Protein AF-0000000075214591 (afdb_homodimer)

Structure (mmCIF, N/CA/C/O backbone):
data_AF-0000000075214591-model_v1
#
loop_
_entity.id
_entity.type
_entity.pdbx_description
1 polymer 'Septum site-determining protein MinD'
#
loop_
_atom_site.group_PDB
_atom_site.id
_atom_site.type_symbol
_atom_site.label_atom_id
_atom_site.label_alt_id
_atom_site.label_comp_id
_atom_site.label_asym_id
_atom_site.label_entity_id
_atom_site.label_seq_id
_atom_site.pdbx_PDB_ins_code
_atom_site.Cartn_x
_atom_site.Cartn_y
_atom_site.Cartn_z
_atom_site.occupancy
_atom_site.B_iso_or_equiv
_atom_site.auth_seq_id
_atom_site.auth_comp_id
_atom_site.auth_asym_id
_atom_site.auth_atom_id
_atom_site.pdbx_PDB_model_num
ATOM 1 N N . MET A 1 1 ? 7.715 36.812 9.766 1 42.97 1 MET A N 1
ATOM 2 C CA . MET A 1 1 ? 6.684 35.781 9.773 1 42.97 1 MET A CA 1
ATOM 3 C C . MET A 1 1 ? 7.305 34.406 9.594 1 42.97 1 MET A C 1
ATOM 5 O O . MET A 1 1 ? 8.211 34.219 8.781 1 42.97 1 MET A O 1
ATOM 9 N N . THR A 1 2 ? 7.273 33.5 10.586 1 67.38 2 THR A N 1
ATOM 10 C CA . THR A 1 2 ? 8.023 32.25 10.562 1 67.38 2 THR A CA 1
ATOM 11 C C . THR A 1 2 ? 7.621 31.391 9.367 1 67.38 2 THR A C 1
ATOM 13 O O . THR A 1 2 ? 6.445 31.344 9 1 67.38 2 THR A O 1
ATOM 16 N N . VAL A 1 3 ? 8.547 31.016 8.469 1 89.5 3 VAL A N 1
ATOM 17 C CA . VAL A 1 3 ? 8.359 30.234 7.254 1 89.5 3 VAL A CA 1
ATOM 18 C C . VAL A 1 3 ? 7.742 28.875 7.605 1 89.5 3 VAL A C 1
ATOM 20 O O . VAL A 1 3 ? 8.148 28.234 8.578 1 89.5 3 VAL A O 1
ATOM 23 N N . GLY A 1 4 ? 6.602 28.562 6.918 1 97 4 GLY A N 1
ATOM 24 C CA . GLY A 1 4 ? 5.891 27.312 7.184 1 97 4 GLY A CA 1
ATOM 25 C C . GLY A 1 4 ? 6.77 26.094 7.082 1 97 4 GLY A C 1
ATOM 26 O O . GLY A 1 4 ? 7.75 26.078 6.328 1 97 4 GLY A O 1
ATOM 27 N N . GLU A 1 5 ? 6.543 25.156 7.938 1 97.94 5 GLU A N 1
ATOM 28 C CA . GLU A 1 5 ? 7.277 23.891 7.941 1 97.94 5 GLU A CA 1
ATOM 29 C C . GLU A 1 5 ? 6.645 22.891 6.988 1 97.94 5 GLU A C 1
ATOM 31 O O . GLU A 1 5 ? 5.426 22.688 7.004 1 97.94 5 GLU A O 1
ATOM 36 N N . ALA A 1 6 ? 7.457 22.312 6.105 1 98.75 6 ALA A N 1
ATOM 37 C CA . ALA A 1 6 ? 6.98 21.297 5.176 1 98.75 6 ALA A CA 1
ATOM 38 C C . ALA A 1 6 ? 7.402 19.906 5.629 1 98.75 6 ALA A C 1
ATOM 40 O O . ALA A 1 6 ? 8.594 19.641 5.809 1 98.75 6 ALA A O 1
ATOM 41 N N . ILE A 1 7 ? 6.434 19.031 5.848 1 98.88 7 ILE A N 1
ATOM 42 C CA . ILE A 1 7 ? 6.668 17.672 6.316 1 98.88 7 ILE A CA 1
ATOM 43 C C . ILE A 1 7 ? 6.125 16.672 5.301 1 98.88 7 ILE A C 1
ATOM 45 O O . ILE A 1 7 ? 4.957 16.75 4.906 1 98.88 7 ILE A O 1
ATOM 49 N N . VAL A 1 8 ? 6.965 15.781 4.832 1 98.88 8 VAL A N 1
ATOM 50 C CA . VAL A 1 8 ? 6.5 14.734 3.93 1 98.88 8 VAL A CA 1
ATOM 51 C C . VAL A 1 8 ? 6.145 13.484 4.73 1 98.88 8 VAL A C 1
ATOM 53 O O . VAL A 1 8 ? 6.875 13.094 5.648 1 98.88 8 VAL A O 1
ATOM 56 N N . ILE A 1 9 ? 4.93 12.945 4.531 1 98.88 9 ILE A N 1
ATOM 57 C CA . ILE A 1 9 ? 4.516 11.664 5.086 1 98.88 9 ILE A CA 1
ATOM 58 C C . ILE A 1 9 ? 4.844 10.547 4.098 1 98.88 9 ILE A C 1
ATOM 60 O O . ILE A 1 9 ? 4.23 10.453 3.035 1 98.88 9 ILE A O 1
ATOM 64 N N . THR A 1 10 ? 5.758 9.727 4.449 1 98.19 10 THR A N 1
ATOM 65 C CA . THR A 1 10 ? 6.273 8.758 3.49 1 98.19 10 THR A CA 1
ATOM 66 C C . THR A 1 10 ? 6.375 7.371 4.121 1 98.19 10 THR A C 1
ATOM 68 O O . THR A 1 10 ? 6.094 7.203 5.309 1 98.19 10 THR A O 1
ATOM 71 N N . SER A 1 11 ? 6.445 6.418 3.184 1 94 11 SER A N 1
ATOM 72 C CA . SER A 1 11 ? 6.613 5.016 3.543 1 94 11 SER A CA 1
ATOM 73 C C . SER A 1 11 ? 7.273 4.23 2.414 1 94 11 SER A C 1
ATOM 75 O O . SER A 1 11 ? 7.246 4.656 1.257 1 94 11 SER A O 1
ATOM 77 N N . GLY A 1 12 ? 8.055 3.221 2.662 1 81.88 12 GLY A N 1
ATOM 78 C CA . GLY A 1 12 ? 8.461 2.322 1.595 1 81.88 12 GLY A CA 1
ATOM 79 C C . GLY A 1 12 ? 7.312 1.532 1.003 1 81.88 12 GLY A C 1
ATOM 80 O O . GLY A 1 12 ? 7.027 1.64 -0.191 1 81.88 12 GLY A O 1
ATOM 81 N N . LYS A 1 13 ? 6.527 1.004 1.799 1 84.19 13 LYS A N 1
ATOM 82 C CA . LYS A 1 13 ? 5.41 0.133 1.45 1 84.19 13 LYS A CA 1
ATOM 83 C C . LYS A 1 13 ? 4.121 0.933 1.292 1 84.19 13 LYS A C 1
ATOM 85 O O . LYS A 1 13 ? 3.918 1.938 1.978 1 84.19 13 LYS A O 1
ATOM 90 N N . GLY A 1 14 ? 3.281 0.521 0.268 1 85.31 14 GLY A N 1
ATOM 91 C CA . GLY A 1 14 ? 1.93 1.051 0.177 1 85.31 14 GLY A CA 1
ATOM 92 C C . GLY A 1 14 ? 0.99 0.47 1.217 1 85.31 14 GLY A C 1
ATOM 93 O O . GLY A 1 14 ? 1.255 -0.597 1.773 1 85.31 14 GLY A O 1
ATOM 94 N N . GLY A 1 15 ? -0.015 1.203 1.6 1 91.25 15 GLY A N 1
ATOM 95 C CA . GLY A 1 15 ? -1.1 0.698 2.426 1 91.25 15 GLY A CA 1
ATOM 96 C C . GLY A 1 15 ? -0.787 0.741 3.91 1 91.25 15 GLY A C 1
ATOM 97 O O . GLY A 1 15 ? -1.539 0.2 4.723 1 91.25 15 GLY A O 1
ATOM 98 N N . VAL A 1 16 ? 0.266 1.45 4.277 1 94.56 16 VAL A N 1
ATOM 99 C CA . VAL A 1 16 ? 0.656 1.473 5.684 1 94.56 16 VAL A CA 1
ATOM 100 C C . VAL A 1 16 ? -0.08 2.6 6.406 1 94.56 16 VAL A C 1
ATOM 102 O O . VAL A 1 16 ? 0.022 2.732 7.629 1 94.56 16 VAL A O 1
ATOM 105 N N . GLY A 1 17 ? -0.751 3.52 5.66 1 96.44 17 GLY A N 1
ATOM 106 C CA . GLY A 1 17 ? -1.56 4.555 6.285 1 96.44 17 GLY A CA 1
ATOM 107 C C . GLY A 1 17 ? -1.03 5.953 6.043 1 96.44 17 GLY A C 1
ATOM 108 O O . GLY A 1 17 ? -1.288 6.867 6.828 1 96.44 17 GLY A O 1
ATOM 109 N N . LYS A 1 18 ? -0.243 6.172 4.996 1 97.94 18 LYS A N 1
ATOM 110 C CA . LYS A 1 18 ? 0.31 7.492 4.703 1 97.94 18 LYS A CA 1
ATOM 111 C C . LYS A 1 18 ? -0.798 8.523 4.516 1 97.94 18 LYS A C 1
ATOM 113 O O . LYS A 1 18 ? -0.807 9.562 5.18 1 97.94 18 LYS A O 1
ATOM 118 N N . THR A 1 19 ? -1.712 8.203 3.598 1 97.94 19 THR A N 1
ATOM 119 C CA . THR A 1 19 ? -2.777 9.141 3.26 1 97.94 19 THR A CA 1
ATOM 120 C C . THR A 1 19 ? -3.67 9.398 4.469 1 97.94 19 THR A C 1
ATOM 122 O O . THR A 1 19 ? -4.016 10.547 4.758 1 97.94 19 THR A O 1
ATOM 125 N N . THR A 1 20 ? -4.023 8.367 5.207 1 97.75 20 THR A N 1
ATOM 126 C CA . THR A 1 20 ? -4.824 8.5 6.418 1 97.75 20 THR A CA 1
ATOM 127 C C . THR A 1 20 ? -4.105 9.367 7.449 1 97.75 20 THR A C 1
ATOM 129 O O . THR A 1 20 ? -4.723 10.219 8.094 1 97.75 20 THR A O 1
ATOM 132 N N . THR A 1 21 ? -2.818 9.125 7.566 1 98.62 21 THR A N 1
ATOM 133 C CA . THR A 1 21 ? -2.012 9.906 8.5 1 98.62 21 THR A CA 1
ATOM 134 C C . THR A 1 21 ? -1.951 11.367 8.07 1 98.62 21 THR A C 1
ATOM 136 O O . THR A 1 21 ? -2.117 12.273 8.898 1 98.62 21 THR A O 1
ATOM 139 N N . THR A 1 22 ? -1.739 11.648 6.816 1 98.81 22 THR A N 1
ATOM 140 C CA . THR A 1 22 ? -1.685 13.016 6.301 1 98.81 22 THR A CA 1
ATOM 141 C C . THR A 1 22 ? -2.977 13.766 6.617 1 98.81 22 THR A C 1
ATOM 143 O O . THR A 1 22 ? -2.941 14.875 7.152 1 98.81 22 THR A O 1
ATOM 146 N N . ALA A 1 23 ? -4.086 13.141 6.344 1 98.81 23 ALA A N 1
ATOM 147 C CA . ALA A 1 23 ? -5.395 13.75 6.551 1 98.81 23 ALA A CA 1
ATOM 148 C C . ALA A 1 23 ? -5.637 14.039 8.031 1 98.81 23 ALA A C 1
ATOM 150 O O . ALA A 1 23 ? -6.059 15.141 8.391 1 98.81 23 ALA A O 1
ATOM 151 N N . ASN A 1 24 ? -5.34 13.062 8.844 1 98.81 24 ASN A N 1
ATOM 152 C CA . ASN A 1 24 ? -5.684 13.18 10.258 1 98.81 24 ASN A CA 1
ATOM 153 C C . ASN A 1 24 ? -4.715 14.102 11 1 98.81 24 ASN A C 1
ATOM 155 O O . ASN A 1 24 ? -5.125 14.883 11.852 1 98.81 24 ASN A O 1
ATOM 159 N N . LEU A 1 25 ? -3.436 13.984 10.664 1 98.81 25 LEU A N 1
ATOM 160 C CA . LEU A 1 25 ? -2.455 14.875 11.281 1 98.81 25 LEU A CA 1
ATOM 161 C C . LEU A 1 25 ? -2.709 16.328 10.875 1 98.81 25 LEU A C 1
ATOM 163 O O . LEU A 1 25 ? -2.672 17.219 11.719 1 98.81 25 LEU A O 1
ATOM 167 N N . GLY A 1 26 ? -2.957 16.547 9.562 1 98.81 26 GLY A N 1
ATOM 168 C CA . GLY A 1 26 ? -3.305 17.891 9.109 1 98.81 26 GLY A CA 1
ATOM 169 C C . GLY A 1 26 ? -4.531 18.453 9.797 1 98.81 26 GLY A C 1
ATOM 170 O O . GLY A 1 26 ? -4.535 19.609 10.219 1 98.81 26 GLY A O 1
ATOM 171 N N . THR A 1 27 ? -5.535 17.641 9.93 1 98.75 27 THR A N 1
ATOM 172 C CA . THR A 1 27 ? -6.766 18.062 10.594 1 98.75 27 THR A CA 1
ATOM 173 C C . THR A 1 27 ? -6.504 18.359 12.07 1 98.75 27 THR A C 1
ATOM 175 O O . THR A 1 27 ? -7.016 19.344 12.602 1 98.75 27 THR A O 1
ATOM 178 N N . ALA A 1 28 ? -5.723 17.547 12.719 1 98.62 28 ALA A N 1
ATOM 179 C CA . ALA A 1 28 ? -5.391 17.75 14.125 1 98.62 28 ALA A CA 1
ATOM 180 C C . ALA A 1 28 ? -4.66 19.078 14.32 1 98.62 28 ALA A C 1
ATOM 182 O O . ALA A 1 28 ? -4.953 19.828 15.258 1 98.62 28 ALA A O 1
ATOM 183 N N . LEU A 1 29 ? -3.719 19.359 13.461 1 98.75 29 LEU A N 1
ATOM 184 C CA . LEU A 1 29 ? -2.98 20.625 13.531 1 98.75 29 LEU A CA 1
ATOM 185 C C . LEU A 1 29 ? -3.912 21.812 13.32 1 98.75 29 LEU A C 1
ATOM 187 O O . LEU A 1 29 ? -3.793 22.828 14.008 1 98.75 29 LEU A O 1
ATOM 191 N N . ALA A 1 30 ? -4.828 21.656 12.359 1 98.69 30 ALA A N 1
ATOM 192 C CA . ALA A 1 30 ? -5.805 22.719 12.125 1 98.69 30 ALA A CA 1
ATOM 193 C C . ALA A 1 30 ? -6.672 22.953 13.352 1 98.69 30 ALA A C 1
ATOM 195 O O . ALA A 1 30 ? -6.965 24.094 13.711 1 98.69 30 ALA A O 1
ATOM 196 N N . LEU A 1 31 ? -7.082 21.859 13.992 1 97.81 31 LEU A N 1
ATOM 197 C CA . LEU A 1 31 ? -7.883 21.953 15.203 1 97.81 31 LEU A CA 1
ATOM 198 C C . LEU A 1 31 ? -7.121 22.672 16.312 1 97.81 31 LEU A C 1
ATOM 200 O O . LEU A 1 31 ? -7.727 23.266 17.203 1 97.81 31 LEU A O 1
ATOM 204 N N . LEU A 1 32 ? -5.797 22.625 16.234 1 97.62 32 LEU A N 1
ATOM 205 C CA . LEU A 1 32 ? -4.949 23.281 17.234 1 97.62 32 LEU A CA 1
ATOM 206 C C . LEU A 1 32 ? -4.633 24.719 16.812 1 97.62 32 LEU A C 1
ATOM 208 O O . LEU A 1 32 ? -3.766 25.375 17.406 1 97.62 32 LEU A O 1
ATOM 212 N N . GLY A 1 33 ? -5.23 25.172 15.727 1 97.75 33 GLY A N 1
ATOM 213 C CA . GLY A 1 33 ? -5.188 26.578 15.367 1 97.75 33 GLY A CA 1
ATOM 214 C C . GLY A 1 33 ? -4.148 26.891 14.305 1 97.75 33 GLY A C 1
ATOM 215 O O . GLY A 1 33 ? -3.904 28.062 13.992 1 97.75 33 GLY A O 1
ATOM 216 N N . LYS A 1 34 ? -3.537 25.906 13.734 1 98.56 34 LYS A N 1
ATOM 217 C CA . LYS A 1 34 ? -2.529 26.125 12.711 1 98.56 34 LYS A CA 1
ATOM 218 C C . LYS A 1 34 ? -3.168 26.219 11.32 1 98.56 34 LYS A C 1
ATOM 220 O O . LYS A 1 34 ? -4.191 25.578 11.062 1 98.56 34 LYS A O 1
ATOM 225 N N . ARG A 1 35 ? -2.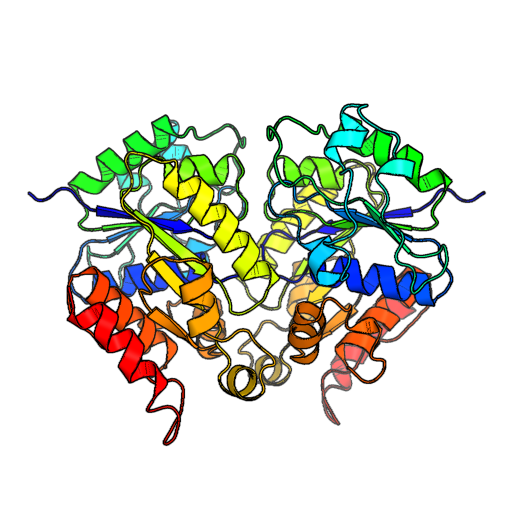637 27.047 10.484 1 98.62 35 ARG A N 1
ATOM 226 C CA . ARG A 1 35 ? -3.01 27.062 9.078 1 98.62 35 ARG A CA 1
ATOM 227 C C . ARG A 1 35 ? -2.242 26 8.297 1 98.62 35 ARG A C 1
ATOM 229 O O . ARG A 1 35 ? -1.016 26.062 8.195 1 98.62 35 ARG A O 1
ATOM 236 N N . VAL A 1 36 ? -2.973 25.016 7.793 1 98.88 36 VAL A N 1
ATOM 237 C CA . VAL A 1 36 ? -2.344 23.812 7.258 1 98.88 36 VAL A CA 1
ATOM 238 C C . VAL A 1 36 ? -2.73 23.641 5.789 1 98.88 36 VAL A C 1
ATOM 240 O O . VAL A 1 36 ? -3.891 23.828 5.422 1 98.88 36 VAL A O 1
ATOM 243 N N . CYS A 1 37 ? -1.774 23.312 4.926 1 98.88 37 CYS A N 1
ATOM 244 C CA . CYS A 1 37 ? -2.014 22.906 3.547 1 98.88 37 CYS A CA 1
ATOM 245 C C . CYS A 1 37 ? -1.589 21.453 3.332 1 98.88 37 CYS A C 1
ATOM 247 O O . CYS A 1 37 ? -0.437 21.094 3.582 1 98.88 37 CYS A O 1
ATOM 249 N N . LEU A 1 38 ? -2.545 20.609 2.975 1 98.94 38 LEU A N 1
ATOM 250 C CA . LEU A 1 38 ? -2.248 19.234 2.564 1 98.94 38 LEU A CA 1
ATOM 251 C C . LEU A 1 38 ? -1.967 19.172 1.066 1 98.94 38 LEU A C 1
ATOM 253 O O . LEU A 1 38 ? -2.732 19.703 0.261 1 98.94 38 LEU A O 1
ATOM 257 N N . VAL A 1 39 ? -0.886 18.531 0.687 1 98.88 39 VAL A N 1
ATOM 258 C CA . VAL A 1 39 ? -0.507 18.391 -0.715 1 98.88 39 VAL A CA 1
ATOM 259 C C . VAL A 1 39 ? -0.482 16.922 -1.099 1 98.88 39 VAL A C 1
ATOM 261 O O . VAL A 1 39 ? 0.315 16.141 -0.563 1 98.88 39 VAL A O 1
ATOM 264 N N . ASP A 1 40 ? -1.361 16.547 -1.97 1 98.31 40 ASP A N 1
ATOM 265 C CA . ASP A 1 40 ? -1.384 15.18 -2.506 1 98.31 40 ASP A CA 1
ATOM 266 C C . ASP A 1 40 ? -0.431 15.047 -3.689 1 98.31 40 ASP A C 1
ATOM 268 O O . ASP A 1 40 ? -0.594 15.719 -4.707 1 98.31 40 ASP A O 1
ATOM 272 N N . THR A 1 41 ? 0.555 14.141 -3.588 1 96.62 41 THR A N 1
ATOM 273 C CA . THR A 1 41 ? 1.517 13.992 -4.676 1 96.62 41 THR A CA 1
ATOM 274 C C . THR A 1 41 ? 1.398 12.609 -5.316 1 96.62 41 THR A C 1
ATOM 276 O O . THR A 1 41 ? 2.289 12.188 -6.055 1 96.62 41 THR A O 1
ATOM 279 N N . ASP A 1 42 ? 0.382 11.922 -4.941 1 94.19 42 ASP A N 1
ATOM 280 C CA . ASP A 1 42 ? 0.134 10.617 -5.555 1 94.19 42 ASP A CA 1
ATOM 281 C C . ASP A 1 42 ? -0.655 10.766 -6.855 1 94.19 42 ASP A C 1
ATOM 283 O O . ASP A 1 42 ? -1.826 10.383 -6.922 1 94.19 42 ASP A O 1
ATOM 287 N N . ILE A 1 43 ? 0.075 11.203 -7.832 1 93.31 43 ILE A N 1
ATOM 288 C CA . ILE A 1 43 ? -0.518 11.516 -9.133 1 93.31 43 ILE A CA 1
ATOM 289 C C . ILE A 1 43 ? -1.069 10.234 -9.766 1 93.31 43 ILE A C 1
ATOM 291 O O . ILE A 1 43 ? -0.414 9.195 -9.742 1 93.31 43 ILE A O 1
ATOM 295 N N . GLY A 1 44 ? -2.213 10.312 -10.297 1 91.5 44 GLY A N 1
ATOM 296 C CA . GLY A 1 44 ? -2.859 9.188 -10.953 1 91.5 44 GLY A CA 1
ATOM 297 C C . GLY A 1 44 ? -3.844 8.461 -10.055 1 91.5 44 GLY A C 1
ATOM 298 O O . GLY A 1 44 ? -4.781 7.82 -10.547 1 91.5 44 GLY A O 1
ATOM 299 N N . LEU A 1 45 ? -3.705 8.453 -8.727 1 91.62 45 LEU A N 1
ATOM 300 C CA . LEU A 1 45 ? -4.578 7.707 -7.828 1 91.62 45 LEU A CA 1
ATOM 301 C C . LEU A 1 45 ? -5.367 8.648 -6.926 1 91.62 45 LEU A C 1
ATOM 303 O O . LEU A 1 45 ? -6.547 8.414 -6.648 1 91.62 45 LEU A O 1
ATOM 307 N N . ARG A 1 46 ? -4.707 9.773 -6.41 1 93.25 46 ARG A N 1
ATOM 308 C CA . ARG A 1 46 ? -5.426 10.859 -5.746 1 93.25 46 ARG A CA 1
ATOM 309 C C . ARG A 1 46 ? -6.379 10.312 -4.688 1 93.25 46 ARG A C 1
ATOM 311 O O . ARG A 1 46 ? -7.594 10.297 -4.887 1 93.25 46 ARG A O 1
ATOM 318 N N . ASN A 1 47 ? -5.961 10 -3.488 1 96.19 47 ASN A N 1
ATOM 319 C CA . ASN A 1 47 ? -6.828 9.422 -2.469 1 96.19 47 ASN A CA 1
ATOM 320 C C . ASN A 1 47 ? -7.031 10.375 -1.296 1 96.19 47 ASN A C 1
ATOM 322 O O . ASN A 1 47 ? -7.926 10.172 -0.473 1 96.19 47 ASN A O 1
ATOM 326 N N . LEU A 1 48 ? -6.223 11.391 -1.238 1 98.25 48 LEU A N 1
ATOM 327 C CA . LEU A 1 48 ? -6.305 12.281 -0.084 1 98.25 48 LEU A CA 1
ATOM 328 C C . LEU A 1 48 ? -7.637 13.023 -0.062 1 98.25 48 LEU A C 1
ATOM 330 O O . LEU A 1 48 ? -8.234 13.211 1.002 1 98.25 48 LEU A O 1
ATOM 334 N N . ASP A 1 49 ? -8.133 13.398 -1.25 1 98.19 49 ASP A N 1
ATOM 335 C CA . ASP A 1 49 ? -9.414 14.086 -1.363 1 98.19 49 ASP A CA 1
ATOM 336 C C . ASP A 1 49 ? -10.555 13.195 -0.877 1 98.19 49 ASP A C 1
ATOM 338 O O . ASP A 1 49 ? -11.531 13.688 -0.296 1 98.19 49 ASP A O 1
ATOM 342 N N . VAL A 1 50 ? -10.414 11.922 -1.046 1 96.5 50 VAL A N 1
ATOM 343 C CA . VAL A 1 50 ? -11.438 10.969 -0.631 1 96.5 50 VAL A CA 1
ATOM 344 C C . VAL A 1 50 ? -11.484 10.898 0.893 1 96.5 50 VAL A C 1
ATOM 346 O O . VAL A 1 50 ? -12.562 10.977 1.488 1 96.5 50 VAL A O 1
ATOM 349 N N . ILE A 1 51 ? -10.336 10.781 1.54 1 97.25 51 ILE A N 1
ATOM 350 C CA . ILE A 1 51 ? -10.25 10.664 2.99 1 97.25 51 ILE A CA 1
ATOM 351 C C . ILE A 1 51 ? -10.758 11.945 3.648 1 97.25 51 ILE A C 1
ATOM 353 O O . ILE A 1 51 ? -11.375 11.898 4.715 1 97.25 51 ILE A O 1
ATOM 357 N N . MET A 1 52 ? -10.547 13.062 2.949 1 98.19 52 MET A N 1
ATOM 358 C CA . MET A 1 52 ? -10.922 14.367 3.492 1 98.19 52 MET A CA 1
ATOM 359 C C . MET A 1 52 ? -12.383 14.68 3.178 1 98.19 52 MET A C 1
ATOM 361 O O . MET A 1 52 ? -12.961 15.609 3.744 1 98.19 52 MET A O 1
ATOM 365 N N . GLY A 1 53 ? -13 13.977 2.314 1 97.5 53 GLY A N 1
ATOM 366 C CA . GLY A 1 53 ? -14.359 14.266 1.895 1 97.5 53 GLY A CA 1
ATOM 367 C C . GLY A 1 53 ? -14.469 15.492 1.01 1 97.5 53 GLY A C 1
ATOM 368 O O . GLY A 1 53 ? -15.438 16.25 1.098 1 97.5 53 GLY A O 1
ATOM 369 N N . LEU A 1 54 ? -13.43 15.68 0.125 1 98 54 LEU A N 1
ATOM 370 C CA . LEU A 1 54 ? -13.383 16.906 -0.657 1 98 54 LEU A CA 1
ATOM 371 C C . LEU A 1 54 ? -13.375 16.609 -2.15 1 98 54 LEU A C 1
ATOM 373 O O . LEU A 1 54 ? -13.086 17.484 -2.967 1 98 54 LEU A O 1
ATOM 377 N N . GLU A 1 55 ? -13.68 15.414 -2.539 1 95.94 55 GLU A N 1
ATOM 378 C CA . GLU A 1 55 ? -13.484 14.938 -3.908 1 95.94 55 GLU A CA 1
ATOM 379 C C . GLU A 1 55 ? -14.367 15.703 -4.887 1 95.94 55 GLU A C 1
ATOM 381 O O . GLU A 1 55 ? -14.016 15.875 -6.055 1 95.94 55 GLU A O 1
ATOM 386 N N . ASN A 1 56 ? -15.492 16.25 -4.461 1 95.69 56 ASN A N 1
ATOM 387 C CA . ASN A 1 56 ? -16.469 16.859 -5.367 1 95.69 56 ASN A CA 1
ATOM 388 C C . ASN A 1 56 ? -16.203 18.344 -5.574 1 95.69 56 ASN A C 1
ATOM 390 O O . ASN A 1 56 ? -16.906 19 -6.34 1 95.69 56 ASN A O 1
ATOM 394 N N . ARG A 1 57 ? -15.156 18.844 -5.039 1 96.69 57 ARG A N 1
ATOM 395 C CA . ARG A 1 57 ? -14.914 20.281 -5.105 1 96.69 57 ARG A CA 1
ATOM 396 C C . ARG A 1 57 ? -13.633 20.578 -5.879 1 96.69 57 ARG A C 1
ATOM 398 O O . ARG A 1 57 ? -13.18 21.734 -5.91 1 96.69 57 ARG A O 1
ATOM 405 N N . ILE A 1 58 ? -13.07 19.578 -6.445 1 97.06 58 ILE A N 1
ATOM 406 C CA . ILE A 1 58 ? -11.781 19.75 -7.109 1 97.06 58 ILE A CA 1
ATOM 407 C C . ILE A 1 58 ? -12 20.266 -8.531 1 97.06 58 ILE A C 1
ATOM 409 O O . ILE A 1 58 ? -12.695 19.625 -9.328 1 97.06 58 ILE A O 1
ATOM 413 N N . ILE A 1 59 ? -11.438 21.375 -8.836 1 96.81 59 ILE A N 1
ATOM 414 C CA . ILE A 1 59 ? -11.508 21.969 -10.156 1 96.81 59 ILE A CA 1
ATOM 415 C C . ILE A 1 59 ? -10.148 21.891 -10.844 1 96.81 59 ILE A C 1
ATOM 417 O O . ILE A 1 59 ? -10.047 21.516 -12.008 1 96.81 59 ILE A O 1
ATOM 421 N N . TYR A 1 60 ? -9.078 22.312 -10.156 1 96.88 60 TYR A N 1
ATOM 422 C CA . TYR A 1 60 ? -7.691 22.25 -10.602 1 96.88 60 TYR A CA 1
ATOM 423 C C . TYR A 1 60 ? -6.859 21.391 -9.664 1 96.88 60 TYR A C 1
ATOM 425 O O . TYR A 1 60 ? -7.297 21.062 -8.555 1 96.88 60 TYR A O 1
ATOM 433 N N . ASP A 1 61 ? -5.75 20.953 -10.148 1 97 61 ASP A N 1
ATOM 434 C CA . ASP A 1 61 ? -4.914 20.062 -9.352 1 97 61 ASP A CA 1
ATOM 435 C C . ASP A 1 61 ? -3.457 20.531 -9.367 1 97 61 ASP A C 1
ATOM 437 O O . ASP A 1 61 ? -3.139 21.578 -9.906 1 97 61 ASP A O 1
ATOM 441 N N . LEU A 1 62 ? -2.664 19.734 -8.727 1 97.06 62 LEU A N 1
ATOM 442 C CA . LEU A 1 62 ? -1.247 20.016 -8.531 1 97.06 62 LEU A CA 1
ATOM 443 C C . LEU A 1 62 ? -0.55 20.219 -9.875 1 97.06 62 LEU A C 1
ATOM 445 O O . LEU A 1 62 ? 0.288 21.125 -10.008 1 97.06 62 LEU A O 1
ATOM 449 N N . VAL A 1 63 ? -0.874 19.422 -10.859 1 96 63 VAL A N 1
ATOM 450 C CA . VAL A 1 63 ? -0.215 19.484 -12.164 1 96 63 VAL A CA 1
ATOM 451 C C . VAL A 1 63 ? -0.631 20.766 -12.891 1 96 63 VAL A C 1
ATOM 453 O O . VAL A 1 63 ? 0.175 21.375 -13.602 1 96 63 VAL A O 1
ATOM 456 N N . ASP A 1 64 ? -1.861 21.188 -12.688 1 95.94 64 ASP A N 1
ATOM 457 C CA . ASP A 1 64 ? -2.309 22.453 -13.258 1 95.94 64 ASP A CA 1
ATOM 458 C C . ASP A 1 64 ? -1.454 23.609 -12.75 1 95.94 64 ASP A C 1
ATOM 460 O O . ASP A 1 64 ? -1.101 24.516 -13.516 1 95.94 64 ASP A O 1
ATOM 464 N N . VAL A 1 65 ? -1.158 23.609 -11.484 1 96.81 65 VAL A N 1
ATOM 465 C CA . VAL A 1 65 ? -0.361 24.672 -10.875 1 96.81 65 VAL A CA 1
ATOM 466 C C . VAL A 1 65 ? 1.063 24.625 -11.422 1 96.81 65 VAL A C 1
ATOM 468 O O . VAL A 1 65 ? 1.6 25.641 -11.859 1 96.81 65 VAL A O 1
ATOM 471 N N . ILE A 1 66 ? 1.641 23.438 -11.453 1 95.38 66 ILE A N 1
ATOM 472 C CA . ILE A 1 66 ? 3.033 23.25 -11.844 1 95.38 66 ILE A CA 1
ATOM 473 C C . ILE A 1 66 ? 3.211 23.641 -13.312 1 95.38 66 ILE A C 1
ATOM 475 O O . ILE A 1 66 ? 4.234 24.219 -13.688 1 95.38 66 ILE A O 1
ATOM 479 N N . GLU A 1 67 ? 2.23 23.375 -14.078 1 93.44 67 GLU A N 1
ATOM 480 C CA . GLU A 1 67 ? 2.309 23.641 -15.516 1 93.44 67 GLU A CA 1
ATOM 481 C C . GLU A 1 67 ? 1.874 25.078 -15.82 1 93.44 67 GLU A C 1
ATOM 483 O O . GLU A 1 67 ? 1.874 25.484 -16.984 1 93.44 67 GLU A O 1
ATOM 488 N N . GLY A 1 68 ? 1.437 25.781 -14.883 1 94.19 68 GLY A N 1
ATOM 489 C CA . GLY A 1 68 ? 1.125 27.188 -15.047 1 94.19 68 GLY A CA 1
ATOM 490 C C . GLY A 1 68 ? -0.266 27.422 -15.602 1 94.19 68 GLY A C 1
ATOM 491 O O . GLY A 1 68 ? -0.554 28.516 -16.109 1 94.19 68 GLY A O 1
ATOM 492 N N . ARG A 1 69 ? -1.11 26.422 -15.516 1 95.12 69 ARG A N 1
ATOM 493 C CA . ARG A 1 69 ? -2.467 26.578 -16.031 1 95.12 69 ARG A CA 1
ATOM 494 C C . ARG A 1 69 ? -3.346 27.344 -15.062 1 95.12 69 ARG A C 1
ATOM 496 O O . ARG A 1 69 ? -4.367 27.906 -15.453 1 95.12 69 ARG A O 1
ATOM 503 N N . CYS A 1 70 ? -2.994 27.406 -13.828 1 96.44 70 CYS A N 1
ATOM 504 C CA . CYS A 1 70 ? -3.691 28.203 -12.82 1 96.44 70 CYS A CA 1
ATOM 505 C C . CYS A 1 70 ? -2.758 28.562 -11.672 1 96.44 70 CYS A C 1
ATOM 507 O O . CYS A 1 70 ? -1.644 28.047 -11.578 1 96.44 70 CYS A O 1
ATOM 509 N N . THR A 1 71 ? -3.203 29.484 -10.867 1 97.25 71 THR A N 1
ATOM 510 C CA . THR A 1 71 ? -2.453 29.812 -9.656 1 97.25 71 THR A CA 1
ATOM 511 C C . THR A 1 71 ? -2.691 28.766 -8.578 1 97.25 71 THR A C 1
ATOM 513 O O . THR A 1 71 ? -3.672 28.031 -8.633 1 97.25 71 THR A O 1
ATOM 516 N N . VAL A 1 72 ? -1.777 28.734 -7.645 1 97.75 72 VAL A N 1
ATOM 517 C CA . VAL A 1 72 ? -1.909 27.781 -6.543 1 97.75 72 VAL A CA 1
ATOM 518 C C . VAL A 1 72 ? -3.193 28.062 -5.766 1 97.75 72 VAL A C 1
ATOM 520 O O . VAL A 1 72 ? -3.887 27.125 -5.344 1 97.75 72 VAL A O 1
ATOM 523 N N . GLN A 1 73 ? -3.564 29.281 -5.613 1 97.12 73 GLN A N 1
ATOM 524 C CA . GLN A 1 73 ? -4.754 29.688 -4.863 1 97.12 73 GLN A CA 1
ATOM 525 C C . GLN A 1 73 ? -6.02 29.125 -5.508 1 97.12 73 GLN A C 1
ATOM 527 O O . GLN A 1 73 ? -6.949 28.719 -4.809 1 97.12 73 GLN A O 1
ATOM 532 N N . LYS A 1 74 ? -6.004 29.016 -6.816 1 97.56 74 LYS A N 1
ATOM 533 C CA . LYS A 1 74 ? -7.164 28.516 -7.543 1 97.56 74 LYS A CA 1
ATOM 534 C C . LYS A 1 74 ? -7.289 27 -7.406 1 97.56 74 LYS A C 1
ATOM 536 O O . LYS A 1 74 ? -8.391 26.453 -7.461 1 97.56 74 LYS A O 1
ATOM 541 N N . ALA A 1 75 ? -6.176 26.406 -7.199 1 98.19 75 ALA A N 1
ATOM 542 C CA . ALA A 1 75 ? -6.156 24.953 -7.16 1 98.19 75 ALA A CA 1
ATOM 543 C C . ALA A 1 75 ? -6.441 24.422 -5.754 1 98.19 75 ALA A C 1
ATOM 545 O O . ALA A 1 75 ? -6.781 23.25 -5.574 1 98.19 75 ALA A O 1
ATOM 546 N N . LEU A 1 76 ? -6.316 25.266 -4.77 1 98.62 76 LEU A N 1
ATOM 547 C CA . LEU A 1 76 ? -6.516 24.859 -3.383 1 98.62 76 LEU A CA 1
ATOM 548 C C . LEU A 1 76 ? -8 24.656 -3.086 1 98.62 76 LEU A C 1
ATOM 550 O O . LEU A 1 76 ? -8.844 25.438 -3.541 1 98.62 76 LEU A O 1
ATOM 554 N N . VAL A 1 77 ? -8.281 23.562 -2.396 1 98.69 77 VAL A N 1
ATOM 555 C CA . VAL A 1 77 ? -9.625 23.281 -1.909 1 98.69 77 VAL A CA 1
ATOM 556 C C . VAL A 1 77 ? -9.695 23.531 -0.406 1 98.69 77 VAL A C 1
ATOM 558 O O . VAL A 1 77 ? -9.023 22.859 0.377 1 98.69 77 VAL A O 1
ATOM 561 N N . LYS A 1 78 ? -10.469 24.5 -0.044 1 98.31 78 LYS A N 1
ATOM 562 C CA . LYS A 1 78 ? -10.656 24.828 1.366 1 98.31 78 LYS A CA 1
ATOM 563 C C . LYS A 1 78 ? -11.602 23.828 2.035 1 98.31 78 LYS A C 1
ATOM 565 O O . LYS A 1 78 ? -12.672 23.531 1.502 1 98.31 78 LYS A O 1
ATOM 570 N N . ASP A 1 79 ? -11.148 23.234 3.107 1 98.25 79 ASP A N 1
ATOM 571 C CA . ASP A 1 79 ? -12.102 22.5 3.934 1 98.25 79 ASP A CA 1
ATOM 572 C C . ASP A 1 79 ? -12.922 23.453 4.801 1 98.25 79 ASP A C 1
ATOM 574 O O . ASP A 1 79 ? -12.43 23.953 5.816 1 98.25 79 ASP A O 1
ATOM 578 N N . LYS A 1 80 ? -14.125 23.625 4.496 1 96.56 80 LYS A N 1
ATOM 579 C CA . LYS A 1 80 ? -14.984 24.641 5.086 1 96.56 80 LYS A CA 1
ATOM 580 C C . LYS A 1 80 ? -15.273 24.344 6.551 1 96.56 80 LYS A C 1
ATOM 582 O O . LYS A 1 80 ? -15.711 25.219 7.297 1 96.56 80 LYS A O 1
ATOM 587 N N . ARG A 1 81 ? -15.047 23.234 7 1 95.56 81 ARG A N 1
ATOM 588 C CA . ARG A 1 81 ? -15.297 22.859 8.391 1 95.56 81 ARG A CA 1
ATOM 589 C C . ARG A 1 81 ? -14.312 23.531 9.328 1 95.56 81 ARG A C 1
ATOM 591 O O . ARG A 1 81 ? -14.547 23.609 10.539 1 95.56 81 ARG A O 1
ATOM 598 N N . PHE A 1 82 ? -13.211 24.109 8.703 1 97.38 82 PHE A N 1
ATOM 599 C CA . PHE A 1 82 ? -12.133 24.594 9.562 1 97.38 82 PHE A CA 1
ATOM 600 C C . PHE A 1 82 ? -11.812 26.047 9.258 1 97.38 82 PHE A C 1
ATOM 602 O O . PHE A 1 82 ? -10.656 26.469 9.359 1 97.38 82 PHE A O 1
ATOM 609 N N . GLU A 1 83 ? -12.75 26.781 8.797 1 95.31 83 GLU A N 1
ATOM 610 C CA . GLU A 1 83 ? -12.578 28.188 8.43 1 95.31 83 GLU A CA 1
ATOM 611 C C . GLU A 1 83 ? -11.453 28.344 7.41 1 95.31 83 GLU A C 1
ATOM 613 O O . GLU A 1 83 ? -11.492 27.75 6.336 1 95.31 83 GLU A O 1
ATOM 618 N N . ASP A 1 84 ? -10.336 28.984 7.758 1 97 84 ASP A N 1
ATOM 619 C CA . ASP A 1 84 ? -9.227 29.203 6.832 1 97 84 ASP A CA 1
ATOM 620 C C . ASP A 1 84 ? -7.961 28.484 7.301 1 97 84 ASP A C 1
ATOM 622 O O . ASP A 1 84 ? -6.848 28.969 7.082 1 97 84 ASP A O 1
ATOM 626 N N . ARG A 1 85 ? -8.25 27.328 7.938 1 98.38 85 ARG A N 1
ATOM 627 C CA . ARG A 1 85 ? -7.082 26.734 8.578 1 98.38 85 ARG A CA 1
ATOM 628 C C . ARG A 1 85 ? -6.684 25.422 7.891 1 98.38 85 ARG A C 1
ATOM 630 O O . ARG A 1 85 ? -5.633 24.859 8.195 1 98.38 85 ARG A O 1
ATOM 637 N N . LEU A 1 86 ? -7.527 24.906 6.957 1 98.81 86 LEU A N 1
ATOM 638 C CA . LEU A 1 86 ? -7.195 23.625 6.344 1 98.81 86 LEU A CA 1
ATOM 639 C C . LEU A 1 86 ? -7.523 23.625 4.855 1 98.81 86 LEU A C 1
ATOM 641 O O . LEU A 1 86 ? -8.664 23.891 4.469 1 98.81 86 LEU A O 1
ATOM 645 N N . TYR A 1 87 ? -6.48 23.328 4.039 1 98.88 87 TYR A N 1
ATOM 646 C CA . TYR A 1 87 ? -6.59 23.344 2.586 1 98.88 87 TYR A CA 1
ATOM 647 C C . TYR A 1 87 ? -5.977 22.094 1.979 1 98.88 87 TYR A C 1
ATOM 649 O O . TYR A 1 87 ? -5.066 21.5 2.559 1 98.88 87 TYR A O 1
ATOM 657 N N . LEU A 1 88 ? -6.523 21.703 0.873 1 98.88 88 LEU A N 1
ATOM 658 C CA . LEU A 1 88 ? -6.008 20.562 0.107 1 98.88 88 LEU A CA 1
ATOM 659 C C . LEU A 1 88 ? -5.582 21 -1.29 1 98.88 88 LEU A C 1
ATOM 661 O O . LEU A 1 88 ? -6.332 21.688 -1.984 1 98.88 88 LEU A O 1
ATOM 665 N N . LEU A 1 89 ? -4.367 20.766 -1.651 1 98.81 89 LEU A N 1
ATOM 666 C CA . LEU A 1 89 ? -3.953 20.75 -3.051 1 98.81 89 LEU A CA 1
ATOM 667 C C . LEU A 1 89 ? -3.992 19.344 -3.615 1 98.81 89 LEU A C 1
ATOM 669 O O . LEU A 1 89 ? -3.123 18.516 -3.309 1 98.81 89 LEU A O 1
ATOM 673 N N . PRO A 1 90 ? -5.004 19.016 -4.434 1 98.31 90 PRO A N 1
ATOM 674 C CA . PRO A 1 90 ? -5.207 17.641 -4.859 1 98.31 90 PRO A CA 1
ATOM 675 C C . PRO A 1 90 ? -4.219 17.203 -5.945 1 98.31 90 PRO A C 1
ATOM 677 O O . PRO A 1 90 ? -3.74 18.031 -6.715 1 98.31 90 PRO A O 1
ATOM 680 N N . ALA A 1 91 ? -3.934 15.906 -5.949 1 96.31 91 ALA A N 1
ATOM 681 C CA . ALA A 1 91 ? -3.148 15.32 -7.031 1 96.31 91 ALA A CA 1
ATOM 682 C C . ALA A 1 91 ? -3.951 15.273 -8.328 1 96.31 91 ALA A C 1
ATOM 684 O O . ALA A 1 91 ? -5.184 15.297 -8.305 1 96.31 91 ALA A O 1
ATOM 685 N N . ALA A 1 92 ? -3.156 15.164 -9.398 1 93.25 92 ALA A N 1
ATOM 686 C CA . ALA A 1 92 ? -3.801 14.992 -10.695 1 93.25 92 ALA A CA 1
ATOM 687 C C . ALA A 1 92 ? -4.266 13.555 -10.891 1 93.25 92 ALA A C 1
ATOM 689 O O . ALA A 1 92 ? -3.604 12.617 -10.445 1 93.25 92 ALA A O 1
ATOM 690 N N . GLN A 1 93 ? -5.426 13.422 -11.555 1 83.5 93 GLN A N 1
ATOM 691 C CA . GLN A 1 93 ? -5.926 12.094 -11.883 1 83.5 93 GLN A CA 1
ATOM 692 C C . GLN A 1 93 ? -5.367 11.609 -13.219 1 83.5 93 GLN A C 1
ATOM 694 O O . GLN A 1 93 ? -5.137 10.414 -13.406 1 83.5 93 GLN A O 1
ATOM 699 N N . THR A 1 94 ? -5.516 12.484 -14.141 1 72.38 94 THR A N 1
ATOM 700 C CA . THR A 1 94 ? -4.996 12.172 -15.469 1 72.38 94 THR A CA 1
ATOM 701 C C . THR A 1 94 ? -3.779 13.039 -15.789 1 72.38 94 THR A C 1
ATOM 703 O O . THR A 1 94 ? -3.689 14.188 -15.344 1 72.38 94 THR A O 1
ATOM 706 N N . SER A 1 95 ? -2.617 12.602 -15.812 1 61.84 95 SER A N 1
ATOM 707 C CA . SER A 1 95 ? -1.58 13.445 -16.391 1 61.84 95 SER A CA 1
ATOM 708 C C . SER A 1 95 ? -0.41 12.617 -16.906 1 61.84 95 SER A C 1
ATOM 710 O O . SER A 1 95 ? -0.265 11.445 -16.547 1 61.84 95 SER A O 1
ATOM 712 N N . ASP A 1 96 ? 0.235 13.164 -17.953 1 57.91 96 ASP A N 1
ATOM 713 C CA . ASP A 1 96 ? 1.51 12.594 -18.375 1 57.91 96 ASP A CA 1
ATOM 714 C C . ASP A 1 96 ? 2.531 12.625 -17.234 1 57.91 96 ASP A C 1
ATOM 716 O O . ASP A 1 96 ? 2.662 13.641 -16.547 1 57.91 96 ASP A O 1
ATOM 720 N N . LYS A 1 97 ? 2.963 11.383 -16.688 1 51.81 97 LYS A N 1
ATOM 721 C CA . LYS A 1 97 ? 3.83 11.086 -15.555 1 51.81 97 LYS A CA 1
ATOM 722 C C . LYS A 1 97 ? 5.012 12.047 -15.5 1 51.81 97 LYS A C 1
ATOM 724 O O . LYS A 1 97 ? 5.523 12.359 -14.422 1 51.81 97 LYS A O 1
ATOM 729 N N . SER A 1 98 ? 5.469 12.484 -16.594 1 60.03 98 SER A N 1
ATOM 730 C CA . SER A 1 98 ? 6.688 13.281 -16.578 1 60.03 98 SER A CA 1
ATOM 731 C C . SER A 1 98 ? 6.395 14.734 -16.219 1 60.03 98 SER A C 1
ATOM 733 O O . SER A 1 98 ? 7.27 15.594 -16.312 1 60.03 98 SER A O 1
ATOM 735 N N . ALA A 1 99 ? 5.227 14.852 -15.469 1 66 99 ALA A N 1
ATOM 736 C CA . ALA A 1 99 ? 4.648 16.188 -15.438 1 66 99 ALA A CA 1
ATOM 737 C C . ALA A 1 99 ? 5.219 17.016 -14.281 1 66 99 ALA A C 1
ATOM 739 O O . ALA A 1 99 ? 5.156 18.234 -14.289 1 66 99 ALA A O 1
ATOM 740 N N . VAL A 1 100 ? 5.887 16.359 -13.328 1 89.88 100 VAL A N 1
ATOM 741 C CA . VAL A 1 100 ? 6.324 17.094 -12.141 1 89.88 100 VAL A CA 1
ATOM 742 C C . VAL A 1 100 ? 7.781 16.75 -11.836 1 89.88 100 VAL A C 1
ATOM 744 O O . VAL A 1 100 ? 8.172 15.578 -11.867 1 89.88 100 VAL A O 1
ATOM 747 N N . THR A 1 101 ? 8.633 17.719 -11.656 1 94.81 101 THR A N 1
ATOM 748 C CA . THR A 1 101 ? 10.023 17.516 -11.273 1 94.81 101 THR A CA 1
ATOM 749 C C . THR A 1 101 ? 10.25 17.906 -9.812 1 94.81 101 THR A C 1
ATOM 751 O O . THR A 1 101 ? 9.461 18.641 -9.234 1 94.81 101 THR A O 1
ATOM 754 N N . PRO A 1 102 ? 11.359 17.359 -9.227 1 96.19 102 PRO A N 1
ATOM 755 C CA . PRO A 1 102 ? 11.703 17.75 -7.855 1 96.19 102 PRO A CA 1
ATOM 756 C C . PRO A 1 102 ? 11.859 19.266 -7.691 1 96.19 102 PRO A C 1
ATOM 758 O O . PRO A 1 102 ? 11.414 19.828 -6.691 1 96.19 102 PRO A O 1
ATOM 761 N N . GLU A 1 103 ? 12.422 19.922 -8.664 1 96.81 103 GLU A N 1
ATOM 762 C CA . GLU A 1 103 ? 12.633 21.359 -8.602 1 96.81 103 GLU A CA 1
ATOM 763 C C . GLU A 1 103 ? 11.305 22.125 -8.602 1 96.81 103 GLU A C 1
ATOM 765 O O . GLU A 1 103 ? 11.141 23.094 -7.875 1 96.81 103 GLU A O 1
ATOM 770 N N . GLN A 1 104 ? 10.414 21.641 -9.383 1 96.94 104 GLN A N 1
ATOM 771 C CA . GLN A 1 104 ? 9.094 22.25 -9.438 1 96.94 104 GLN A CA 1
ATOM 772 C C . GLN A 1 104 ? 8.352 22.094 -8.117 1 96.94 104 GLN A C 1
ATOM 774 O O . GLN A 1 104 ? 7.676 23.016 -7.656 1 96.94 104 GLN A O 1
ATOM 779 N N . MET A 1 105 ? 8.5 20.938 -7.504 1 97.38 105 MET A N 1
ATOM 780 C CA . MET A 1 105 ? 7.887 20.688 -6.203 1 97.38 105 MET A CA 1
ATOM 781 C C . MET A 1 105 ? 8.492 21.594 -5.137 1 97.38 105 MET A C 1
ATOM 783 O O . MET A 1 105 ? 7.77 22.125 -4.285 1 97.38 105 MET A O 1
ATOM 787 N N . LYS A 1 106 ? 9.781 21.719 -5.152 1 97.56 106 LYS A N 1
ATOM 788 C CA . LYS A 1 106 ? 10.453 22.609 -4.215 1 97.56 106 LYS A CA 1
ATOM 789 C C . LYS A 1 106 ? 9.914 24.031 -4.32 1 97.56 106 LYS A C 1
ATOM 791 O O . LYS A 1 106 ? 9.641 24.672 -3.307 1 97.56 106 LYS A O 1
ATOM 796 N N . GLN A 1 107 ? 9.773 24.469 -5.527 1 97.56 107 GLN A N 1
ATOM 797 C CA . GLN A 1 107 ? 9.25 25.812 -5.75 1 97.56 107 GLN A CA 1
ATOM 798 C C . GLN A 1 107 ? 7.816 25.938 -5.234 1 97.56 107 GLN A C 1
ATOM 800 O O . GLN A 1 107 ? 7.465 26.938 -4.605 1 97.56 107 GLN A O 1
ATOM 805 N N . LEU A 1 108 ? 7.039 24.984 -5.543 1 97.94 108 LEU A N 1
ATOM 806 C CA . LEU A 1 108 ? 5.656 24.969 -5.082 1 97.94 108 LEU A CA 1
ATOM 807 C C . LEU A 1 108 ? 5.59 25.062 -3.561 1 97.94 108 LEU A C 1
ATOM 809 O O . LEU A 1 108 ? 4.824 25.859 -3.014 1 97.94 108 LEU A O 1
ATOM 813 N N . ILE A 1 109 ? 6.371 24.25 -2.875 1 98.25 109 ILE A N 1
ATOM 814 C CA . ILE A 1 109 ? 6.375 24.203 -1.416 1 98.25 109 ILE A CA 1
ATOM 815 C C . ILE A 1 109 ? 6.879 25.547 -0.866 1 98.25 109 ILE A C 1
ATOM 817 O O . ILE A 1 109 ? 6.348 26.047 0.125 1 98.25 109 ILE A O 1
ATOM 821 N N . ASP A 1 110 ? 7.859 26.078 -1.499 1 97.31 110 ASP A N 1
ATOM 822 C CA . ASP A 1 110 ? 8.383 27.391 -1.087 1 97.31 110 ASP A CA 1
ATOM 823 C C . ASP A 1 110 ? 7.309 28.469 -1.169 1 97.31 110 ASP A C 1
ATOM 825 O O . ASP A 1 110 ? 7.238 29.344 -0.31 1 97.31 110 ASP A O 1
ATOM 829 N N . ASP A 1 111 ? 6.531 28.375 -2.156 1 96.94 111 ASP A N 1
ATOM 830 C CA . ASP A 1 111 ? 5.43 29.328 -2.299 1 96.94 111 ASP A CA 1
ATOM 831 C C . ASP A 1 111 ? 4.383 29.109 -1.209 1 96.94 111 ASP A C 1
ATOM 833 O O . ASP A 1 111 ? 3.92 30.078 -0.593 1 96.94 111 ASP A O 1
ATOM 837 N N . LEU A 1 112 ? 4.031 27.922 -0.935 1 98.12 112 LEU A N 1
ATOM 838 C CA . LEU A 1 112 ? 2.984 27.594 0.024 1 98.12 112 LEU A CA 1
ATOM 839 C C . LEU A 1 112 ? 3.404 27.969 1.44 1 98.12 112 LEU A C 1
ATOM 841 O O . LEU A 1 112 ? 2.568 28.359 2.256 1 98.12 112 LEU A O 1
ATOM 845 N N . ARG A 1 113 ? 4.695 27.781 1.751 1 97 113 ARG A N 1
ATOM 846 C CA . ARG A 1 113 ? 5.141 27.953 3.131 1 97 113 ARG A CA 1
ATOM 847 C C . ARG A 1 113 ? 5.059 29.422 3.561 1 97 113 ARG A C 1
ATOM 849 O O . ARG A 1 113 ? 5.184 29.734 4.746 1 97 113 ARG A O 1
ATOM 856 N N . GLN A 1 114 ? 4.758 30.328 2.576 1 96.69 114 GLN A N 1
ATOM 857 C CA . GLN A 1 114 ? 4.562 31.734 2.895 1 96.69 114 GLN A CA 1
ATOM 858 C C . GLN A 1 114 ? 3.197 31.969 3.537 1 96.69 114 GLN A C 1
ATOM 860 O O . GLN A 1 114 ? 3.012 32.938 4.277 1 96.69 114 GLN A O 1
ATOM 865 N N . ASP A 1 115 ? 2.307 31.078 3.312 1 97 115 ASP A N 1
ATOM 866 C CA . ASP A 1 115 ? 0.922 31.344 3.691 1 97 115 ASP A CA 1
ATOM 867 C C . ASP A 1 115 ? 0.436 30.328 4.723 1 97 115 ASP A C 1
ATOM 869 O O . ASP A 1 115 ? -0.613 30.516 5.344 1 97 115 ASP A O 1
ATOM 873 N N . TYR A 1 116 ? 1.155 29.297 4.984 1 98.38 116 TYR A N 1
ATOM 874 C CA . TYR A 1 116 ? 0.716 28.219 5.867 1 98.38 116 TYR A CA 1
ATOM 875 C C . TYR A 1 116 ? 1.768 27.922 6.93 1 98.38 116 TYR A C 1
ATOM 877 O O . TYR A 1 116 ? 2.969 28.031 6.668 1 98.38 116 TYR A O 1
ATOM 885 N N . ASP A 1 117 ? 1.277 27.547 8.109 1 98.5 117 ASP A N 1
ATOM 886 C CA . ASP A 1 117 ? 2.178 27.156 9.188 1 98.5 117 ASP A CA 1
ATOM 887 C C . ASP A 1 117 ? 2.791 25.781 8.914 1 98.5 117 ASP A C 1
ATOM 889 O O . ASP A 1 117 ? 3.957 25.547 9.234 1 98.5 117 ASP A O 1
ATOM 893 N N . TYR A 1 118 ? 1.998 24.906 8.367 1 98.75 118 TYR A N 1
ATOM 894 C CA . TYR A 1 118 ? 2.428 23.562 8.047 1 98.75 118 TYR A CA 1
ATOM 895 C C . TYR A 1 118 ? 1.972 23.156 6.652 1 98.75 118 TYR A C 1
ATOM 897 O O . TYR A 1 118 ? 0.845 23.453 6.25 1 98.75 118 TYR A O 1
ATOM 905 N N . ILE A 1 119 ? 2.854 22.547 5.906 1 98.88 119 ILE A N 1
ATOM 906 C CA . ILE A 1 119 ? 2.564 21.859 4.652 1 98.88 119 ILE A CA 1
ATOM 907 C C . ILE A 1 119 ? 2.824 20.375 4.816 1 98.88 119 ILE A C 1
ATOM 909 O O . ILE A 1 119 ? 3.959 19.953 5.062 1 98.88 119 ILE A O 1
ATOM 913 N N . LEU A 1 120 ? 1.79 19.562 4.777 1 98.94 120 LEU A N 1
ATOM 914 C CA . LEU A 1 120 ? 1.938 18.125 4.832 1 98.94 120 LEU A CA 1
ATOM 915 C C . LEU A 1 120 ? 1.84 17.516 3.438 1 98.94 120 LEU A C 1
ATOM 917 O O . LEU A 1 120 ? 0.828 17.672 2.752 1 98.94 120 LEU A O 1
ATOM 921 N N . ILE A 1 121 ? 2.857 16.828 3.021 1 98.88 121 ILE A N 1
ATOM 922 C CA . ILE A 1 121 ? 2.953 16.266 1.682 1 98.88 121 ILE A CA 1
ATOM 923 C C . ILE A 1 121 ? 2.684 14.758 1.736 1 98.88 121 ILE A C 1
ATOM 925 O O . ILE A 1 121 ? 3.451 14.008 2.34 1 98.88 121 ILE A O 1
ATOM 929 N N . ASP A 1 122 ? 1.598 14.312 1.135 1 98.5 122 ASP A N 1
ATOM 930 C CA . ASP A 1 122 ? 1.257 12.898 1.052 1 98.5 122 ASP A CA 1
ATOM 931 C C . ASP A 1 122 ? 2.047 12.203 -0.056 1 98.5 122 ASP A C 1
ATOM 933 O O . ASP A 1 122 ? 1.768 12.398 -1.241 1 98.5 122 ASP A O 1
ATOM 937 N N . CYS A 1 123 ? 2.941 11.398 0.351 1 97.69 123 CYS A N 1
ATOM 938 C CA . CYS A 1 123 ? 3.887 10.766 -0.563 1 97.69 123 CYS A CA 1
ATOM 939 C C . CYS A 1 123 ? 3.309 9.484 -1.148 1 97.69 123 CYS A C 1
ATOM 941 O O . CYS A 1 123 ? 2.686 8.695 -0.434 1 97.69 123 CYS A O 1
ATOM 943 N N . PRO A 1 124 ? 3.428 9.266 -2.482 1 94.94 124 PRO A N 1
ATOM 944 C CA . PRO A 1 124 ? 3.002 7.98 -3.043 1 94.94 124 PRO A CA 1
ATOM 945 C C . PRO A 1 124 ? 3.85 6.809 -2.549 1 94.94 124 PRO A C 1
ATOM 947 O O . PRO A 1 124 ? 4.867 7.016 -1.883 1 94.94 124 PRO A O 1
ATOM 950 N N . ALA A 1 125 ? 3.346 5.578 -2.82 1 91.75 125 ALA A N 1
ATOM 951 C CA . ALA A 1 125 ? 4.105 4.383 -2.465 1 91.75 125 ALA A CA 1
ATOM 952 C C . ALA A 1 125 ? 5.34 4.234 -3.354 1 91.75 125 ALA A C 1
ATOM 954 O O . ALA A 1 125 ? 5.395 4.801 -4.449 1 91.75 125 ALA A O 1
ATOM 955 N N . GLY A 1 126 ? 6.336 3.518 -2.84 1 89.94 126 GLY A N 1
ATOM 956 C CA . GLY A 1 126 ? 7.531 3.225 -3.615 1 89.94 126 GLY A CA 1
ATOM 957 C C . GLY A 1 126 ? 8.633 4.242 -3.414 1 89.94 126 GLY A C 1
ATOM 958 O O . GLY A 1 126 ? 8.555 5.09 -2.521 1 89.94 126 GLY A O 1
ATOM 959 N N . ILE A 1 127 ? 9.68 4.082 -4.172 1 92 127 ILE A N 1
ATOM 960 C CA . ILE A 1 127 ? 10.867 4.93 -4.051 1 92 127 ILE A CA 1
ATOM 961 C C . ILE A 1 127 ? 11.211 5.531 -5.414 1 92 127 ILE A C 1
ATOM 963 O O . ILE A 1 127 ? 12.344 5.957 -5.641 1 92 127 ILE A O 1
ATOM 967 N N . GLU A 1 128 ? 10.227 5.523 -6.344 1 88.62 128 GLU A N 1
ATOM 968 C CA . GLU A 1 128 ? 10.438 6.016 -7.703 1 88.62 128 GLU A CA 1
ATOM 969 C C . GLU A 1 128 ? 10.32 7.539 -7.758 1 88.62 128 GLU A C 1
ATOM 971 O O . GLU A 1 128 ? 10.477 8.219 -6.742 1 88.62 128 GLU A O 1
ATOM 976 N N . GLN A 1 129 ? 10.086 8.047 -8.945 1 89.75 129 GLN A N 1
ATOM 977 C CA . GLN A 1 129 ? 10.086 9.484 -9.203 1 89.75 129 GLN A CA 1
ATOM 978 C C . GLN A 1 129 ? 9.07 10.203 -8.32 1 89.75 129 GLN A C 1
ATOM 980 O O . GLN A 1 129 ? 9.32 11.32 -7.863 1 89.75 129 GLN A O 1
ATOM 985 N N . GLY A 1 130 ? 7.914 9.625 -8.141 1 92.19 130 GLY A N 1
ATOM 986 C CA . GLY A 1 130 ? 6.918 10.242 -7.273 1 92.19 130 GLY A CA 1
ATOM 987 C C . GLY A 1 130 ? 7.434 10.516 -5.875 1 92.19 130 GLY A C 1
ATOM 988 O O . GLY A 1 130 ? 7.16 11.57 -5.305 1 92.19 130 GLY A O 1
ATOM 989 N N . TYR A 1 131 ? 8.195 9.547 -5.395 1 94.5 131 TYR A N 1
ATOM 990 C CA . TYR A 1 131 ? 8.852 9.688 -4.098 1 94.5 131 TYR A CA 1
ATOM 991 C C . TYR A 1 131 ? 9.836 10.852 -4.105 1 94.5 131 TYR A C 1
ATOM 993 O O . TYR A 1 131 ? 9.812 11.703 -3.211 1 94.5 131 TYR A O 1
ATOM 1001 N N . LYS A 1 132 ? 10.641 10.922 -5.082 1 94.88 132 LYS A N 1
ATOM 1002 C CA . LYS A 1 132 ? 11.648 11.977 -5.188 1 94.88 132 LYS A CA 1
ATOM 1003 C C . LYS A 1 132 ? 10.992 13.352 -5.242 1 94.88 132 LYS A C 1
ATOM 1005 O O . LYS A 1 132 ? 11.469 14.297 -4.605 1 94.88 132 LYS A O 1
ATOM 1010 N N . ASN A 1 133 ? 9.93 13.43 -5.977 1 95.62 133 ASN A N 1
ATOM 1011 C CA . ASN A 1 133 ? 9.195 14.688 -6.07 1 95.62 133 ASN A CA 1
ATOM 1012 C C . ASN A 1 133 ? 8.648 15.125 -4.715 1 95.62 133 ASN A C 1
ATOM 1014 O O . ASN A 1 133 ? 8.789 16.281 -4.328 1 95.62 133 ASN A O 1
ATOM 1018 N N . ALA A 1 134 ? 8.094 14.203 -3.988 1 97 134 ALA A N 1
ATOM 1019 C CA . ALA A 1 134 ? 7.426 14.5 -2.727 1 97 134 ALA A CA 1
ATOM 1020 C C . ALA A 1 134 ? 8.43 14.953 -1.668 1 97 134 ALA A C 1
ATOM 1022 O O . ALA A 1 134 ? 8.117 15.812 -0.839 1 97 134 ALA A O 1
ATOM 1023 N N . VAL A 1 135 ? 9.617 14.438 -1.731 1 97.75 135 VAL A N 1
ATOM 1024 C CA . VAL A 1 135 ? 10.602 14.656 -0.675 1 97.75 135 VAL A CA 1
ATOM 1025 C C . VAL A 1 135 ? 11.391 15.93 -0.956 1 97.75 135 VAL A C 1
ATOM 1027 O O . VAL A 1 135 ? 11.961 16.531 -0.04 1 97.75 135 VAL A O 1
ATOM 1030 N N . ALA A 1 136 ? 11.383 16.406 -2.154 1 96.56 136 ALA A N 1
ATOM 1031 C CA . ALA A 1 136 ? 12.305 17.422 -2.645 1 96.56 136 ALA A CA 1
ATOM 1032 C C . ALA A 1 136 ? 12.141 18.719 -1.86 1 96.56 136 ALA A C 1
ATOM 1034 O O . ALA A 1 136 ? 13.125 19.406 -1.556 1 96.56 136 ALA A O 1
ATOM 1035 N N . GLY A 1 137 ? 10.969 19.062 -1.473 1 94.94 137 GLY A N 1
ATOM 1036 C CA . GLY A 1 137 ? 10.742 20.359 -0.831 1 94.94 137 GLY A CA 1
ATOM 1037 C C . GLY A 1 137 ? 10.453 20.234 0.653 1 94.94 137 GLY A C 1
ATOM 1038 O O . GLY A 1 137 ? 10.117 21.234 1.304 1 94.94 137 GLY A O 1
ATOM 1039 N N . ALA A 1 138 ? 10.555 19.094 1.216 1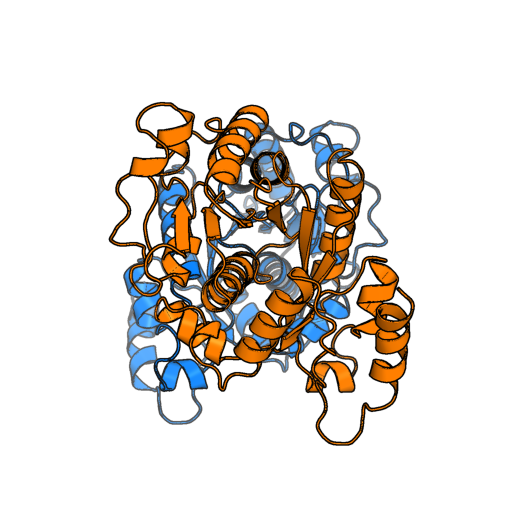 98.38 138 ALA A N 1
ATOM 1040 C CA . ALA A 1 138 ? 10.195 18.875 2.613 1 98.38 138 ALA A CA 1
ATOM 1041 C C . ALA A 1 138 ? 11.352 19.219 3.545 1 98.38 138 ALA A C 1
ATOM 1043 O O . ALA A 1 138 ? 12.516 19.016 3.203 1 98.38 138 ALA A O 1
ATOM 1044 N N . ASP A 1 139 ? 11.031 19.703 4.707 1 98 139 ASP A N 1
ATOM 1045 C CA . ASP A 1 139 ? 12.016 20 5.746 1 98 139 ASP A CA 1
ATOM 1046 C C . ASP A 1 139 ? 12.266 18.766 6.617 1 98 139 ASP A C 1
ATOM 1048 O O . ASP A 1 139 ? 13.328 18.641 7.23 1 98 139 ASP A O 1
ATOM 1052 N N . GLU A 1 140 ? 11.266 17.969 6.711 1 97.75 140 GLU A N 1
ATOM 1053 C CA . GLU A 1 140 ? 11.297 16.781 7.539 1 97.75 140 GLU A CA 1
ATOM 1054 C C . GLU A 1 140 ? 10.398 15.688 6.973 1 97.75 140 GLU A C 1
ATOM 1056 O O . GLU A 1 140 ? 9.523 15.961 6.148 1 97.75 140 GLU A O 1
ATOM 1061 N N . ALA A 1 141 ? 10.758 14.469 7.371 1 98.75 141 ALA A N 1
ATOM 1062 C CA . ALA A 1 141 ? 9.93 13.344 6.961 1 98.75 141 ALA A CA 1
ATOM 1063 C C . ALA A 1 141 ? 9.367 12.609 8.18 1 98.75 141 ALA A C 1
ATOM 1065 O O . ALA A 1 141 ? 10.055 12.445 9.188 1 98.75 141 ALA A O 1
ATOM 1066 N N . ILE A 1 142 ? 8.164 12.258 8.102 1 98.81 142 ILE A N 1
ATOM 1067 C CA . ILE A 1 142 ? 7.566 11.258 8.992 1 98.81 142 ILE A CA 1
ATOM 1068 C C . ILE A 1 142 ? 7.406 9.938 8.242 1 98.81 142 ILE A C 1
ATOM 1070 O O . ILE A 1 142 ? 6.699 9.867 7.234 1 98.81 142 ILE A O 1
ATOM 1074 N N . VAL A 1 143 ? 8.078 8.945 8.742 1 98.69 143 VAL A N 1
ATOM 1075 C CA . VAL A 1 143 ? 7.984 7.605 8.164 1 98.69 143 VAL A CA 1
ATOM 1076 C C . VAL A 1 143 ? 6.891 6.809 8.875 1 98.69 143 VAL A C 1
ATOM 1078 O O . VAL A 1 143 ? 6.918 6.656 10.094 1 98.69 143 VAL A O 1
ATOM 1081 N N . VAL A 1 144 ? 5.895 6.359 8.078 1 98.69 144 VAL A N 1
ATOM 1082 C CA . VAL A 1 144 ? 4.812 5.543 8.617 1 98.69 144 VAL A CA 1
ATOM 1083 C C . VAL A 1 144 ? 5.066 4.07 8.289 1 98.69 144 VAL A C 1
ATOM 1085 O O . VAL A 1 144 ? 5.387 3.729 7.148 1 98.69 144 VAL A O 1
ATOM 1088 N N . THR A 1 145 ? 5 3.178 9.242 1 97.94 145 THR A N 1
ATOM 1089 C CA . THR A 1 145 ? 5.152 1.743 9.023 1 97.94 145 THR A CA 1
ATOM 1090 C C . THR A 1 145 ? 4.152 0.96 9.867 1 97.94 145 THR A C 1
ATOM 1092 O O . THR A 1 145 ? 3.389 1.548 10.641 1 97.94 145 THR A O 1
ATOM 1095 N N . THR A 1 146 ? 3.992 -0.302 9.602 1 96.88 146 THR A N 1
ATOM 1096 C CA . THR A 1 146 ? 3.242 -1.238 10.438 1 96.88 146 THR A CA 1
ATOM 1097 C C . THR A 1 146 ? 4.176 -2.273 11.055 1 96.88 146 THR A C 1
ATOM 1099 O O . THR A 1 146 ? 5.32 -2.424 10.625 1 96.88 146 THR A O 1
ATOM 1102 N N . PRO A 1 147 ? 3.729 -2.939 12.141 1 95.94 147 PRO A N 1
ATOM 1103 C CA . PRO A 1 147 ? 4.617 -3.875 12.828 1 95.94 147 PRO A CA 1
ATOM 1104 C C . PRO A 1 147 ? 4.734 -5.219 12.109 1 95.94 147 PRO A C 1
ATOM 1106 O O . PRO A 1 147 ? 4.637 -6.273 12.742 1 95.94 147 PRO A O 1
ATOM 1109 N N . ASP A 1 148 ? 5 -5.184 10.875 1 94 148 ASP A N 1
ATOM 1110 C CA . ASP A 1 148 ? 5.293 -6.344 10.039 1 94 148 ASP A CA 1
ATOM 1111 C C . ASP A 1 148 ? 6.715 -6.277 9.484 1 94 148 ASP A C 1
ATOM 1113 O O . ASP A 1 148 ? 7.234 -5.195 9.211 1 94 148 ASP A O 1
ATOM 1117 N N . ILE A 1 149 ? 7.27 -7.398 9.273 1 94.31 149 ILE A N 1
ATOM 1118 C CA . ILE A 1 149 ? 8.672 -7.5 8.883 1 94.31 149 ILE A CA 1
ATOM 1119 C C . ILE A 1 149 ? 8.891 -6.785 7.547 1 94.31 149 ILE A C 1
ATOM 1121 O O . ILE A 1 149 ? 9.828 -6 7.402 1 94.31 149 ILE A O 1
ATOM 1125 N N . SER A 1 150 ? 7.98 -7.02 6.617 1 94.25 150 SER A N 1
ATOM 1126 C CA . SER A 1 150 ? 8.148 -6.43 5.293 1 94.25 150 SER A CA 1
ATOM 1127 C C . SER A 1 150 ? 8.047 -4.91 5.344 1 94.25 150 SER A C 1
ATOM 1129 O O . SER A 1 150 ? 8.844 -4.207 4.719 1 94.25 150 SER A O 1
ATOM 1131 N N . ALA A 1 151 ? 7.094 -4.391 6.105 1 95.69 151 ALA A N 1
ATOM 1132 C CA . ALA A 1 151 ? 6.902 -2.947 6.215 1 95.69 151 ALA A CA 1
ATOM 1133 C C . ALA A 1 151 ? 8.094 -2.287 6.902 1 95.69 151 ALA A C 1
ATOM 1135 O O . ALA A 1 151 ? 8.516 -1.196 6.512 1 95.69 151 ALA A O 1
ATOM 1136 N N . VAL A 1 152 ? 8.641 -2.932 7.895 1 96.88 152 VAL A N 1
ATOM 1137 C CA . VAL A 1 152 ? 9.773 -2.391 8.641 1 96.88 152 VAL A CA 1
ATOM 1138 C C . VAL A 1 152 ? 11.016 -2.379 7.75 1 96.88 152 VAL A C 1
ATOM 1140 O O . VAL A 1 152 ? 11.789 -1.417 7.762 1 96.88 152 VAL A O 1
ATOM 1143 N N . ARG A 1 153 ? 11.18 -3.408 7 1 95.31 153 ARG A N 1
ATOM 1144 C CA . ARG A 1 153 ? 12.281 -3.447 6.047 1 95.31 153 ARG A CA 1
ATOM 1145 C C . ARG A 1 153 ? 12.18 -2.305 5.039 1 95.31 153 ARG A C 1
ATOM 1147 O O . ARG A 1 153 ? 13.172 -1.635 4.75 1 95.31 153 ARG A O 1
ATOM 1154 N N . ASP A 1 154 ? 11.039 -2.105 4.5 1 96.12 154 ASP A N 1
ATOM 1155 C CA . ASP A 1 154 ? 10.828 -1.02 3.547 1 96.12 154 ASP A CA 1
ATOM 1156 C C . ASP A 1 154 ? 11.07 0.339 4.199 1 96.12 154 ASP A C 1
ATOM 1158 O O . ASP A 1 154 ? 11.609 1.249 3.566 1 96.12 154 ASP A O 1
ATOM 1162 N N . ALA A 1 155 ? 10.578 0.473 5.457 1 97.25 155 ALA A N 1
ATOM 1163 C CA . ALA A 1 155 ? 10.828 1.708 6.195 1 97.25 155 ALA A CA 1
ATOM 1164 C C . ALA A 1 155 ? 12.32 1.966 6.348 1 97.25 155 ALA A C 1
ATOM 1166 O O . ALA A 1 155 ? 12.781 3.102 6.203 1 97.25 155 ALA A O 1
ATOM 1167 N N . ASP A 1 156 ? 13.016 0.921 6.652 1 97 156 ASP A N 1
ATOM 1168 C CA . ASP A 1 156 ? 14.461 1.042 6.789 1 97 156 ASP A CA 1
ATOM 1169 C C . ASP A 1 156 ? 15.094 1.54 5.488 1 97 156 ASP A C 1
ATOM 1171 O O . ASP A 1 156 ? 15.984 2.393 5.516 1 97 156 ASP A O 1
ATOM 1175 N N . ARG A 1 157 ? 14.641 1.053 4.406 1 95.31 157 ARG A N 1
ATOM 1176 C CA . ARG A 1 157 ? 15.117 1.494 3.102 1 95.31 157 ARG A CA 1
ATOM 1177 C C . ARG A 1 157 ? 14.836 2.977 2.887 1 95.31 157 ARG A C 1
ATOM 1179 O O . ARG A 1 157 ? 15.703 3.717 2.412 1 95.31 157 ARG A O 1
ATOM 1186 N N . ILE A 1 158 ? 13.68 3.4 3.209 1 96.5 158 ILE A N 1
ATOM 1187 C CA . ILE A 1 158 ? 13.25 4.785 3.037 1 96.5 158 ILE A CA 1
ATOM 1188 C C . ILE A 1 158 ? 14.102 5.699 3.912 1 96.5 158 ILE A C 1
ATOM 1190 O O . ILE A 1 158 ? 14.523 6.773 3.473 1 96.5 158 ILE A O 1
ATOM 1194 N N . ILE A 1 159 ? 14.312 5.289 5.129 1 97.5 159 ILE A N 1
ATOM 1195 C CA . ILE A 1 159 ? 15.109 6.078 6.066 1 97.5 159 ILE A CA 1
ATOM 1196 C C . ILE A 1 159 ? 16.516 6.266 5.523 1 97.5 159 ILE A C 1
ATOM 1198 O O . ILE A 1 159 ? 17.078 7.363 5.578 1 97.5 159 ILE A O 1
ATOM 1202 N N . GLY A 1 160 ? 17.062 5.203 4.992 1 96 160 GLY A N 1
ATOM 1203 C CA . GLY A 1 160 ? 18.375 5.32 4.352 1 96 160 GLY A CA 1
ATOM 1204 C C . GLY A 1 160 ? 18.391 6.344 3.236 1 96 160 GLY A C 1
ATOM 1205 O O . GLY A 1 160 ? 19.359 7.094 3.096 1 96 160 GLY A O 1
ATOM 1206 N N . LEU A 1 161 ? 17.391 6.359 2.41 1 95.44 161 LEU A N 1
ATOM 1207 C CA . LEU A 1 161 ? 17.312 7.316 1.312 1 95.44 161 LEU A CA 1
ATOM 1208 C C . LEU A 1 161 ? 17.125 8.734 1.837 1 95.44 161 LEU A C 1
ATOM 1210 O O . LEU A 1 161 ? 17.734 9.672 1.322 1 95.44 161 LEU A O 1
ATOM 1214 N N . LEU A 1 162 ? 16.266 8.883 2.863 1 97.56 162 LEU A N 1
ATOM 1215 C CA . LEU A 1 162 ? 15.992 10.195 3.443 1 97.56 162 LEU A CA 1
ATOM 1216 C C . LEU A 1 162 ? 17.25 10.789 4.062 1 97.56 162 LEU A C 1
ATOM 1218 O O . LEU A 1 162 ? 17.469 12 3.998 1 97.56 162 LEU A O 1
ATOM 1222 N N . GLU A 1 163 ? 18.031 9.984 4.664 1 96.06 163 GLU A N 1
ATOM 1223 C CA . GLU A 1 163 ? 19.234 10.445 5.352 1 96.06 163 GLU A CA 1
ATOM 1224 C C . GLU A 1 163 ? 20.266 10.992 4.359 1 96.06 163 GLU A C 1
ATOM 1226 O O . GLU A 1 163 ? 21.172 11.727 4.742 1 96.06 163 GLU A O 1
ATOM 1231 N N . LYS A 1 164 ? 20.078 10.648 3.113 1 94.75 164 LYS A N 1
ATOM 1232 C CA . LYS A 1 164 ? 20.969 11.172 2.074 1 94.75 164 LYS A CA 1
ATOM 1233 C C . LYS A 1 164 ? 20.547 12.578 1.646 1 94.75 164 LYS A C 1
ATOM 1235 O O . LYS A 1 164 ? 21.297 13.281 0.973 1 94.75 164 LYS A O 1
ATOM 1240 N N . GLU A 1 165 ? 19.312 12.906 2.004 1 94.81 165 GLU A N 1
ATOM 1241 C CA . GLU A 1 165 ? 18.828 14.25 1.715 1 94.81 165 GLU A CA 1
ATOM 1242 C C . GLU A 1 165 ? 19.422 15.266 2.689 1 94.81 165 GLU A C 1
ATOM 1244 O O . GLU A 1 165 ? 18.922 15.438 3.801 1 94.81 165 GLU A O 1
ATOM 1249 N N . GLU A 1 166 ? 20.312 16.094 2.299 1 92.81 166 GLU A N 1
ATOM 1250 C CA . GLU A 1 166 ? 21.078 16.969 3.17 1 92.81 166 GLU A CA 1
ATOM 1251 C C . GLU A 1 166 ? 20.203 18.094 3.734 1 92.81 166 GLU A C 1
ATOM 1253 O O . GLU A 1 166 ? 20.484 18.625 4.809 1 92.81 166 GLU A O 1
ATOM 1258 N N . HIS A 1 167 ? 19.234 18.453 3.01 1 92.25 167 HIS A N 1
ATOM 1259 C CA . HIS A 1 167 ? 18.422 19.594 3.416 1 92.25 167 HIS A CA 1
ATOM 1260 C C . HIS A 1 167 ? 17.406 19.203 4.465 1 92.25 167 HIS A C 1
ATOM 1262 O O . HIS A 1 167 ? 16.766 20.062 5.074 1 92.25 167 HIS A O 1
ATOM 1268 N N . MET A 1 168 ? 17.25 17.953 4.75 1 95.44 168 MET A N 1
ATOM 1269 C CA . MET A 1 168 ? 16.172 17.484 5.598 1 95.44 168 MET A CA 1
ATOM 1270 C C . MET A 1 168 ? 16.672 17.125 6.992 1 95.44 168 MET A C 1
ATOM 1272 O O . MET A 1 168 ? 17.766 16.578 7.141 1 95.44 168 MET A O 1
ATOM 1276 N N . ARG A 1 169 ? 15.836 17.438 7.98 1 96.81 169 ARG A N 1
ATOM 1277 C CA . ARG A 1 169 ? 16.094 16.969 9.344 1 96.81 169 ARG A CA 1
ATOM 1278 C C . ARG A 1 169 ? 15.906 15.461 9.453 1 96.81 169 ARG A C 1
ATOM 1280 O O . ARG A 1 169 ? 15.359 14.828 8.547 1 96.81 169 ARG A O 1
ATOM 1287 N N . ARG A 1 170 ? 16.375 14.93 10.562 1 95.88 170 ARG A N 1
ATOM 1288 C CA . ARG A 1 170 ? 16.234 13.492 10.812 1 95.88 170 ARG A CA 1
ATOM 1289 C C . ARG A 1 170 ? 14.758 13.086 10.812 1 95.88 170 ARG A C 1
ATOM 1291 O O . ARG A 1 170 ? 13.922 13.742 11.43 1 95.88 170 ARG A O 1
ATOM 1298 N N . PRO A 1 171 ? 14.453 12.047 10.086 1 98.12 171 PRO A N 1
ATOM 1299 C CA . PRO A 1 171 ? 13.055 11.617 10.039 1 98.12 171 PRO A CA 1
ATOM 1300 C C . PRO A 1 171 ? 12.539 11.125 11.383 1 98.12 171 PRO A C 1
ATOM 1302 O O . PRO A 1 171 ? 13.336 10.766 12.258 1 98.12 171 PRO A O 1
ATOM 1305 N N . ARG A 1 172 ? 11.273 11.18 11.602 1 98.31 172 ARG A N 1
ATOM 1306 C CA . ARG A 1 172 ? 10.602 10.609 12.766 1 98.31 172 ARG A CA 1
ATOM 1307 C C . ARG A 1 172 ? 9.609 9.531 12.352 1 98.31 172 ARG A C 1
ATOM 1309 O O . ARG A 1 172 ? 9.242 9.43 11.18 1 98.31 172 ARG A O 1
ATOM 1316 N N . LEU A 1 173 ? 9.195 8.727 13.359 1 98.38 173 LEU A N 1
ATOM 1317 C CA . LEU A 1 173 ? 8.508 7.48 13.055 1 98.38 173 LEU A CA 1
ATOM 1318 C C . LEU A 1 173 ? 7.094 7.48 13.633 1 98.38 173 LEU A C 1
ATOM 1320 O O . LEU A 1 173 ? 6.883 7.926 14.766 1 98.38 173 LEU A O 1
ATOM 1324 N N . ILE A 1 174 ? 6.141 7.039 12.844 1 98.56 174 ILE A N 1
ATOM 1325 C CA . ILE A 1 174 ? 4.832 6.617 13.336 1 98.56 174 ILE A CA 1
ATOM 1326 C C . ILE A 1 174 ? 4.629 5.133 13.047 1 98.56 174 ILE A C 1
ATOM 1328 O O . ILE A 1 174 ? 4.82 4.676 11.922 1 98.56 174 ILE A O 1
ATOM 1332 N N . ILE A 1 175 ? 4.297 4.344 14.039 1 98.06 175 ILE A N 1
ATOM 1333 C CA . ILE A 1 175 ? 3.932 2.941 13.859 1 98.06 175 ILE A CA 1
ATOM 1334 C C . ILE A 1 175 ? 2.412 2.795 13.891 1 98.06 175 ILE A C 1
ATOM 1336 O O . ILE A 1 175 ? 1.776 3.078 14.906 1 98.06 175 ILE A O 1
ATOM 1340 N N . ASN A 1 176 ? 1.896 2.359 12.766 1 97.44 176 ASN A N 1
ATOM 1341 C CA . ASN A 1 176 ? 0.457 2.293 12.539 1 97.44 176 ASN A CA 1
ATOM 1342 C C . ASN A 1 176 ? -0.06 0.86 12.625 1 97.44 176 ASN A C 1
ATOM 1344 O O . ASN A 1 176 ? 0.724 -0.09 12.578 1 97.44 176 ASN A O 1
ATOM 1348 N N . ARG A 1 177 ? -1.346 0.711 12.875 1 95.81 177 ARG A N 1
ATOM 1349 C CA . ARG A 1 177 ? -2.104 -0.534 12.82 1 95.81 177 ARG A CA 1
ATOM 1350 C C . ARG A 1 177 ? -1.586 -1.537 13.844 1 95.81 177 ARG A C 1
ATOM 1352 O O . ARG A 1 177 ? -1.376 -2.709 13.523 1 95.81 177 ARG A O 1
ATOM 1359 N N . ILE A 1 178 ? -1.362 -1.057 14.984 1 94.94 178 ILE A N 1
ATOM 1360 C CA . ILE A 1 178 ? -0.922 -1.911 16.078 1 94.94 178 ILE A CA 1
ATOM 1361 C C . ILE A 1 178 ? -2.102 -2.729 16.594 1 94.94 178 ILE A C 1
ATOM 1363 O O . ILE A 1 178 ? -3.174 -2.182 16.875 1 94.94 178 ILE A O 1
ATOM 1367 N N . ARG A 1 179 ? -1.929 -3.977 16.672 1 92.81 179 ARG A N 1
ATOM 1368 C CA . ARG A 1 179 ? -2.863 -4.887 17.328 1 92.81 179 ARG A CA 1
ATOM 1369 C C . ARG A 1 179 ? -2.27 -5.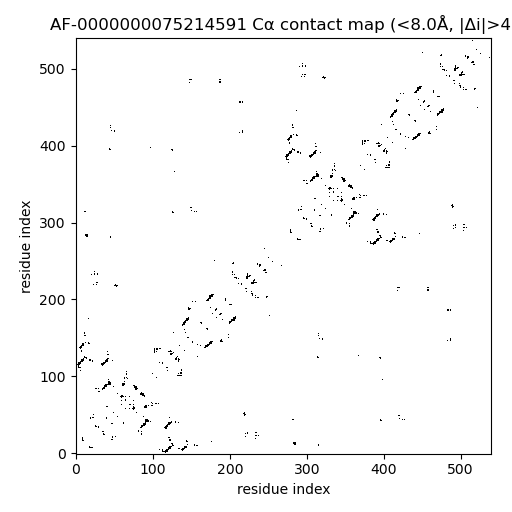441 18.625 1 92.81 179 ARG A C 1
ATOM 1371 O O . ARG A 1 179 ? -1.444 -6.355 18.594 1 92.81 179 ARG A O 1
ATOM 1378 N N . SER A 1 180 ? -2.762 -4.984 19.719 1 89.81 180 SER A N 1
ATOM 1379 C CA . SER A 1 180 ? -2.146 -5.207 21.031 1 89.81 180 SER A CA 1
ATOM 1380 C C . SER A 1 180 ? -2.051 -6.699 21.344 1 89.81 180 SER A C 1
ATOM 1382 O O . SER A 1 180 ? -1.038 -7.16 21.875 1 89.81 180 SER A O 1
ATOM 1384 N N . HIS A 1 181 ? -3.104 -7.41 21.016 1 90.19 181 HIS A N 1
ATOM 1385 C CA . HIS A 1 181 ? -3.105 -8.828 21.344 1 90.19 181 HIS A CA 1
ATOM 1386 C C . HIS A 1 181 ? -2.061 -9.586 20.531 1 90.19 181 HIS A C 1
ATOM 1388 O O . HIS A 1 181 ? -1.47 -10.555 21.016 1 90.19 181 HIS A O 1
ATOM 1394 N N . MET A 1 182 ? -1.814 -9.117 19.359 1 88.81 182 MET A N 1
ATOM 1395 C CA . MET A 1 182 ? -0.81 -9.773 18.516 1 88.81 182 MET A CA 1
ATOM 1396 C C . MET A 1 182 ? 0.599 -9.422 18.984 1 88.81 182 MET A C 1
ATOM 1398 O O . MET A 1 182 ? 1.524 -10.219 18.844 1 88.81 182 MET A O 1
ATOM 1402 N N . LEU A 1 183 ? 0.734 -8.266 19.516 1 87.19 183 LEU A N 1
ATOM 1403 C CA . LEU A 1 183 ? 2.004 -7.883 20.125 1 87.19 183 LEU A CA 1
ATOM 1404 C C . LEU A 1 183 ? 2.326 -8.773 21.312 1 87.19 183 LEU A C 1
ATOM 1406 O O . LEU A 1 183 ? 3.441 -9.289 21.422 1 87.19 183 LEU A O 1
ATOM 1410 N N . LYS A 1 184 ? 1.357 -9.023 22.141 1 86.38 184 LYS A N 1
ATOM 1411 C CA . LYS A 1 184 ? 1.513 -9.812 23.344 1 86.38 184 LYS A CA 1
ATOM 1412 C C . LYS A 1 184 ? 1.873 -11.258 23.016 1 86.38 184 LYS A C 1
ATOM 1414 O O . LYS A 1 184 ? 2.684 -11.875 23.719 1 86.38 184 LYS A O 1
ATOM 1419 N N . ASN A 1 185 ? 1.298 -11.734 21.938 1 89.12 185 ASN A N 1
ATOM 1420 C CA . ASN A 1 185 ? 1.515 -13.125 21.562 1 89.12 185 ASN A CA 1
ATOM 1421 C C . ASN A 1 185 ? 2.752 -13.289 20.688 1 89.12 185 ASN A C 1
ATOM 1423 O O . ASN A 1 185 ? 3.053 -14.383 20.219 1 89.12 185 ASN A O 1
ATOM 1427 N N . HIS A 1 186 ? 3.398 -12.211 20.375 1 87 186 HIS A N 1
ATOM 1428 C CA . HIS A 1 186 ? 4.609 -12.18 19.578 1 87 186 HIS A CA 1
ATOM 1429 C C . HIS A 1 186 ? 4.324 -12.602 18.141 1 87 186 HIS A C 1
ATOM 1431 O O . HIS A 1 186 ? 5.168 -13.227 17.484 1 87 186 HIS A O 1
ATOM 1437 N N . ASP A 1 187 ? 3.084 -12.328 17.797 1 89.31 187 ASP A N 1
ATOM 1438 C CA . ASP A 1 187 ? 2.672 -12.586 16.422 1 89.31 187 ASP A CA 1
ATOM 1439 C C . ASP A 1 187 ? 2.936 -11.375 15.531 1 89.31 187 ASP A C 1
ATOM 1441 O O . ASP A 1 187 ? 2.719 -11.43 14.32 1 89.31 187 ASP A O 1
ATOM 1445 N N . MET A 1 188 ? 3.381 -10.297 16.125 1 89.69 188 MET A N 1
ATOM 1446 C CA . MET A 1 188 ? 3.779 -9.039 15.508 1 89.69 188 MET A CA 1
ATOM 1447 C C . MET A 1 188 ? 5.059 -8.5 16.141 1 89.69 188 MET A C 1
ATOM 1449 O O . MET A 1 188 ? 5.379 -8.828 17.281 1 89.69 188 MET A O 1
ATOM 1453 N N . LEU A 1 189 ? 5.82 -7.723 15.32 1 91.94 189 LEU A N 1
ATOM 1454 C CA . LEU A 1 189 ? 7.059 -7.168 15.859 1 91.94 189 LEU A CA 1
ATOM 1455 C C . LEU A 1 189 ? 6.77 -6.191 17 1 91.94 189 LEU A C 1
ATOM 1457 O O . LEU A 1 189 ? 5.836 -5.387 16.906 1 91.94 189 LEU A O 1
ATOM 1461 N N . ASP A 1 190 ? 7.605 -6.25 17.984 1 93.19 190 ASP A N 1
ATOM 1462 C CA . ASP A 1 190 ? 7.453 -5.348 19.125 1 93.19 190 ASP A CA 1
ATOM 1463 C C . ASP A 1 190 ? 7.859 -3.922 18.75 1 93.19 190 ASP A C 1
ATOM 1465 O O . ASP A 1 190 ? 8.828 -3.719 18.016 1 93.19 190 ASP A O 1
ATOM 1469 N N . ILE A 1 191 ? 7.164 -3.051 19.375 1 94.44 191 ILE A N 1
ATOM 1470 C CA . ILE A 1 191 ? 7.398 -1.637 19.109 1 94.44 191 ILE A CA 1
ATOM 1471 C C . ILE A 1 191 ? 8.859 -1.289 19.406 1 94.44 191 ILE A C 1
ATOM 1473 O O . ILE A 1 191 ? 9.523 -0.631 18.594 1 94.44 191 ILE A O 1
ATOM 1477 N N . ASP A 1 192 ? 9.367 -1.766 20.484 1 93.75 192 ASP A N 1
ATOM 1478 C CA . ASP A 1 192 ? 10.734 -1.464 20.875 1 93.75 192 ASP A CA 1
ATOM 1479 C C . ASP A 1 192 ? 11.734 -1.999 19.844 1 93.75 192 ASP A C 1
ATOM 1481 O O . ASP A 1 192 ? 12.742 -1.354 19.562 1 93.75 192 ASP A O 1
ATOM 1485 N N . GLU A 1 193 ? 11.461 -3.17 19.391 1 94.81 193 GLU A N 1
ATOM 1486 C CA . GLU A 1 193 ? 12.32 -3.775 18.375 1 94.81 193 GLU A CA 1
ATOM 1487 C C . GLU A 1 193 ? 12.328 -2.949 17.094 1 94.81 193 GLU A C 1
ATOM 1489 O O . GLU A 1 193 ? 13.375 -2.771 16.469 1 94.81 193 GLU A O 1
ATOM 1494 N N . ILE A 1 194 ? 11.172 -2.436 16.75 1 97.19 194 ILE A N 1
ATOM 1495 C CA . ILE A 1 194 ? 11.055 -1.626 15.531 1 97.19 194 ILE A CA 1
ATOM 1496 C C . ILE A 1 194 ? 11.852 -0.331 15.703 1 97.19 194 ILE A C 1
ATOM 1498 O O . ILE A 1 194 ? 12.625 0.049 14.82 1 97.19 194 ILE A O 1
ATOM 1502 N N . VAL A 1 195 ? 11.664 0.334 16.812 1 96.94 195 VAL A N 1
ATOM 1503 C CA . VAL A 1 195 ? 12.32 1.609 17.078 1 96.94 195 VAL A CA 1
ATOM 1504 C C . VAL A 1 195 ? 13.836 1.419 17.094 1 96.94 195 VAL A C 1
ATOM 1506 O O . VAL A 1 195 ? 14.578 2.227 16.531 1 96.94 195 VAL A O 1
ATOM 1509 N N . MET A 1 196 ? 14.258 0.356 17.719 1 96.56 196 MET A N 1
ATOM 1510 C CA . MET A 1 196 ? 15.688 0.069 17.781 1 96.56 196 MET A CA 1
ATOM 1511 C C . MET A 1 196 ? 16.25 -0.206 16.391 1 96.56 196 MET A C 1
ATOM 1513 O O . MET A 1 196 ? 17.328 0.286 16.031 1 96.56 196 MET A O 1
ATOM 1517 N N . HIS A 1 197 ? 15.516 -0.974 15.672 1 96.81 197 HIS A N 1
ATOM 1518 C CA . HIS A 1 197 ? 15.969 -1.37 14.344 1 96.81 197 HIS A CA 1
ATOM 1519 C C . HIS A 1 197 ? 16.047 -0.168 13.406 1 96.81 197 HIS A C 1
ATOM 1521 O O . HIS A 1 197 ? 17.016 -0.029 12.656 1 96.81 197 HIS A O 1
ATOM 1527 N N . LEU A 1 198 ? 15.109 0.658 13.414 1 97.81 198 LEU A N 1
ATOM 1528 C CA . LEU A 1 198 ? 15.031 1.773 12.477 1 97.81 198 LEU A CA 1
ATOM 1529 C C . LEU A 1 198 ? 15.867 2.951 12.961 1 97.81 198 LEU A C 1
ATOM 1531 O O . LEU A 1 198 ? 16.25 3.816 12.172 1 97.81 198 LEU A O 1
ATOM 1535 N N . SER A 1 199 ? 16.109 3.102 14.258 1 97.31 199 SER A N 1
ATOM 1536 C CA . SER A 1 199 ? 17.031 4.043 14.891 1 97.31 199 SER A CA 1
ATOM 1537 C C . SER A 1 199 ? 16.641 5.484 14.602 1 97.31 199 SER A C 1
ATOM 1539 O O . SER A 1 199 ? 17.484 6.312 14.25 1 97.31 199 SER A O 1
ATOM 1541 N N . ILE A 1 200 ? 15.352 5.754 14.555 1 96.88 200 ILE A N 1
ATOM 1542 C CA . ILE A 1 200 ? 14.844 7.121 14.484 1 96.88 200 ILE A CA 1
ATOM 1543 C C . ILE A 1 200 ? 13.812 7.34 15.586 1 96.88 200 ILE A C 1
ATOM 1545 O O . ILE A 1 200 ? 13.273 6.379 16.141 1 96.88 200 ILE A O 1
ATOM 1549 N N . ASP A 1 201 ? 13.508 8.641 15.906 1 96.25 201 ASP A N 1
ATOM 1550 C CA . ASP A 1 201 ? 12.625 8.977 17.031 1 96.25 201 ASP A CA 1
ATOM 1551 C C . ASP A 1 201 ? 11.18 8.594 16.719 1 96.25 201 ASP A C 1
ATOM 1553 O O . ASP A 1 201 ? 10.703 8.805 15.602 1 96.25 201 ASP A O 1
ATOM 1557 N N . LEU A 1 202 ? 10.555 8.039 17.719 1 97.25 202 LEU A N 1
ATOM 1558 C CA . LEU A 1 202 ? 9.148 7.664 17.609 1 97.25 202 LEU A CA 1
ATOM 1559 C C . LEU A 1 202 ? 8.242 8.852 17.938 1 97.25 202 LEU A C 1
ATOM 1561 O O . LEU A 1 202 ? 8.289 9.391 19.047 1 97.25 202 LEU A O 1
ATOM 1565 N N . LEU A 1 203 ? 7.457 9.219 16.969 1 97.25 203 LEU A N 1
ATOM 1566 C CA . LEU A 1 203 ? 6.527 10.328 17.141 1 97.25 203 LEU A CA 1
ATOM 1567 C C . LEU A 1 203 ? 5.23 9.859 17.781 1 97.25 203 LEU A C 1
ATOM 1569 O O . LEU A 1 203 ? 4.586 10.617 18.516 1 97.25 203 LEU A O 1
ATOM 1573 N N . GLY A 1 204 ? 4.805 8.625 17.422 1 97.25 204 GLY A N 1
ATOM 1574 C CA . GLY A 1 204 ? 3.611 8.055 18.031 1 97.25 204 GLY A CA 1
ATOM 1575 C C . GLY A 1 204 ? 3.217 6.719 17.422 1 97.25 204 GLY A C 1
ATOM 1576 O O . GLY A 1 204 ? 3.857 6.246 16.484 1 97.25 204 GLY A O 1
ATOM 1577 N N . ILE A 1 205 ? 2.203 6.117 18.047 1 96.94 205 ILE A N 1
ATOM 1578 C CA . ILE A 1 205 ? 1.649 4.848 17.578 1 96.94 205 ILE A CA 1
ATOM 1579 C C . ILE A 1 205 ? 0.14 4.98 17.406 1 96.94 205 ILE A C 1
ATOM 1581 O O . ILE A 1 205 ? -0.515 5.742 18.109 1 96.94 205 ILE A O 1
ATOM 1585 N N . ILE A 1 206 ? -0.337 4.258 16.438 1 97.19 206 ILE A N 1
ATOM 1586 C CA . ILE A 1 206 ? -1.771 4.238 16.172 1 97.19 206 ILE A CA 1
ATOM 1587 C C . ILE A 1 206 ? -2.275 2.797 16.172 1 97.19 206 ILE A C 1
ATOM 1589 O O . ILE A 1 206 ? -1.728 1.938 15.477 1 97.19 206 ILE A O 1
ATOM 1593 N N . VAL A 1 207 ? -3.279 2.506 16.922 1 94.75 207 VAL A N 1
ATOM 1594 C CA . VAL A 1 207 ? -3.85 1.165 17 1 94.75 207 VAL A CA 1
ATOM 1595 C C . VAL A 1 207 ? -4.66 0.874 15.734 1 94.75 207 VAL A C 1
ATOM 1597 O O . VAL A 1 207 ? -5.109 1.796 15.047 1 94.75 207 VAL A O 1
ATOM 1600 N N . ASP A 1 208 ? -4.727 -0.399 15.422 1 93.56 208 ASP A N 1
ATOM 1601 C CA . ASP A 1 208 ? -5.648 -0.809 14.367 1 93.56 208 ASP A CA 1
ATOM 1602 C C . ASP A 1 208 ? -7.098 -0.617 14.797 1 93.56 208 ASP A C 1
ATOM 1604 O O . ASP A 1 208 ? -7.625 -1.4 15.594 1 93.56 208 ASP A O 1
ATOM 1608 N N . ASP A 1 209 ? -7.711 0.433 14.336 1 91.25 209 ASP A N 1
ATOM 1609 C CA . ASP A 1 209 ? -9.039 0.88 14.75 1 91.25 209 ASP A CA 1
ATOM 1610 C C . ASP A 1 209 ? -10.016 0.855 13.578 1 91.25 209 ASP A C 1
ATOM 1612 O O . ASP A 1 209 ? -9.844 1.589 12.609 1 91.25 209 ASP A O 1
ATOM 1616 N N . GLU A 1 210 ? -11.047 0.097 13.68 1 90.62 210 GLU A N 1
ATOM 1617 C CA . GLU A 1 210 ? -12.031 -0.046 12.617 1 90.62 210 GLU A CA 1
ATOM 1618 C C . GLU A 1 210 ? -12.75 1.275 12.344 1 90.62 210 GLU A C 1
ATOM 1620 O O . GLU A 1 210 ? -13.242 1.504 11.234 1 90.62 210 GLU A O 1
ATOM 1625 N N . HIS A 1 211 ? -12.75 2.117 13.32 1 93.25 211 HIS A N 1
ATOM 1626 C CA . HIS A 1 211 ? -13.383 3.42 13.148 1 93.25 211 HIS A CA 1
ATOM 1627 C C . HIS A 1 211 ? -12.656 4.254 12.094 1 93.25 211 HIS A C 1
ATOM 1629 O O . HIS A 1 211 ? -13.25 5.125 11.461 1 93.25 211 HIS A O 1
ATOM 1635 N N . VAL A 1 212 ? -11.391 3.951 11.977 1 94.75 212 VAL A N 1
ATOM 1636 C CA . VAL A 1 212 ? -10.633 4.66 10.953 1 94.75 212 VAL A CA 1
ATOM 1637 C C . VAL A 1 212 ? -11.164 4.301 9.57 1 94.75 212 VAL A C 1
ATOM 1639 O O . VAL A 1 212 ? -11.32 5.168 8.711 1 94.75 212 VAL A O 1
ATOM 1642 N N . ILE A 1 213 ? -11.422 3.018 9.336 1 91.88 213 ILE A N 1
ATOM 1643 C CA . ILE A 1 213 ? -11.945 2.535 8.062 1 91.88 213 ILE A CA 1
ATOM 1644 C C . ILE A 1 213 ? -13.305 3.166 7.789 1 91.88 213 ILE A C 1
ATOM 1646 O O . ILE A 1 213 ? -13.555 3.684 6.695 1 91.88 213 ILE A O 1
ATOM 1650 N N . LYS A 1 214 ? -14.133 3.143 8.82 1 93.12 214 LYS A N 1
ATOM 1651 C CA . LYS A 1 214 ? -15.469 3.709 8.711 1 93.12 214 LYS A CA 1
ATOM 1652 C C . LYS A 1 214 ? -15.414 5.199 8.383 1 93.12 214 LYS A C 1
ATOM 1654 O O . LYS A 1 214 ? -16.125 5.672 7.488 1 93.12 214 LYS A O 1
ATOM 1659 N N . ALA A 1 215 ? -14.586 5.898 9.148 1 95.25 215 ALA A N 1
ATOM 1660 C CA . ALA A 1 215 ? -14.43 7.336 8.953 1 95.25 215 ALA A CA 1
ATOM 1661 C C . ALA A 1 215 ? -13.93 7.641 7.539 1 95.25 215 ALA A C 1
ATOM 1663 O O . ALA A 1 215 ? -14.43 8.562 6.883 1 95.25 215 ALA A O 1
ATOM 1664 N N . SER A 1 216 ? -12.953 6.863 7.102 1 93.31 216 SER A N 1
ATOM 1665 C CA . SER A 1 216 ? -12.406 7.047 5.762 1 93.31 216 SER A CA 1
ATOM 1666 C C . SER A 1 216 ? -13.469 6.832 4.691 1 93.31 216 SER A C 1
ATOM 1668 O O . SER A 1 216 ? -13.547 7.59 3.725 1 93.31 216 SER A O 1
ATOM 1670 N N . ASN A 1 217 ? -14.297 5.863 4.836 1 92.19 217 ASN A N 1
ATOM 1671 C CA . ASN A 1 217 ? -15.359 5.559 3.877 1 92.19 217 ASN A CA 1
ATOM 1672 C C . ASN A 1 217 ? -16.422 6.652 3.844 1 92.19 217 ASN A C 1
ATOM 1674 O O . ASN A 1 217 ? -17.141 6.797 2.852 1 92.19 217 ASN A O 1
ATOM 1678 N N . ASN A 1 218 ? -16.469 7.375 4.934 1 94.06 218 ASN A N 1
ATOM 1679 C CA . ASN A 1 218 ? -17.438 8.469 5.02 1 94.06 218 ASN A CA 1
ATOM 1680 C C . ASN A 1 218 ? -16.828 9.797 4.602 1 94.06 218 ASN A C 1
ATOM 1682 O O . ASN A 1 218 ? -17.484 10.836 4.641 1 94.06 218 ASN A O 1
ATOM 1686 N N . GLY A 1 219 ? -15.555 9.781 4.266 1 95.06 219 GLY A N 1
ATOM 1687 C CA . GLY A 1 219 ? -14.859 11 3.857 1 95.06 219 GLY A CA 1
ATOM 1688 C C . GLY A 1 219 ? -14.617 11.961 5.008 1 95.06 219 GLY A C 1
ATOM 1689 O O . GLY A 1 219 ? -14.727 13.172 4.84 1 95.06 219 GLY A O 1
ATOM 1690 N N . GLU A 1 220 ? -14.359 11.398 6.172 1 96.19 220 GLU A N 1
ATOM 1691 C CA . GLU A 1 220 ? -14.125 12.195 7.371 1 96.19 220 GLU A CA 1
ATOM 1692 C C . GLU A 1 220 ? -12.898 11.711 8.133 1 96.19 220 GLU A C 1
ATOM 1694 O O . GLU A 1 220 ? -12.844 10.562 8.57 1 96.19 220 GLU A O 1
ATOM 1699 N N . PRO A 1 221 ? -11.922 12.594 8.32 1 97.44 221 PRO A N 1
ATOM 1700 C CA . PRO A 1 221 ? -10.797 12.18 9.164 1 97.44 221 PRO A CA 1
ATOM 1701 C C . PRO A 1 221 ? -11.234 11.727 10.555 1 97.44 221 PRO A C 1
ATOM 1703 O O . PRO A 1 221 ? -12.102 12.352 11.164 1 97.44 221 PRO A O 1
ATOM 1706 N N . ILE A 1 222 ? -10.664 10.695 11.055 1 97.62 222 ILE A N 1
ATOM 1707 C CA . ILE A 1 222 ? -11.078 10.078 12.312 1 97.62 222 ILE A CA 1
ATOM 1708 C C . ILE A 1 222 ? -10.812 11.031 13.469 1 97.62 222 ILE A C 1
ATOM 1710 O O . ILE A 1 222 ? -11.453 10.938 14.523 1 97.62 222 ILE A O 1
ATOM 1714 N N . VAL A 1 223 ? -9.969 11.969 13.297 1 97.62 223 VAL A N 1
ATOM 1715 C CA . VAL A 1 223 ? -9.586 12.898 14.352 1 97.62 223 VAL A CA 1
ATOM 1716 C C . VAL A 1 223 ? -10.797 13.727 14.773 1 97.62 223 VAL A C 1
ATOM 1718 O O . VAL A 1 223 ? -10.812 14.305 15.867 1 97.62 223 VAL A O 1
ATOM 1721 N N . LEU A 1 224 ? -11.797 13.805 13.977 1 96.88 224 LEU A N 1
ATOM 1722 C CA . LEU A 1 224 ? -13 14.57 14.281 1 96.88 224 LEU A CA 1
ATOM 1723 C C . LEU A 1 224 ? -13.859 13.844 15.312 1 96.88 224 LEU A C 1
ATOM 1725 O O . LEU A 1 224 ? -14.781 14.43 15.891 1 96.88 224 LEU A O 1
ATOM 1729 N N . ASP A 1 225 ? -13.594 12.562 15.516 1 94.69 225 ASP A N 1
ATOM 1730 C CA . ASP A 1 225 ? -14.219 11.805 16.594 1 94.69 225 ASP A CA 1
ATOM 1731 C C . ASP A 1 225 ? -13.297 11.719 17.812 1 94.69 225 ASP A C 1
ATOM 1733 O O . ASP A 1 225 ? -12.469 10.805 17.906 1 94.69 225 ASP A O 1
ATOM 1737 N N . PRO A 1 226 ? -13.469 12.5 18.75 1 88.56 226 PRO A N 1
ATOM 1738 C CA . PRO A 1 226 ? -12.5 12.578 19.859 1 88.56 226 PRO A CA 1
ATOM 1739 C C . PRO A 1 226 ? -12.5 11.328 20.734 1 88.56 226 PRO A C 1
ATOM 1741 O O . PRO A 1 226 ? -11.602 11.148 21.547 1 88.56 226 PRO A O 1
ATOM 1744 N N . ASN A 1 227 ? -13.422 10.422 20.531 1 89.69 227 ASN A N 1
ATOM 1745 C CA . ASN A 1 227 ? -13.555 9.273 21.422 1 89.69 227 ASN A CA 1
ATOM 1746 C C . ASN A 1 227 ? -12.773 8.062 20.891 1 89.69 227 ASN A C 1
ATOM 1748 O O . ASN A 1 227 ? -12.578 7.086 21.609 1 89.69 227 ASN A O 1
ATOM 1752 N N . SER A 1 228 ? -12.336 8.141 19.688 1 92.19 228 SER A N 1
ATOM 1753 C CA . SER A 1 228 ? -11.602 7.008 19.141 1 92.19 228 SER A CA 1
ATOM 1754 C C . SER A 1 228 ? -10.148 7.016 19.594 1 92.19 228 SER A C 1
ATOM 1756 O O . SER A 1 228 ? -9.539 8.078 19.734 1 92.19 228 SER A O 1
ATOM 1758 N N . LYS A 1 229 ? -9.602 5.84 19.828 1 93.56 229 LYS A N 1
ATOM 1759 C CA . LYS A 1 229 ? -8.203 5.715 20.219 1 93.56 229 LYS A CA 1
ATOM 1760 C C . LYS A 1 229 ? -7.277 6.266 19.141 1 93.56 229 LYS A C 1
ATOM 1762 O O . LYS A 1 229 ? -6.266 6.898 19.438 1 93.56 229 LYS A O 1
ATOM 1767 N N . ALA A 1 230 ? -7.641 6.051 17.906 1 95.88 230 ALA A N 1
ATOM 1768 C CA . ALA A 1 230 ? -6.848 6.574 16.797 1 95.88 230 ALA A CA 1
ATOM 1769 C C . ALA A 1 230 ? -6.855 8.102 16.797 1 95.88 230 ALA A C 1
ATOM 1771 O O . ALA A 1 230 ? -5.828 8.734 16.547 1 95.88 230 ALA A O 1
ATOM 1772 N N . SER A 1 231 ? -8.039 8.664 17.094 1 96.5 231 SER A N 1
ATOM 1773 C CA . SER A 1 231 ? -8.164 10.117 17.156 1 96.5 231 SER A CA 1
ATOM 1774 C C . SER A 1 231 ? -7.238 10.711 18.219 1 96.5 231 SER A C 1
ATOM 1776 O O . SER A 1 231 ? -6.508 11.664 17.938 1 96.5 231 SER A O 1
ATOM 1778 N N . ILE A 1 232 ? -7.289 10.125 19.359 1 96 232 ILE A N 1
ATOM 1779 C CA . ILE A 1 232 ? -6.453 10.586 20.453 1 96 232 ILE A CA 1
ATOM 1780 C C . ILE A 1 232 ? -4.98 10.484 20.078 1 96 232 ILE A C 1
ATOM 1782 O O . ILE A 1 232 ? -4.199 11.406 20.328 1 96 232 ILE A O 1
ATOM 1786 N N . ALA A 1 233 ? -4.629 9.422 19.453 1 96.75 233 ALA A N 1
ATOM 1787 C CA . ALA A 1 233 ? -3.244 9.203 19.047 1 96.75 233 ALA A CA 1
ATOM 1788 C C . ALA A 1 233 ? -2.791 10.273 18.062 1 96.75 233 ALA A C 1
ATOM 1790 O O . ALA A 1 233 ? -1.724 10.867 18.234 1 96.75 233 ALA A O 1
ATOM 1791 N N . TYR A 1 234 ? -3.586 10.586 17.031 1 97.94 234 TYR A N 1
ATOM 1792 C CA . TYR A 1 234 ? -3.232 11.594 16.047 1 97.94 234 TYR A CA 1
ATOM 1793 C C . TYR A 1 234 ? -3.135 12.977 16.688 1 97.94 234 TYR A C 1
ATOM 1795 O O . TYR A 1 234 ? -2.248 13.766 16.344 1 97.94 234 TYR A O 1
ATOM 1803 N N . ARG A 1 235 ? -4.031 13.289 17.562 1 97.5 235 ARG A N 1
ATOM 1804 C CA . ARG A 1 235 ? -3.996 14.57 18.25 1 97.5 235 ARG A CA 1
ATOM 1805 C C . ARG A 1 235 ? -2.734 14.703 19.094 1 97.5 235 ARG A C 1
ATOM 1807 O O . ARG A 1 235 ? -2.115 15.766 19.141 1 97.5 235 ARG A O 1
ATOM 1814 N N . ASN A 1 236 ? -2.367 13.609 19.781 1 97.44 236 ASN A N 1
ATOM 1815 C CA . ASN A 1 236 ? -1.136 13.609 20.578 1 97.44 236 ASN A CA 1
ATOM 1816 C C . ASN A 1 236 ? 0.09 13.805 19.688 1 97.44 236 ASN A C 1
ATOM 1818 O O . ASN A 1 236 ? 1.026 14.516 20.062 1 97.44 236 ASN A O 1
ATOM 1822 N N . ILE A 1 237 ? 0.117 13.18 18.578 1 98.25 237 ILE A N 1
ATOM 1823 C CA . ILE A 1 237 ? 1.218 13.32 17.625 1 98.25 237 ILE A CA 1
ATOM 1824 C C . ILE A 1 237 ? 1.32 14.766 17.156 1 98.25 237 ILE A C 1
ATOM 1826 O O . ILE A 1 237 ? 2.418 15.328 17.078 1 98.25 237 ILE A O 1
ATOM 1830 N N . ALA A 1 238 ? 0.152 15.422 16.844 1 98.44 238 ALA A N 1
ATOM 1831 C CA . ALA A 1 238 ? 0.135 16.828 16.438 1 98.44 238 ALA A CA 1
ATOM 1832 C C . ALA A 1 238 ? 0.725 17.719 17.531 1 98.44 238 ALA A C 1
ATOM 1834 O O . ALA A 1 238 ? 1.513 18.625 17.25 1 98.44 238 ALA A O 1
ATOM 1835 N N . ARG A 1 239 ? 0.38 17.406 18.734 1 97.94 239 ARG A N 1
ATOM 1836 C CA . ARG A 1 239 ? 0.902 18.172 19.859 1 97.94 239 ARG A CA 1
ATOM 1837 C C . ARG A 1 239 ? 2.412 18 19.984 1 97.94 239 ARG A C 1
ATOM 1839 O O . ARG A 1 239 ? 3.131 18.969 20.25 1 97.94 239 ARG A O 1
ATOM 1846 N N . ARG A 1 240 ? 2.92 16.781 19.766 1 97.25 240 ARG A N 1
ATOM 1847 C CA . ARG A 1 240 ? 4.359 16.562 19.812 1 97.25 240 ARG A CA 1
ATOM 1848 C C . ARG A 1 240 ? 5.066 17.312 18.688 1 97.25 240 ARG A C 1
ATOM 1850 O O . ARG A 1 240 ? 6.172 17.828 18.875 1 97.25 240 ARG A O 1
ATOM 1857 N N . LEU A 1 241 ? 4.406 17.375 17.547 1 96.81 241 LEU A N 1
ATOM 1858 C CA . LEU A 1 241 ? 4.969 18.125 16.438 1 96.81 241 LEU A CA 1
ATOM 1859 C C . LEU A 1 241 ? 5.113 19.594 16.781 1 96.81 241 LEU A C 1
ATOM 1861 O O . LEU A 1 241 ? 6.02 20.266 16.281 1 96.81 241 LEU A O 1
ATOM 1865 N N . LEU A 1 242 ? 4.199 20.078 17.625 1 96.56 242 LEU A N 1
ATOM 1866 C CA . LEU A 1 242 ? 4.211 21.484 18.031 1 96.56 242 LEU A CA 1
ATOM 1867 C C . LEU A 1 242 ? 5.191 21.703 19.172 1 96.56 242 LEU A C 1
ATOM 1869 O O . LEU A 1 242 ? 5.316 22.828 19.688 1 96.56 242 LEU A O 1
ATOM 1873 N N . GLY A 1 243 ? 5.824 20.609 19.656 1 94.38 243 GLY A N 1
ATOM 1874 C CA . GLY A 1 243 ? 6.879 20.766 20.656 1 94.38 243 GLY A CA 1
ATOM 1875 C C . GLY A 1 243 ? 6.422 20.438 22.062 1 94.38 243 GLY A C 1
ATOM 1876 O O . GLY A 1 243 ? 7.188 20.594 23.016 1 94.38 243 GLY A O 1
ATOM 1877 N N . GLU A 1 244 ? 5.176 19.906 22.141 1 94.81 244 GLU A N 1
ATOM 1878 C CA . GLU A 1 244 ? 4.688 19.531 23.469 1 94.81 244 GLU A CA 1
ATOM 1879 C C . GLU A 1 244 ? 5.203 18.156 23.875 1 94.81 244 GLU A C 1
ATOM 1881 O O . GLU A 1 244 ? 5.391 17.281 23.031 1 94.81 244 GLU A O 1
ATOM 1886 N N . SER A 1 245 ? 5.445 18.047 25.109 1 91.5 245 SER A N 1
ATOM 1887 C CA . SER A 1 245 ? 5.785 16.734 25.656 1 91.5 245 SER A CA 1
ATOM 1888 C C . SER A 1 245 ? 4.531 15.945 26.031 1 91.5 245 SER A C 1
ATOM 1890 O O . SER A 1 245 ? 3.945 16.172 27.094 1 91.5 245 SER A O 1
ATOM 1892 N N . VAL A 1 246 ? 4.078 15.156 25.203 1 92 246 VAL A N 1
ATOM 1893 C CA . VAL A 1 246 ? 2.914 14.305 25.391 1 92 246 VAL A CA 1
ATOM 1894 C C . VAL A 1 246 ? 3.354 12.844 25.484 1 92 246 VAL A C 1
ATOM 1896 O O . VAL A 1 246 ? 4.027 12.336 24.578 1 92 246 VAL A O 1
ATOM 1899 N N . PRO A 1 247 ? 3.004 12.172 26.547 1 85.38 247 PRO A N 1
ATOM 1900 C CA . PRO A 1 247 ? 3.398 10.766 26.641 1 85.38 247 PRO A CA 1
ATOM 1901 C C . PRO A 1 247 ? 2.744 9.891 25.578 1 85.38 247 PRO A C 1
ATOM 1903 O O . PRO A 1 247 ? 1.671 10.227 25.078 1 85.38 247 PRO A O 1
ATOM 1906 N N . LEU A 1 248 ? 3.443 8.82 25.25 1 85.06 248 LEU A N 1
ATOM 1907 C CA . LEU A 1 248 ? 2.844 7.848 24.344 1 85.06 248 LEU A CA 1
ATOM 1908 C C . LEU A 1 248 ? 1.641 7.168 24.984 1 85.06 248 LEU A C 1
ATOM 1910 O O . LEU A 1 248 ? 1.628 6.941 26.188 1 85.06 248 LEU A O 1
ATOM 1914 N N . MET A 1 249 ? 0.672 6.918 24.203 1 78.25 249 MET A N 1
ATOM 1915 C CA . MET A 1 249 ? -0.522 6.242 24.703 1 78.25 249 MET A CA 1
ATOM 1916 C C . MET A 1 249 ? -0.205 4.812 25.125 1 78.25 249 MET A C 1
ATOM 1918 O O . MET A 1 249 ? 0.594 4.133 24.469 1 78.25 249 MET A O 1
ATOM 1922 N N . SER A 1 250 ? -0.675 4.359 26.25 1 70.69 250 SER A N 1
ATOM 1923 C CA . SER A 1 250 ? -0.543 2.973 26.672 1 70.69 250 SER A CA 1
ATOM 1924 C C . SER A 1 250 ? -1.455 2.053 25.875 1 70.69 250 SER A C 1
ATOM 1926 O O . SER A 1 250 ? -2.615 2.387 25.625 1 70.69 250 SER A O 1
ATOM 1928 N N . LEU A 1 251 ? -0.86 1.083 25.156 1 64.81 251 LEU A N 1
ATOM 1929 C CA . LEU A 1 251 ? -1.679 0.115 24.438 1 64.81 251 LEU A CA 1
ATOM 1930 C C . LEU A 1 251 ? -2.486 -0.743 25.406 1 64.81 251 LEU A C 1
ATOM 1932 O O . LEU A 1 251 ? -3.539 -1.273 25.047 1 64.81 251 LEU A O 1
ATOM 1936 N N . ASP A 1 252 ? -1.703 -1.429 26.453 1 53.84 252 ASP A N 1
ATOM 1937 C CA . ASP A 1 252 ? -2.336 -2.322 27.406 1 53.84 252 ASP A CA 1
ATOM 1938 C C . ASP A 1 252 ? -3.256 -1.552 28.359 1 53.84 252 ASP A C 1
ATOM 1940 O O . ASP A 1 252 ? -3.018 -0.376 28.641 1 53.84 252 ASP A O 1
ATOM 1944 N N . ASP A 1 253 ? -4.398 -2.061 28.828 1 42.97 253 ASP A N 1
ATOM 1945 C CA . ASP A 1 253 ? -4.949 -2.062 30.188 1 42.97 253 ASP A CA 1
ATOM 1946 C C . ASP A 1 253 ? -3.836 -1.993 31.234 1 42.97 253 ASP A C 1
ATOM 1948 O O . ASP A 1 253 ? -2.666 -2.227 30.922 1 42.97 253 ASP A O 1
ATOM 1952 N N . GLU A 1 254 ? -3.746 -2.826 32.5 1 36.75 254 GLU A N 1
ATOM 1953 C CA . GLU A 1 254 ? -2.953 -2.924 33.719 1 36.75 254 GLU A CA 1
ATOM 1954 C C . GLU A 1 254 ? -1.465 -3.039 33.406 1 36.75 254 GLU A C 1
ATOM 1956 O O . GLU A 1 254 ? -0.625 -2.529 34.156 1 36.75 254 GLU A O 1
ATOM 1961 N N . GLU A 1 255 ? -0.872 -4.055 32.594 1 36.03 255 GLU A N 1
ATOM 1962 C CA . GLU A 1 255 ? 0.418 -4.703 32.812 1 36.03 255 GLU A CA 1
ATOM 1963 C C . GLU A 1 255 ? 1.531 -3.982 32.062 1 36.03 255 GLU A C 1
ATOM 1965 O O . GLU A 1 255 ? 2.711 -4.285 32.25 1 36.03 255 GLU A O 1
ATOM 1970 N N . GLN A 1 256 ? 1.498 -3.396 30.875 1 40.66 256 GLN A N 1
ATOM 1971 C CA . GLN A 1 256 ? 2.771 -3.117 30.219 1 40.66 256 GLN A CA 1
ATOM 1972 C C . GLN A 1 256 ? 3.377 -1.812 30.719 1 40.66 256 GLN A C 1
ATOM 1974 O O . GLN A 1 256 ? 3.574 -0.871 29.953 1 40.66 256 GLN A O 1
ATOM 1979 N N . LYS A 1 257 ? 3.377 -1.423 31.938 1 42.69 257 LYS A N 1
ATOM 1980 C CA . LYS A 1 257 ? 3.939 -0.313 32.688 1 42.69 257 LYS A CA 1
ATOM 1981 C C . LYS A 1 257 ? 5.434 -0.162 32.438 1 42.69 257 LYS A C 1
ATOM 1983 O O . LYS A 1 257 ? 5.992 0.922 32.594 1 42.69 257 LYS A O 1
ATOM 1988 N N . GLY A 1 258 ? 6.117 -1.306 32.219 1 41.75 258 GLY A N 1
ATOM 1989 C CA . GLY A 1 258 ? 7.57 -1.238 32.281 1 41.75 258 GLY A CA 1
ATOM 1990 C C . GLY A 1 258 ? 8.188 -0.531 31.109 1 41.75 258 GLY A C 1
ATOM 1991 O O . GLY A 1 258 ? 9.125 0.25 31.266 1 41.75 258 GLY A O 1
ATOM 1992 N N . PHE A 1 259 ? 7.742 -0.868 29.828 1 43.47 259 PHE A N 1
ATOM 1993 C CA . PHE A 1 259 ? 8.461 -0.48 28.625 1 43.47 259 PHE A CA 1
ATOM 1994 C C . PHE A 1 259 ? 8.273 1.004 28.328 1 43.47 259 PHE A C 1
ATOM 1996 O O . PHE A 1 259 ? 9.211 1.678 27.891 1 43.47 259 PHE A O 1
ATOM 2003 N N . PHE A 1 260 ? 7.172 1.561 28.578 1 48.25 260 PHE A N 1
ATOM 2004 C CA . PHE A 1 260 ? 6.93 2.986 28.391 1 48.25 260 PHE A CA 1
ATOM 2005 C C . PHE A 1 260 ? 7.844 3.812 29.281 1 48.25 260 PHE A C 1
ATOM 2007 O O . PHE A 1 260 ? 8.133 4.973 28.984 1 48.25 260 PHE A O 1
ATOM 2014 N N . SER A 1 261 ? 8.117 3.193 30.344 1 46.75 261 SER A N 1
ATOM 2015 C CA . SER A 1 261 ? 9.039 3.91 31.219 1 46.75 261 SER A CA 1
ATOM 2016 C C . SER A 1 261 ? 10.359 4.207 30.516 1 46.75 261 SER A C 1
ATOM 2018 O O . SER A 1 261 ? 10.93 5.289 30.688 1 46.75 261 SER A O 1
ATOM 2020 N N . LYS A 1 262 ? 10.75 3.33 29.703 1 43.91 262 LYS A N 1
ATOM 2021 C CA . LYS A 1 262 ? 12.062 3.521 29.094 1 43.91 262 LYS A CA 1
ATOM 2022 C C . LYS A 1 262 ? 11.992 4.512 27.922 1 43.91 262 LYS A C 1
ATOM 2024 O O . LYS A 1 262 ? 12.883 5.34 27.75 1 43.91 262 LYS A O 1
ATOM 2029 N N . ILE A 1 263 ? 11.023 4.422 27.062 1 48.03 263 ILE A N 1
ATOM 2030 C CA . ILE A 1 263 ? 10.891 5.34 25.938 1 48.03 263 ILE A CA 1
ATOM 2031 C C . ILE A 1 263 ? 10.641 6.758 26.453 1 48.03 263 ILE A C 1
ATOM 2033 O O . ILE A 1 263 ? 11.047 7.734 25.828 1 48.03 263 ILE A O 1
ATOM 2037 N N . ARG A 1 264 ? 9.906 6.93 27.594 1 48.31 264 ARG A N 1
ATOM 2038 C CA . ARG A 1 264 ? 9.742 8.211 28.266 1 48.31 264 ARG A CA 1
ATOM 2039 C C . ARG A 1 264 ? 11.094 8.844 28.578 1 48.31 264 ARG A C 1
ATOM 2041 O O . ARG A 1 264 ? 11.258 10.055 28.469 1 48.31 264 ARG A O 1
ATOM 2048 N N . LYS A 1 265 ? 11.977 7.988 29.016 1 45.34 265 LYS A N 1
ATOM 2049 C CA . LYS A 1 265 ? 13.289 8.523 29.375 1 45.34 265 LYS A CA 1
ATOM 2050 C C . LYS A 1 265 ? 13.984 9.148 28.172 1 45.34 265 LYS A C 1
ATOM 2052 O O . LYS A 1 265 ? 14.719 10.125 28.328 1 45.34 265 LYS A O 1
ATOM 2057 N N . LEU A 1 266 ? 13.695 8.57 26.984 1 44.47 266 LEU A N 1
ATOM 2058 C CA . LEU A 1 266 ? 14.352 9.141 25.812 1 44.47 266 LEU A CA 1
ATOM 2059 C C . LEU A 1 266 ? 13.703 10.453 25.406 1 44.47 266 LEU A C 1
ATOM 2061 O O . LEU A 1 266 ? 14.375 11.367 24.922 1 44.47 266 LEU A O 1
ATOM 2065 N N . PHE A 1 267 ? 12.398 10.594 25.594 1 44.38 267 PHE A N 1
ATOM 2066 C CA . PHE A 1 267 ? 11.773 11.883 25.328 1 44.38 267 PHE A CA 1
ATOM 2067 C C . PHE A 1 267 ? 12.086 12.883 26.438 1 44.38 267 PHE A C 1
ATOM 2069 O O . PHE A 1 267 ? 12.023 14.094 26.219 1 44.38 267 PHE A O 1
ATOM 2076 N N . SER A 1 268 ? 12.086 12.469 27.672 1 42 268 SER A N 1
ATOM 2077 C CA . SER A 1 268 ? 12.391 13.391 28.766 1 42 268 SER A CA 1
ATOM 2078 C C . SER A 1 268 ? 13.836 13.867 28.703 1 42 268 SER A C 1
ATOM 2080 O O . SER A 1 268 ? 14.195 14.875 29.312 1 42 268 SER A O 1
ATOM 2082 N N . ALA A 1 269 ? 14.742 13.141 28.266 1 40.09 269 ALA A N 1
ATOM 2083 C CA . ALA A 1 269 ? 16.125 13.594 28.344 1 40.09 269 ALA A CA 1
ATOM 2084 C C . ALA A 1 269 ? 16.422 14.656 27.281 1 40.09 269 ALA A C 1
ATOM 2086 O O . ALA A 1 269 ? 17.531 15.172 27.203 1 40.09 269 ALA A O 1
ATOM 2087 N N . ARG A 1 270 ? 15.516 14.914 26.281 1 35.41 270 ARG A N 1
ATOM 2088 C CA . ARG A 1 270 ? 15.898 16.109 25.547 1 35.41 270 ARG A CA 1
ATOM 2089 C C . ARG A 1 270 ? 15.164 17.344 26.062 1 35.41 270 ARG A C 1
ATOM 2091 O O . ARG A 1 270 ? 13.992 17.25 26.453 1 35.41 270 ARG A O 1
ATOM 2098 N N . MET B 1 1 ? 4.156 -28.328 -26.391 1 42.66 1 MET B N 1
ATOM 2099 C CA . MET B 1 1 ? 4.164 -28.047 -24.953 1 42.66 1 MET B CA 1
ATOM 2100 C C . MET B 1 1 ? 3.465 -26.719 -24.656 1 42.66 1 MET B C 1
ATOM 2102 O O . MET B 1 1 ? 3.648 -25.734 -25.391 1 42.66 1 MET B O 1
ATOM 2106 N N . THR B 1 2 ? 2.309 -26.688 -23.984 1 66.94 2 THR B N 1
ATOM 2107 C CA . THR B 1 2 ? 1.482 -25.5 -23.859 1 66.94 2 THR B CA 1
ATOM 2108 C C . THR B 1 2 ? 2.264 -24.359 -23.203 1 66.94 2 THR B C 1
ATOM 2110 O O . THR B 1 2 ? 3.059 -24.594 -22.281 1 66.94 2 THR B O 1
ATOM 2113 N N . VAL B 1 3 ? 2.416 -23.188 -23.828 1 89.44 3 VAL B N 1
ATOM 2114 C CA . VAL B 1 3 ? 3.145 -22 -23.375 1 89.44 3 VAL B CA 1
ATOM 2115 C C . VAL B 1 3 ? 2.582 -21.516 -22.047 1 89.44 3 VAL B C 1
ATOM 2117 O O . VAL B 1 3 ? 1.365 -21.484 -21.859 1 89.44 3 VAL B O 1
ATOM 2120 N N . GLY B 1 4 ? 3.5 -21.375 -21.047 1 97 4 GLY B N 1
ATOM 2121 C CA . GLY B 1 4 ? 3.102 -20.953 -19.719 1 97 4 GLY B CA 1
ATOM 2122 C C . GLY B 1 4 ? 2.283 -19.688 -19.703 1 97 4 GLY B C 1
ATOM 2123 O O . GLY B 1 4 ? 2.434 -18.828 -20.578 1 97 4 GLY B O 1
ATOM 2124 N N . GLU B 1 5 ? 1.324 -19.625 -18.844 1 97.94 5 GLU B N 1
ATOM 2125 C CA . GLU B 1 5 ? 0.472 -18.453 -18.672 1 97.94 5 GLU B CA 1
ATOM 2126 C C . GLU B 1 5 ? 1.101 -17.453 -17.719 1 97.94 5 GLU B C 1
ATOM 2128 O O . GLU B 1 5 ? 1.557 -17.828 -16.641 1 97.94 5 GLU B O 1
ATOM 2133 N N . ALA B 1 6 ? 1.203 -16.203 -18.156 1 98.69 6 ALA B N 1
ATOM 2134 C CA . ALA B 1 6 ? 1.735 -15.141 -17.312 1 98.69 6 ALA B CA 1
ATOM 2135 C C . ALA B 1 6 ? 0.614 -14.266 -16.75 1 98.69 6 ALA B C 1
ATOM 2137 O O . ALA B 1 6 ? -0.172 -13.695 -17.516 1 98.69 6 ALA B O 1
ATOM 2138 N N . ILE B 1 7 ? 0.522 -14.188 -15.445 1 98.88 7 ILE B N 1
ATOM 2139 C CA . ILE B 1 7 ? -0.516 -13.43 -14.758 1 98.88 7 ILE B CA 1
ATOM 2140 C C . ILE B 1 7 ? 0.126 -12.352 -13.883 1 98.88 7 ILE B C 1
ATOM 2142 O O . ILE B 1 7 ? 0.994 -12.656 -13.055 1 98.88 7 ILE B O 1
ATOM 2146 N N . VAL B 1 8 ? -0.238 -11.117 -14.086 1 98.88 8 VAL B N 1
ATOM 2147 C CA . VAL B 1 8 ? 0.253 -10.047 -13.227 1 98.88 8 VAL B CA 1
ATOM 2148 C C . VAL B 1 8 ? -0.737 -9.797 -12.094 1 98.88 8 VAL B C 1
ATOM 2150 O O . VAL B 1 8 ? -1.95 -9.773 -12.312 1 98.88 8 VAL B O 1
ATOM 2153 N N . ILE B 1 9 ? -0.268 -9.805 -10.836 1 98.88 9 ILE B N 1
ATOM 2154 C CA . ILE B 1 9 ? -1.051 -9.406 -9.672 1 98.88 9 ILE B CA 1
ATOM 2155 C C . ILE B 1 9 ? -0.872 -7.914 -9.414 1 98.88 9 ILE B C 1
ATOM 2157 O O . ILE B 1 9 ? 0.209 -7.473 -9.016 1 98.88 9 ILE B O 1
ATOM 2161 N N . THR B 1 10 ? -1.888 -7.172 -9.602 1 98.19 10 THR B N 1
ATOM 2162 C CA . THR B 1 10 ? -1.755 -5.723 -9.578 1 98.19 10 THR B CA 1
ATOM 2163 C C . THR B 1 10 ? -2.867 -5.09 -8.742 1 98.19 10 THR B C 1
ATOM 2165 O O . THR B 1 10 ? -3.75 -5.793 -8.242 1 98.19 10 THR B O 1
ATOM 2168 N N . SER B 1 11 ? -2.549 -3.852 -8.375 1 93.94 11 SER B N 1
ATOM 2169 C CA . SER B 1 11 ? -3.484 -3.02 -7.625 1 93.94 11 SER B CA 1
ATOM 2170 C C . SER B 1 11 ? -3.195 -1.536 -7.84 1 93.94 11 SER B C 1
ATOM 2172 O O . SER B 1 11 ? -2.084 -1.163 -8.219 1 93.94 11 SER B O 1
ATOM 2174 N N . GLY B 1 12 ? -4.172 -0.659 -7.836 1 81.44 12 GLY B N 1
ATOM 2175 C CA . GLY B 1 12 ? -3.871 0.764 -7.785 1 81.44 12 GLY B CA 1
ATOM 2176 C C . GLY B 1 12 ? -3.215 1.19 -6.488 1 81.44 12 GLY B C 1
ATOM 2177 O O . GLY B 1 12 ? -2.1 1.715 -6.492 1 81.44 12 GLY B O 1
ATOM 2178 N N . LYS B 1 13 ? -3.691 0.766 -5.438 1 83.81 13 LYS B N 1
ATOM 2179 C CA . LYS B 1 13 ? -3.277 1.116 -4.082 1 83.81 13 LYS B CA 1
ATOM 2180 C C . LYS B 1 13 ? -2.246 0.126 -3.549 1 83.81 13 LYS B C 1
ATOM 2182 O O . LYS B 1 13 ? -2.301 -1.065 -3.863 1 83.81 13 LYS B O 1
ATOM 2187 N N . GLY B 1 14 ? -1.219 0.681 -2.793 1 84.31 14 GLY B N 1
ATOM 2188 C CA . GLY B 1 14 ? -0.325 -0.188 -2.045 1 84.31 14 GLY B CA 1
ATOM 2189 C C . GLY B 1 14 ? -0.971 -0.788 -0.811 1 84.31 14 GLY B C 1
ATOM 2190 O O . GLY B 1 14 ? -1.973 -0.269 -0.314 1 84.31 14 GLY B O 1
ATOM 2191 N N . GLY B 1 15 ? -0.525 -1.945 -0.39 1 90.69 15 GLY B N 1
ATOM 2192 C CA . GLY B 1 15 ? -0.905 -2.529 0.886 1 90.69 15 GLY B CA 1
ATOM 2193 C C . GLY B 1 15 ? -2.207 -3.305 0.823 1 90.69 15 GLY B C 1
ATOM 2194 O O . GLY B 1 15 ? -2.738 -3.723 1.854 1 90.69 15 GLY B O 1
ATOM 2195 N N . VAL B 1 16 ? -2.68 -3.576 -0.378 1 94.31 16 VAL B N 1
ATOM 2196 C CA . VAL B 1 16 ? -3.963 -4.262 -0.5 1 94.31 16 VAL B CA 1
ATOM 2197 C C . VAL B 1 16 ? -3.744 -5.773 -0.477 1 94.31 16 VAL B C 1
ATOM 2199 O O . VAL B 1 16 ? -4.707 -6.543 -0.461 1 94.31 16 VAL B O 1
ATOM 2202 N N . GLY B 1 17 ? -2.482 -6.242 -0.595 1 96.38 17 GLY B N 1
ATOM 2203 C CA . GLY B 1 17 ? -2.189 -7.664 -0.474 1 96.38 17 GLY B CA 1
ATOM 2204 C C . GLY B 1 17 ? -1.661 -8.273 -1.758 1 96.38 17 GLY B C 1
ATOM 2205 O O . GLY B 1 17 ? -1.803 -9.477 -1.981 1 96.38 17 GLY B O 1
ATOM 2206 N N . LYS B 1 18 ? -1.097 -7.492 -2.662 1 97.94 18 LYS B N 1
ATOM 2207 C CA . LYS B 1 18 ? -0.571 -8.008 -3.922 1 97.94 18 LYS B CA 1
ATOM 2208 C C . LYS B 1 18 ? 0.497 -9.07 -3.682 1 97.94 18 LYS B C 1
ATOM 2210 O O . LYS B 1 18 ? 0.395 -10.188 -4.191 1 97.94 18 LYS B O 1
ATOM 2215 N N . THR B 1 19 ? 1.51 -8.672 -2.895 1 97.94 19 THR B N 1
ATOM 2216 C CA . THR B 1 19 ? 2.641 -9.562 -2.652 1 97.94 19 THR B CA 1
ATOM 2217 C C . THR B 1 19 ? 2.188 -10.828 -1.924 1 97.94 19 THR B C 1
ATOM 2219 O O . THR B 1 19 ? 2.586 -11.938 -2.287 1 97.94 19 THR B O 1
ATOM 2222 N N . THR B 1 20 ? 1.332 -10.688 -0.928 1 97.75 20 THR B N 1
ATOM 2223 C CA . THR B 1 20 ? 0.781 -11.82 -0.198 1 97.75 20 THR B CA 1
ATOM 2224 C C . THR B 1 20 ? -0.004 -12.734 -1.133 1 97.75 20 THR B C 1
ATOM 2226 O O . THR B 1 20 ? 0.116 -13.961 -1.058 1 97.75 20 THR B O 1
ATOM 2229 N N . THR B 1 21 ? -0.775 -12.117 -1.999 1 98.62 21 THR B N 1
ATOM 2230 C CA . THR B 1 21 ? -1.557 -12.883 -2.967 1 98.62 21 THR B CA 1
ATOM 2231 C C . THR B 1 21 ? -0.641 -13.617 -3.939 1 98.62 21 THR B C 1
ATOM 2233 O O . THR B 1 21 ? -0.851 -14.805 -4.223 1 98.62 21 THR B O 1
ATOM 2236 N N . THR B 1 22 ? 0.38 -12.984 -4.453 1 98.81 22 THR B N 1
ATOM 2237 C CA . THR B 1 22 ? 1.323 -13.609 -5.375 1 98.81 22 THR B CA 1
ATOM 2238 C C . THR B 1 22 ? 1.959 -14.844 -4.746 1 98.81 22 THR B C 1
ATOM 2240 O O . THR B 1 22 ? 1.976 -15.914 -5.355 1 98.81 22 THR B O 1
ATOM 2243 N N . ALA B 1 23 ? 2.418 -14.703 -3.535 1 98.81 23 ALA B N 1
ATOM 2244 C CA . ALA B 1 23 ? 3.092 -15.789 -2.826 1 98.81 23 ALA B CA 1
ATOM 2245 C C . ALA B 1 23 ? 2.145 -16.953 -2.594 1 98.81 23 ALA B C 1
ATOM 2247 O O . ALA B 1 23 ? 2.496 -18.109 -2.857 1 98.81 23 ALA B O 1
ATOM 2248 N N . ASN B 1 24 ? 0.959 -16.641 -2.137 1 98.81 24 ASN B N 1
ATOM 2249 C CA . ASN B 1 24 ? 0.039 -17.703 -1.732 1 98.81 24 ASN B CA 1
ATOM 2250 C C . ASN B 1 24 ? -0.604 -18.375 -2.939 1 98.81 24 ASN B C 1
ATOM 2252 O O . ASN B 1 24 ? -0.774 -19.609 -2.955 1 98.81 24 ASN B O 1
ATOM 2256 N N . LEU B 1 25 ? -0.962 -17.578 -3.934 1 98.81 25 LEU B N 1
ATOM 2257 C CA . LEU B 1 25 ? -1.522 -18.156 -5.152 1 98.81 25 LEU B CA 1
ATOM 2258 C C . LEU B 1 25 ? -0.493 -19.031 -5.863 1 98.81 25 LEU B C 1
ATOM 2260 O O . LEU B 1 25 ? -0.81 -20.141 -6.305 1 98.81 25 LEU B O 1
ATOM 2264 N N . GLY B 1 26 ? 0.752 -18.516 -5.992 1 98.81 26 GLY B N 1
ATOM 2265 C CA . GLY B 1 26 ? 1.82 -19.312 -6.574 1 98.81 26 GLY B CA 1
ATOM 2266 C C . GLY B 1 26 ? 2.059 -20.625 -5.836 1 98.81 26 GLY B C 1
ATOM 2267 O O . GLY B 1 26 ? 2.199 -21.672 -6.461 1 98.81 26 GLY B O 1
ATOM 2268 N N . THR B 1 27 ? 2.068 -20.547 -4.535 1 98.75 27 THR B N 1
ATOM 2269 C CA . THR B 1 27 ? 2.262 -21.734 -3.711 1 98.75 27 THR B CA 1
ATOM 2270 C C . THR B 1 27 ? 1.101 -22.703 -3.885 1 98.75 27 THR B C 1
ATOM 2272 O O . THR B 1 27 ? 1.309 -23.922 -3.982 1 98.75 27 THR B O 1
ATOM 2275 N N . ALA B 1 28 ? -0.104 -22.203 -3.932 1 98.62 28 ALA B N 1
ATOM 2276 C CA . ALA B 1 28 ? -1.281 -23.031 -4.125 1 98.62 28 ALA B CA 1
ATOM 2277 C C . ALA B 1 28 ? -1.219 -23.781 -5.457 1 98.62 28 ALA B C 1
ATOM 2279 O O . ALA B 1 28 ? -1.523 -24.969 -5.531 1 98.62 28 ALA B O 1
ATOM 2280 N N . LEU B 1 29 ? -0.844 -23.078 -6.496 1 98.75 29 LEU B N 1
ATOM 2281 C CA . LEU B 1 29 ? -0.714 -23.688 -7.812 1 98.75 29 LEU B CA 1
ATOM 2282 C C . LEU B 1 29 ? 0.36 -24.781 -7.805 1 98.75 29 LEU B C 1
ATOM 2284 O O . LEU B 1 29 ? 0.177 -25.844 -8.398 1 98.75 29 LEU B O 1
ATOM 2288 N N . ALA B 1 30 ? 1.473 -24.484 -7.129 1 98.62 30 ALA B N 1
ATOM 2289 C CA . ALA B 1 30 ? 2.535 -25.484 -7.008 1 98.62 30 ALA B CA 1
ATOM 2290 C C . ALA B 1 30 ? 2.039 -26.734 -6.281 1 98.62 30 ALA B C 1
ATOM 2292 O O . ALA B 1 30 ? 2.357 -27.859 -6.676 1 98.62 30 ALA B O 1
ATOM 2293 N N . LEU B 1 31 ? 1.274 -26.516 -5.219 1 97.75 31 LEU B N 1
ATOM 2294 C CA . LEU B 1 31 ? 0.705 -27.625 -4.457 1 97.75 31 LEU B CA 1
ATOM 2295 C C . LEU B 1 31 ? -0.222 -28.469 -5.332 1 97.75 31 LEU B C 1
ATOM 2297 O O . LEU B 1 31 ? -0.406 -29.656 -5.078 1 97.75 31 LEU B O 1
ATOM 2301 N N . LEU B 1 32 ? -0.782 -27.859 -6.367 1 97.56 32 LEU B N 1
ATOM 2302 C CA . LEU B 1 32 ? -1.681 -28.547 -7.285 1 97.56 32 LEU B CA 1
ATOM 2303 C C . LEU B 1 32 ? -0.903 -29.172 -8.438 1 97.56 32 LEU B C 1
ATOM 2305 O O . LEU B 1 32 ? -1.496 -29.609 -9.43 1 97.56 32 LEU B O 1
ATOM 2309 N N . GLY B 1 33 ? 0.414 -29.078 -8.391 1 97.69 33 GLY B N 1
ATOM 2310 C CA . GLY B 1 33 ? 1.258 -29.828 -9.305 1 97.69 33 GLY B CA 1
ATOM 2311 C C . GLY B 1 33 ? 1.768 -28.984 -10.469 1 97.69 33 GLY B C 1
ATOM 2312 O O . GLY B 1 33 ? 2.389 -29.516 -11.391 1 97.69 33 GLY B O 1
ATOM 2313 N N . LYS B 1 34 ? 1.542 -27.719 -10.445 1 98.56 34 LYS B N 1
ATOM 2314 C CA . LYS B 1 34 ? 2.006 -26.859 -11.531 1 98.56 34 LYS B CA 1
ATOM 2315 C C . LYS B 1 34 ? 3.426 -26.359 -11.273 1 98.56 34 LYS B C 1
ATOM 2317 O O . LYS B 1 34 ? 3.826 -26.188 -10.117 1 98.56 34 LYS B O 1
ATOM 2322 N N . ARG B 1 35 ? 4.195 -26.219 -12.305 1 98.62 35 ARG B N 1
ATOM 2323 C CA . ARG B 1 35 ? 5.488 -25.547 -12.211 1 98.62 35 ARG B CA 1
ATOM 2324 C C . ARG B 1 35 ? 5.328 -24.047 -12.305 1 98.62 35 ARG B C 1
ATOM 2326 O O . ARG B 1 35 ? 4.891 -23.516 -13.336 1 98.62 35 ARG B O 1
ATOM 2333 N N . VAL B 1 36 ? 5.652 -23.359 -11.227 1 98.88 36 VAL B N 1
ATOM 2334 C CA . VAL B 1 36 ? 5.301 -21.953 -11.094 1 98.88 36 VAL B CA 1
ATOM 2335 C C . VAL B 1 36 ? 6.566 -21.109 -10.883 1 98.88 36 VAL B C 1
ATOM 2337 O O . VAL B 1 36 ? 7.461 -21.516 -10.133 1 98.88 36 VAL B O 1
ATOM 2340 N N . CYS B 1 37 ? 6.695 -19.984 -11.578 1 98.88 37 CYS B N 1
ATOM 2341 C CA . CYS B 1 37 ? 7.727 -18.984 -11.336 1 98.88 37 CYS B CA 1
ATOM 2342 C C . CYS B 1 37 ? 7.109 -17.672 -10.852 1 98.88 37 CYS B C 1
ATOM 2344 O O . CYS B 1 37 ? 6.25 -17.109 -11.523 1 98.88 37 CYS B O 1
ATOM 2346 N N . LEU B 1 38 ? 7.469 -17.266 -9.648 1 98.94 38 LEU B N 1
ATOM 2347 C CA . LEU B 1 38 ? 7.098 -15.961 -9.141 1 98.94 38 LEU B CA 1
ATOM 2348 C C . LEU B 1 38 ? 8.133 -14.906 -9.531 1 98.94 38 LEU B C 1
ATOM 2350 O O . LEU B 1 38 ? 9.336 -15.117 -9.352 1 98.94 38 LEU B O 1
ATOM 2354 N N . VAL B 1 39 ? 7.699 -13.797 -10.062 1 98.88 39 VAL B N 1
ATOM 2355 C CA . VAL B 1 39 ? 8.586 -12.711 -10.484 1 98.88 39 VAL B CA 1
ATOM 2356 C C . VAL B 1 39 ? 8.273 -11.453 -9.688 1 98.88 39 VAL B C 1
ATOM 2358 O O . VAL B 1 39 ? 7.172 -10.898 -9.789 1 98.88 39 VAL B O 1
ATOM 2361 N N . ASP B 1 40 ? 9.195 -11.039 -8.891 1 98.25 40 ASP B N 1
ATOM 2362 C CA . ASP B 1 40 ? 9.07 -9.789 -8.141 1 98.25 40 ASP B CA 1
ATOM 2363 C C . ASP B 1 40 ? 9.531 -8.602 -8.984 1 98.25 40 ASP B C 1
ATOM 2365 O O . ASP B 1 40 ? 10.688 -8.531 -9.398 1 98.25 40 ASP B O 1
ATOM 2369 N N . THR B 1 41 ? 8.641 -7.633 -9.219 1 96.62 41 THR B N 1
ATOM 2370 C CA . THR B 1 41 ? 9.016 -6.492 -10.047 1 96.62 41 THR B CA 1
ATOM 2371 C C . THR B 1 41 ? 9.008 -5.203 -9.234 1 96.62 41 THR B C 1
ATOM 2373 O O . THR B 1 41 ? 9.016 -4.105 -9.789 1 96.62 41 THR B O 1
ATOM 2376 N N . ASP B 1 42 ? 8.883 -5.359 -7.969 1 94.19 42 ASP B N 1
ATOM 2377 C CA . ASP B 1 42 ? 8.938 -4.195 -7.09 1 94.19 42 ASP B CA 1
ATOM 2378 C C . ASP B 1 42 ? 10.383 -3.854 -6.73 1 94.19 42 ASP B C 1
ATOM 2380 O O . ASP B 1 42 ? 10.805 -4.031 -5.586 1 94.19 42 ASP B O 1
ATOM 2384 N N . ILE B 1 43 ? 11.016 -3.277 -7.711 1 93.31 43 ILE B N 1
ATOM 2385 C CA . ILE B 1 43 ? 12.438 -2.973 -7.605 1 93.31 43 ILE B CA 1
ATOM 2386 C C . ILE B 1 43 ? 12.664 -1.941 -6.5 1 93.31 43 ILE B C 1
ATOM 2388 O O . ILE B 1 43 ? 11.93 -0.957 -6.402 1 93.31 43 ILE B O 1
ATOM 2392 N N . GLY B 1 44 ? 13.625 -2.152 -5.711 1 91.5 44 GLY B N 1
ATOM 2393 C CA . GLY B 1 44 ? 13.977 -1.251 -4.625 1 91.5 44 GLY B CA 1
ATOM 2394 C C . GLY B 1 44 ? 13.406 -1.678 -3.287 1 91.5 44 GLY B C 1
ATOM 2395 O O . GLY B 1 44 ? 13.953 -1.332 -2.234 1 91.5 44 GLY B O 1
ATOM 2396 N N . LEU B 1 45 ? 12.289 -2.4 -3.201 1 91.56 45 LEU B N 1
ATOM 2397 C CA . LEU B 1 45 ? 11.656 -2.768 -1.938 1 91.56 45 LEU B CA 1
ATOM 2398 C C . LEU B 1 45 ? 11.672 -4.281 -1.74 1 91.56 45 LEU B C 1
ATOM 2400 O O . LEU B 1 45 ? 11.875 -4.762 -0.624 1 91.56 45 LEU B O 1
ATOM 2404 N N . ARG B 1 46 ? 11.445 -5.094 -2.84 1 93.19 46 ARG B N 1
ATOM 2405 C CA . ARG B 1 46 ? 11.688 -6.531 -2.826 1 93.19 46 ARG B CA 1
ATOM 2406 C C . ARG B 1 46 ? 11.047 -7.184 -1.604 1 93.19 46 ARG B C 1
ATOM 2408 O O . ARG B 1 46 ? 11.75 -7.578 -0.669 1 93.19 46 ARG B O 1
ATOM 2415 N N . ASN B 1 47 ? 9.781 -7.484 -1.58 1 96.19 47 ASN B N 1
ATOM 2416 C CA . ASN B 1 47 ? 9.109 -8.039 -0.406 1 96.19 47 ASN B CA 1
ATOM 2417 C C . ASN B 1 47 ? 8.664 -9.477 -0.645 1 96.19 47 ASN B C 1
ATOM 2419 O O . ASN B 1 47 ? 8.328 -10.195 0.301 1 96.19 47 ASN B O 1
ATOM 2423 N N . LEU B 1 48 ? 8.672 -9.891 -1.877 1 98.25 48 LEU B N 1
ATOM 2424 C CA . LEU B 1 48 ? 8.164 -11.219 -2.174 1 98.25 48 LEU B CA 1
ATOM 2425 C C . LEU B 1 48 ? 9.047 -12.297 -1.553 1 98.25 48 LEU B C 1
ATOM 2427 O O . LEU B 1 48 ? 8.547 -13.305 -1.043 1 98.25 48 LEU B O 1
ATOM 2431 N N . ASP B 1 49 ? 10.359 -12.055 -1.553 1 98.19 49 ASP B N 1
ATOM 2432 C CA . ASP B 1 49 ? 11.305 -12.984 -0.954 1 98.19 49 ASP B CA 1
ATOM 2433 C C . ASP B 1 49 ? 11.062 -13.125 0.547 1 98.19 49 ASP B C 1
ATOM 2435 O O . ASP B 1 49 ? 11.242 -14.211 1.112 1 98.19 49 ASP B O 1
ATOM 2439 N N . VAL B 1 50 ? 10.617 -12.086 1.159 1 96.44 50 VAL B N 1
ATOM 2440 C CA . VAL B 1 50 ? 10.352 -12.086 2.594 1 96.44 50 VAL B CA 1
ATOM 2441 C C . VAL B 1 50 ? 9.133 -12.961 2.895 1 96.44 50 VAL B C 1
ATOM 2443 O O . VAL B 1 50 ? 9.188 -13.812 3.785 1 96.44 50 VAL B O 1
ATOM 2446 N N . ILE B 1 51 ? 8.062 -12.805 2.139 1 97.25 51 ILE B N 1
ATOM 2447 C CA . ILE B 1 51 ? 6.82 -13.539 2.348 1 97.25 51 ILE B CA 1
ATOM 2448 C C . ILE B 1 51 ? 7.051 -15.023 2.09 1 97.25 51 ILE B C 1
ATOM 2450 O O . ILE B 1 51 ? 6.469 -15.875 2.762 1 97.25 51 ILE B O 1
ATOM 2454 N N . MET B 1 52 ? 7.973 -15.305 1.158 1 98.19 52 MET B N 1
ATOM 2455 C CA . MET B 1 52 ? 8.25 -16.688 0.771 1 98.19 52 MET B CA 1
ATOM 2456 C C . MET B 1 52 ? 9.281 -17.312 1.703 1 98.19 52 MET B C 1
ATOM 2458 O O . MET B 1 52 ? 9.469 -18.531 1.693 1 98.19 52 MET B O 1
ATOM 2462 N N . GLY B 1 53 ? 9.961 -16.562 2.475 1 97.5 53 GLY B N 1
ATOM 2463 C CA . GLY B 1 53 ? 11.023 -17.062 3.328 1 97.5 53 GLY B CA 1
ATOM 2464 C C . GLY B 1 53 ? 12.273 -17.438 2.564 1 97.5 53 GLY B C 1
ATOM 2465 O O . GLY B 1 53 ? 12.953 -18.422 2.906 1 97.5 53 GLY B O 1
ATOM 2466 N N . LEU B 1 54 ? 12.586 -16.625 1.509 1 98 54 LEU B N 1
ATOM 2467 C CA . LEU B 1 54 ? 13.695 -17 0.632 1 98 54 LEU B CA 1
ATOM 2468 C C . LEU B 1 54 ? 14.75 -15.906 0.595 1 98 54 LEU B C 1
ATOM 2470 O O . LEU B 1 54 ? 15.633 -15.914 -0.271 1 98 54 LEU B O 1
ATOM 2474 N N . GLU B 1 55 ? 14.703 -14.969 1.483 1 95.94 55 GLU B N 1
ATOM 2475 C CA . GLU B 1 55 ? 15.516 -13.758 1.416 1 95.94 55 GLU B CA 1
ATOM 2476 C C . GLU B 1 55 ? 17 -14.078 1.518 1 95.94 55 GLU B C 1
ATOM 2478 O O . GLU B 1 55 ? 17.844 -13.359 0.965 1 95.94 55 GLU B O 1
ATOM 2483 N N . ASN B 1 56 ? 17.391 -15.164 2.133 1 95.69 56 ASN B N 1
ATOM 2484 C CA . ASN B 1 56 ? 18.797 -15.453 2.424 1 95.69 56 ASN B CA 1
ATOM 2485 C C . ASN B 1 56 ? 19.438 -16.266 1.307 1 95.69 56 ASN B C 1
ATOM 2487 O O . ASN B 1 56 ? 20.641 -16.562 1.364 1 95.69 56 ASN B O 1
ATOM 2491 N N . ARG B 1 57 ? 18.766 -16.484 0.259 1 96.62 57 ARG B N 1
ATOM 2492 C CA . ARG B 1 57 ? 19.281 -17.344 -0.794 1 96.62 57 ARG B CA 1
ATOM 2493 C C . ARG B 1 57 ? 19.453 -16.578 -2.1 1 96.62 57 ARG B C 1
ATOM 2495 O O . ARG B 1 57 ? 19.734 -17.172 -3.143 1 96.62 57 ARG B O 1
ATOM 2502 N N . ILE B 1 58 ? 19.234 -15.32 -2.029 1 97.06 58 ILE B N 1
ATOM 2503 C CA . ILE B 1 58 ? 19.266 -14.516 -3.246 1 97.06 58 ILE B CA 1
ATOM 2504 C C . ILE B 1 58 ? 20.703 -14.133 -3.582 1 97.06 58 ILE B C 1
ATOM 2506 O O . ILE B 1 58 ? 21.391 -13.508 -2.771 1 97.06 58 ILE B O 1
ATOM 2510 N N . ILE B 1 59 ? 21.141 -14.484 -4.73 1 96.81 59 ILE B N 1
ATOM 2511 C CA . ILE B 1 59 ? 22.469 -14.156 -5.219 1 96.81 59 ILE B CA 1
ATOM 2512 C C . ILE B 1 59 ? 22.375 -13.133 -6.348 1 96.81 59 ILE B C 1
ATOM 2514 O O . ILE B 1 59 ? 23.094 -12.133 -6.359 1 96.81 59 ILE B O 1
ATOM 2518 N N . TYR B 1 60 ? 21.516 -13.383 -7.34 1 96.88 60 TYR B N 1
ATOM 2519 C CA . TYR B 1 60 ? 21.234 -12.508 -8.469 1 96.88 60 TYR B CA 1
ATOM 2520 C C . TYR B 1 60 ? 19.75 -12.117 -8.484 1 96.88 60 TYR B C 1
ATOM 2522 O O . TYR B 1 60 ? 18.938 -12.719 -7.781 1 96.88 60 TYR B O 1
ATOM 2530 N N . ASP B 1 61 ? 19.469 -11.086 -9.195 1 97 61 ASP B N 1
ATOM 2531 C CA . ASP B 1 61 ? 18.094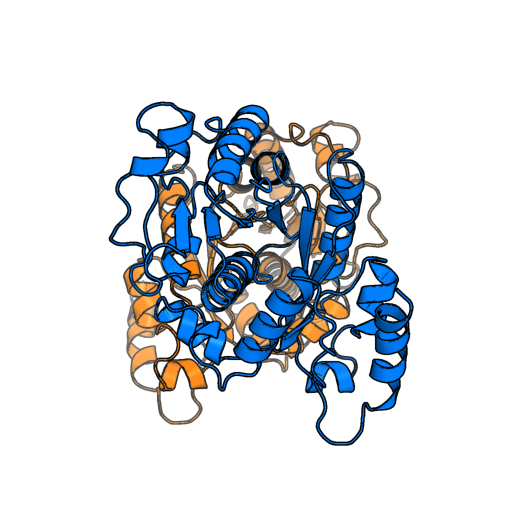 -10.594 -9.219 1 97 61 ASP B CA 1
ATOM 2532 C C . ASP B 1 61 ? 17.641 -10.305 -10.648 1 97 61 ASP B C 1
ATOM 2534 O O . ASP B 1 61 ? 18.375 -10.586 -11.602 1 97 61 ASP B O 1
ATOM 2538 N N . LEU B 1 62 ? 16.438 -9.797 -10.719 1 97 62 LEU B N 1
ATOM 2539 C CA . LEU B 1 62 ? 15.781 -9.531 -11.992 1 97 62 LEU B CA 1
ATOM 2540 C C . LEU B 1 62 ? 16.609 -8.594 -12.852 1 97 62 LEU B C 1
ATOM 2542 O O . LEU B 1 62 ? 16.719 -8.789 -14.07 1 97 62 LEU B O 1
ATOM 2546 N N . VAL B 1 63 ? 17.219 -7.602 -12.258 1 96 63 VAL B N 1
ATOM 2547 C CA . VAL B 1 63 ? 17.984 -6.605 -13 1 96 63 VAL B CA 1
ATOM 2548 C C . VAL B 1 63 ? 19.266 -7.23 -13.531 1 96 63 VAL B C 1
ATOM 2550 O O . VAL B 1 63 ? 19.719 -6.906 -14.633 1 96 63 VAL B O 1
ATOM 2553 N N . ASP B 1 64 ? 19.844 -8.141 -12.781 1 95.94 64 ASP B N 1
ATOM 2554 C CA . ASP B 1 64 ? 21.016 -8.875 -13.258 1 95.94 64 ASP B CA 1
ATOM 2555 C C . ASP B 1 64 ? 20.703 -9.625 -14.547 1 95.94 64 ASP B C 1
ATOM 2557 O O . ASP B 1 64 ? 21.516 -9.648 -15.469 1 95.94 64 ASP B O 1
ATOM 2561 N N . VAL B 1 65 ? 19.562 -10.242 -14.594 1 96.75 65 VAL B N 1
ATOM 2562 C CA . VAL B 1 65 ? 19.156 -11.016 -15.766 1 96.75 65 VAL B CA 1
ATOM 2563 C C . VAL B 1 65 ? 18.938 -10.078 -16.953 1 96.75 65 VAL B C 1
ATOM 2565 O O . VAL B 1 65 ? 19.453 -10.312 -18.047 1 96.75 65 VAL B O 1
ATOM 2568 N N . ILE B 1 66 ? 18.219 -9.016 -16.703 1 95.31 66 ILE B N 1
ATOM 2569 C CA . ILE B 1 66 ? 17.828 -8.078 -17.766 1 95.31 66 ILE B CA 1
ATOM 2570 C C . ILE B 1 66 ? 19.062 -7.402 -18.328 1 95.31 66 ILE B C 1
ATOM 2572 O O . ILE B 1 66 ? 19.156 -7.16 -19.547 1 95.31 66 ILE B O 1
ATOM 2576 N N . GLU B 1 67 ? 20 -7.156 -17.5 1 93.44 67 GLU B N 1
ATOM 2577 C CA . GLU B 1 67 ? 21.219 -6.473 -17.938 1 93.44 67 GLU B CA 1
ATOM 2578 C C . GLU B 1 67 ? 22.25 -7.461 -18.469 1 93.44 67 GLU B C 1
ATOM 2580 O O . GLU B 1 67 ? 23.344 -7.062 -18.875 1 93.44 67 GLU B O 1
ATOM 2585 N N . GLY B 1 68 ? 21.984 -8.688 -18.406 1 94.19 68 GLY B N 1
ATOM 2586 C CA . GLY B 1 68 ? 22.844 -9.695 -19.016 1 94.19 68 GLY B CA 1
ATOM 2587 C C . GLY B 1 68 ? 24 -10.109 -18.125 1 94.19 68 GLY B C 1
ATOM 2588 O O . GLY B 1 68 ? 24.984 -10.68 -18.609 1 94.19 68 GLY B O 1
ATOM 2589 N N . ARG B 1 69 ? 23.906 -9.82 -16.859 1 95.25 69 ARG B N 1
ATOM 2590 C CA . ARG B 1 69 ? 24.984 -10.164 -15.938 1 95.25 69 ARG B CA 1
ATOM 2591 C C . ARG B 1 69 ? 24.906 -11.641 -15.555 1 95.25 69 ARG B C 1
ATOM 2593 O O . ARG B 1 69 ? 25.906 -12.227 -15.125 1 95.25 69 ARG B O 1
ATOM 2600 N N . CYS B 1 70 ? 23.797 -12.273 -15.711 1 96.44 70 CYS B N 1
ATOM 2601 C CA . CYS B 1 70 ? 23.641 -13.703 -15.477 1 96.44 70 CYS B CA 1
ATOM 2602 C C . CYS B 1 70 ? 22.453 -14.25 -16.266 1 96.44 70 CYS B C 1
ATOM 2604 O O . CYS B 1 70 ? 21.672 -13.484 -16.844 1 96.44 70 CYS B O 1
ATOM 2606 N N . THR B 1 71 ? 22.406 -15.547 -16.328 1 97.25 71 THR B N 1
ATOM 2607 C CA . THR B 1 71 ? 21.234 -16.188 -16.953 1 97.25 71 THR B CA 1
ATOM 2608 C C . THR B 1 71 ? 20.062 -16.188 -15.984 1 97.25 71 THR B C 1
ATOM 2610 O O . THR B 1 71 ? 20.234 -16.047 -14.773 1 97.25 71 THR B O 1
ATOM 2613 N N . VAL B 1 72 ? 18.891 -16.344 -16.562 1 97.75 72 VAL B N 1
ATOM 2614 C CA . VAL B 1 72 ? 17.688 -16.375 -15.734 1 97.75 72 VAL B CA 1
ATOM 2615 C C . VAL B 1 72 ? 17.75 -17.562 -14.766 1 97.75 72 VAL B C 1
ATOM 2617 O O . VAL B 1 72 ? 17.344 -17.453 -13.609 1 97.75 72 VAL B O 1
ATOM 2620 N N . GLN B 1 73 ? 18.312 -18.656 -15.172 1 97.12 73 GLN B N 1
ATOM 2621 C CA . GLN B 1 73 ? 18.406 -19.859 -14.352 1 97.12 73 GLN B CA 1
ATOM 2622 C C . GLN B 1 73 ? 19.25 -19.609 -13.102 1 97.12 73 GLN B C 1
ATOM 2624 O O . GLN B 1 73 ? 18.938 -20.109 -12.023 1 97.12 73 GLN B O 1
ATOM 2629 N N . LYS B 1 74 ? 20.234 -18.766 -13.25 1 97.5 74 LYS B N 1
ATOM 2630 C CA . LYS B 1 74 ? 21.125 -18.453 -12.133 1 97.5 74 LYS B CA 1
ATOM 2631 C C . LYS B 1 74 ? 20.453 -17.531 -11.125 1 97.5 74 LYS B C 1
ATOM 2633 O O . LYS B 1 74 ? 20.766 -17.578 -9.93 1 97.5 74 LYS B O 1
ATOM 2638 N N . ALA B 1 75 ? 19.562 -16.781 -11.633 1 98.19 75 ALA B N 1
ATOM 2639 C CA . ALA B 1 75 ? 18.922 -15.781 -10.781 1 98.19 75 ALA B CA 1
ATOM 2640 C C . ALA B 1 75 ? 17.719 -16.375 -10.047 1 98.19 75 ALA B C 1
ATOM 2642 O O . ALA B 1 75 ? 17.25 -15.797 -9.062 1 98.19 75 ALA B O 1
ATOM 2643 N N . LEU B 1 76 ? 17.219 -17.484 -10.5 1 98.62 76 LEU B N 1
ATOM 2644 C CA . LEU B 1 76 ? 16.047 -18.109 -9.898 1 98.62 76 LEU B CA 1
ATOM 2645 C C . LEU B 1 76 ? 16.391 -18.75 -8.562 1 98.62 76 LEU B C 1
ATOM 2647 O O . LEU B 1 76 ? 17.453 -19.359 -8.414 1 98.62 76 LEU B O 1
ATOM 2651 N N . VAL B 1 77 ? 15.5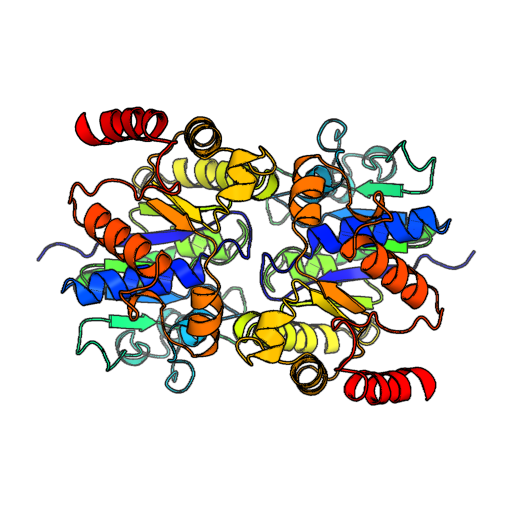23 -18.5 -7.594 1 98.69 77 VAL B N 1
ATOM 2652 C CA . VAL B 1 77 ? 15.625 -19.141 -6.289 1 98.69 77 VAL B CA 1
ATOM 2653 C C . VAL B 1 77 ? 14.562 -20.25 -6.172 1 98.69 77 VAL B C 1
ATOM 2655 O O . VAL B 1 77 ? 13.367 -19.969 -6.203 1 98.69 77 VAL B O 1
ATOM 2658 N N . LYS B 1 78 ? 15.016 -21.438 -6.078 1 98.31 78 LYS B N 1
ATOM 2659 C CA . LYS B 1 78 ? 14.117 -22.562 -5.914 1 98.31 78 LYS B CA 1
ATOM 2660 C C . LYS B 1 78 ? 13.602 -22.656 -4.48 1 98.31 78 LYS B C 1
ATOM 2662 O O . LYS B 1 78 ? 14.383 -22.578 -3.529 1 98.31 78 LYS B O 1
ATOM 2667 N N . ASP B 1 79 ? 12.297 -22.703 -4.344 1 98.25 79 ASP B N 1
ATOM 2668 C CA . ASP B 1 79 ? 11.766 -23.078 -3.035 1 98.25 79 ASP B CA 1
ATOM 2669 C C . ASP B 1 79 ? 11.836 -24.594 -2.824 1 98.25 79 ASP B C 1
ATOM 2671 O O . ASP B 1 79 ? 11.016 -25.328 -3.359 1 98.25 79 ASP B O 1
ATOM 2675 N N . LYS B 1 80 ? 12.695 -25.016 -2.016 1 96.44 80 LYS B N 1
ATOM 2676 C CA . LYS B 1 80 ? 13.023 -26.438 -1.858 1 96.44 80 LYS B CA 1
ATOM 2677 C C . LYS B 1 80 ? 11.867 -27.203 -1.237 1 96.44 80 LYS B C 1
ATOM 2679 O O . LYS B 1 80 ? 11.828 -28.438 -1.304 1 96.44 80 LYS B O 1
ATOM 2684 N N . ARG B 1 81 ? 10.961 -26.609 -0.69 1 95.44 81 ARG B N 1
ATOM 2685 C CA . ARG B 1 81 ? 9.812 -27.266 -0.065 1 95.44 81 ARG B CA 1
ATOM 2686 C C . ARG B 1 81 ? 8.898 -27.891 -1.115 1 95.44 81 ARG B C 1
ATOM 2688 O O . ARG B 1 81 ? 8.078 -28.75 -0.797 1 95.44 81 ARG B O 1
ATOM 2695 N N . PHE B 1 82 ? 9.133 -27.453 -2.424 1 97.31 82 PHE B N 1
ATOM 2696 C CA . PHE B 1 82 ? 8.164 -27.859 -3.441 1 97.31 82 PHE B CA 1
ATOM 2697 C C . PHE B 1 82 ? 8.859 -28.562 -4.602 1 97.31 82 PHE B C 1
ATOM 2699 O O . PHE B 1 82 ? 8.438 -28.453 -5.75 1 97.31 82 PHE B O 1
ATOM 2706 N N . GLU B 1 83 ? 9.961 -29.172 -4.352 1 95.19 83 GLU B N 1
ATOM 2707 C CA . GLU B 1 83 ? 10.75 -29.875 -5.371 1 95.19 83 GLU B CA 1
ATOM 2708 C C . GLU B 1 83 ? 11.133 -28.922 -6.504 1 95.19 83 GLU B C 1
ATOM 2710 O O . GLU B 1 83 ? 11.75 -27.875 -6.27 1 95.19 83 GLU B O 1
ATOM 2715 N N . ASP B 1 84 ? 10.602 -29.094 -7.715 1 96.94 84 ASP B N 1
ATOM 2716 C CA . ASP B 1 84 ? 10.938 -28.266 -8.859 1 96.94 84 ASP B CA 1
ATOM 2717 C C . ASP B 1 84 ? 9.703 -27.516 -9.383 1 96.94 84 ASP B C 1
ATOM 2719 O O . ASP B 1 84 ? 9.57 -27.281 -10.586 1 96.94 84 ASP B O 1
ATOM 2723 N N . ARG B 1 85 ? 8.844 -27.203 -8.383 1 98.38 85 ARG B N 1
ATOM 2724 C CA . ARG B 1 85 ? 7.566 -26.688 -8.867 1 98.38 85 ARG B CA 1
ATOM 2725 C C . ARG B 1 85 ? 7.398 -25.219 -8.508 1 98.38 85 ARG B C 1
ATOM 2727 O O . ARG B 1 85 ? 6.453 -24.578 -8.969 1 98.38 85 ARG B O 1
ATOM 2734 N N . LEU B 1 86 ? 8.305 -24.656 -7.656 1 98.81 86 LEU B N 1
ATOM 2735 C CA . LEU B 1 86 ? 8.117 -23.266 -7.25 1 98.81 86 LEU B CA 1
ATOM 2736 C C . LEU B 1 86 ? 9.445 -22.531 -7.207 1 98.81 86 LEU B C 1
ATOM 2738 O O . LEU B 1 86 ? 10.375 -22.953 -6.512 1 98.81 86 LEU B O 1
ATOM 2742 N N . TYR B 1 87 ? 9.508 -21.406 -7.98 1 98.88 87 TYR B N 1
ATOM 2743 C CA . TYR B 1 87 ? 10.719 -20.609 -8.109 1 98.88 87 TYR B CA 1
ATOM 2744 C C . TYR B 1 87 ? 10.414 -19.125 -7.941 1 98.88 87 TYR B C 1
ATOM 2746 O O . TYR B 1 87 ? 9.297 -18.672 -8.227 1 98.88 87 TYR B O 1
ATOM 2754 N N . LEU B 1 88 ? 11.367 -18.422 -7.43 1 98.88 88 LEU B N 1
ATOM 2755 C CA . LEU B 1 88 ? 11.281 -16.969 -7.277 1 98.88 88 LEU B CA 1
ATOM 2756 C C . LEU B 1 88 ? 12.383 -16.281 -8.078 1 98.88 88 LEU B C 1
ATOM 2758 O O . LEU B 1 88 ? 13.555 -16.656 -7.988 1 98.88 88 LEU B O 1
ATOM 2762 N N . LEU B 1 89 ? 12.031 -15.398 -8.953 1 98.81 89 LEU B N 1
ATOM 2763 C CA . LEU B 1 89 ? 12.945 -14.391 -9.477 1 98.81 89 LEU B CA 1
ATOM 2764 C C . LEU B 1 89 ? 12.836 -13.094 -8.688 1 98.81 89 LEU B C 1
ATOM 2766 O O . LEU B 1 89 ? 11.867 -12.344 -8.852 1 98.81 89 LEU B O 1
ATOM 2770 N N . PRO B 1 90 ? 13.797 -12.812 -7.812 1 98.31 90 PRO B N 1
ATOM 2771 C CA . PRO B 1 90 ? 13.664 -11.68 -6.895 1 98.31 90 PRO B CA 1
ATOM 2772 C C . PRO B 1 90 ? 13.906 -10.336 -7.574 1 98.31 90 PRO B C 1
ATOM 2774 O O . PRO B 1 90 ? 14.648 -10.258 -8.562 1 98.31 90 PRO B O 1
ATOM 2777 N N . ALA B 1 91 ? 13.25 -9.312 -7.051 1 96.31 91 ALA B N 1
ATOM 2778 C CA . ALA B 1 91 ? 13.516 -7.941 -7.48 1 96.31 91 ALA B CA 1
ATOM 2779 C C . ALA B 1 91 ? 14.883 -7.473 -7 1 96.31 91 ALA B C 1
ATOM 2781 O O . ALA B 1 91 ? 15.43 -8.008 -6.031 1 96.31 91 ALA B O 1
ATOM 2782 N N . ALA B 1 92 ? 15.344 -6.449 -7.719 1 93.25 92 ALA B N 1
ATOM 2783 C CA . ALA B 1 92 ? 16.594 -5.824 -7.289 1 93.25 92 ALA B CA 1
ATOM 2784 C C . ALA B 1 92 ? 16.359 -4.902 -6.09 1 93.25 92 ALA B C 1
ATOM 2786 O O . ALA B 1 92 ? 15.328 -4.246 -5.996 1 93.25 92 ALA B O 1
ATOM 2787 N N . GLN B 1 93 ? 17.359 -4.906 -5.184 1 83.88 93 GLN B N 1
ATOM 2788 C CA . GLN B 1 93 ? 17.297 -3.996 -4.047 1 83.88 93 GLN B CA 1
ATOM 2789 C C . GLN B 1 93 ? 17.906 -2.639 -4.398 1 83.88 93 GLN B C 1
ATOM 2791 O O . GLN B 1 93 ? 17.453 -1.606 -3.895 1 83.88 93 GLN B O 1
ATOM 2796 N N . THR B 1 94 ? 19.062 -2.703 -4.922 1 72.38 94 THR B N 1
ATOM 2797 C CA . THR B 1 94 ? 19.734 -1.484 -5.348 1 72.38 94 THR B CA 1
ATOM 2798 C C . THR B 1 94 ? 19.797 -1.406 -6.871 1 72.38 94 THR B C 1
ATOM 2800 O O . THR B 1 94 ? 19.891 -2.434 -7.551 1 72.38 94 THR B O 1
ATOM 2803 N N . SER B 1 95 ? 19.141 -0.604 -7.562 1 62.5 95 SER B N 1
ATOM 2804 C CA . SER B 1 95 ? 19.469 -0.432 -8.969 1 62.5 95 SER B CA 1
ATOM 2805 C C . SER B 1 95 ? 19.047 0.941 -9.477 1 62.5 95 SER B C 1
ATOM 2807 O O . SER B 1 95 ? 18.234 1.614 -8.844 1 62.5 95 SER B O 1
ATOM 2809 N N . ASP B 1 96 ? 19.828 1.426 -10.453 1 56.62 96 ASP B N 1
ATOM 2810 C CA . ASP B 1 96 ? 19.359 2.594 -11.188 1 56.62 96 ASP B CA 1
ATOM 2811 C C . ASP B 1 96 ? 18.016 2.312 -11.859 1 56.62 96 ASP B C 1
ATOM 2813 O O . ASP B 1 96 ? 17.828 1.247 -12.453 1 56.62 96 ASP B O 1
ATOM 2817 N N . LYS B 1 97 ? 16.828 2.957 -11.328 1 51.53 97 LYS B N 1
ATOM 2818 C CA . LYS B 1 97 ? 15.414 2.84 -11.664 1 51.53 97 LYS B CA 1
ATOM 2819 C C . LYS B 1 97 ? 15.219 2.615 -13.156 1 51.53 97 LYS B C 1
ATOM 2821 O O . LYS B 1 97 ? 14.25 1.974 -13.57 1 51.53 97 LYS B O 1
ATOM 2826 N N . SER B 1 98 ? 16.016 3.221 -13.938 1 58.28 98 SER B N 1
ATOM 2827 C CA . SER B 1 98 ? 15.773 3.166 -15.375 1 58.28 98 SER B CA 1
ATOM 2828 C C . SER B 1 98 ? 16.219 1.829 -15.953 1 58.28 98 SER B C 1
ATOM 2830 O O . SER B 1 98 ? 16.234 1.652 -17.172 1 58.28 98 SER B O 1
ATOM 2832 N N . ALA B 1 99 ? 16.25 0.845 -15.008 1 65.56 99 ALA B N 1
ATOM 2833 C CA . ALA B 1 99 ? 17.031 -0.331 -15.352 1 65.56 99 ALA B CA 1
ATOM 2834 C C . ALA B 1 99 ? 16.203 -1.351 -16.125 1 65.56 99 ALA B C 1
ATOM 2836 O O . ALA B 1 99 ? 16.75 -2.219 -16.812 1 65.56 99 ALA B O 1
ATOM 2837 N N . VAL B 1 100 ? 14.891 -1.221 -16.156 1 89.81 100 VAL B N 1
ATOM 2838 C CA . VAL B 1 100 ? 14.062 -2.248 -16.766 1 89.81 100 VAL B CA 1
ATOM 2839 C C . VAL B 1 100 ? 13.023 -1.597 -17.672 1 89.81 100 VAL B C 1
ATOM 2841 O O . VAL B 1 100 ? 12.391 -0.61 -17.297 1 89.81 100 VAL B O 1
ATOM 2844 N N . THR B 1 101 ? 12.898 -2.033 -18.906 1 94.75 101 THR B N 1
ATOM 2845 C CA . THR B 1 101 ? 11.891 -1.54 -19.828 1 94.75 101 THR B CA 1
ATOM 2846 C C . THR B 1 101 ? 10.789 -2.58 -20.031 1 94.75 101 THR B C 1
ATOM 2848 O O . THR B 1 101 ? 10.992 -3.766 -19.766 1 94.75 101 THR B O 1
ATOM 2851 N N . PRO B 1 102 ? 9.602 -2.107 -20.516 1 96.19 102 PRO B N 1
ATOM 2852 C CA . PRO B 1 102 ? 8.523 -3.047 -20.812 1 96.19 102 PRO B CA 1
ATOM 2853 C C . PRO B 1 102 ? 8.945 -4.129 -21.812 1 96.19 102 PRO B C 1
ATOM 2855 O O . PRO B 1 102 ? 8.578 -5.297 -21.641 1 96.19 102 PRO B O 1
ATOM 2858 N N . GLU B 1 103 ? 9.727 -3.771 -22.781 1 96.81 103 GLU B N 1
ATOM 2859 C CA . GLU B 1 103 ? 10.18 -4.723 -23.797 1 96.81 103 GLU B CA 1
ATOM 2860 C C . GLU B 1 103 ? 11.078 -5.793 -23.188 1 96.81 103 GLU B C 1
ATOM 2862 O O . GLU B 1 103 ? 10.977 -6.969 -23.531 1 96.81 103 GLU B O 1
ATOM 2867 N N . GLN B 1 104 ? 11.906 -5.367 -22.312 1 96.88 104 GLN B N 1
ATOM 2868 C CA . GLN B 1 104 ? 12.789 -6.305 -21.641 1 96.88 104 GLN B CA 1
ATOM 2869 C C . GLN B 1 104 ? 12 -7.273 -20.766 1 96.88 104 GLN B C 1
ATOM 2871 O O . GLN B 1 104 ? 12.312 -8.461 -20.703 1 96.88 104 GLN B O 1
ATOM 2876 N N . MET B 1 105 ? 10.984 -6.766 -20.109 1 97.38 105 MET B N 1
ATOM 2877 C CA . MET B 1 105 ? 10.125 -7.617 -19.297 1 97.38 105 MET B CA 1
ATOM 2878 C C . MET B 1 105 ? 9.375 -8.625 -20.156 1 97.38 105 MET B C 1
ATOM 2880 O O . MET B 1 105 ? 9.242 -9.789 -19.766 1 97.38 105 MET B O 1
ATOM 2884 N N . LYS B 1 106 ? 8.859 -8.172 -21.234 1 97.56 106 LYS B N 1
ATOM 2885 C CA . LYS B 1 106 ? 8.172 -9.07 -22.172 1 97.56 106 LYS B CA 1
ATOM 2886 C C . LYS B 1 106 ? 9.086 -10.211 -22.594 1 97.56 106 LYS B C 1
ATOM 2888 O O . LYS B 1 106 ? 8.664 -11.375 -22.609 1 97.56 106 LYS B O 1
ATOM 2893 N N . GLN B 1 107 ? 10.289 -9.875 -22.922 1 97.56 107 GLN B N 1
ATOM 2894 C CA . GLN B 1 107 ? 11.25 -10.891 -23.328 1 97.56 107 GLN B CA 1
ATOM 2895 C C . GLN B 1 107 ? 11.531 -11.875 -22.203 1 97.56 107 GLN B C 1
ATOM 2897 O O . GLN B 1 107 ? 11.602 -13.086 -22.422 1 97.56 107 GLN B O 1
ATOM 2902 N N . LEU B 1 108 ? 11.734 -11.336 -21.047 1 97.88 108 LEU B N 1
ATOM 2903 C CA . LEU B 1 108 ? 11.984 -12.172 -19.875 1 97.88 108 LEU B CA 1
ATOM 2904 C C . LEU B 1 108 ? 10.844 -13.164 -19.672 1 97.88 108 LEU B C 1
ATOM 2906 O O . LEU B 1 108 ? 11.078 -14.352 -19.453 1 97.88 108 LEU B O 1
ATOM 2910 N N . ILE B 1 109 ? 9.609 -12.68 -19.719 1 98.25 109 ILE B N 1
ATOM 2911 C CA . ILE B 1 109 ? 8.438 -13.508 -19.484 1 98.25 109 ILE B CA 1
ATOM 2912 C C . ILE B 1 109 ? 8.32 -14.555 -20.594 1 98.25 109 ILE B C 1
ATOM 2914 O O . ILE B 1 109 ? 7.98 -15.711 -20.344 1 98.25 109 ILE B O 1
ATOM 2918 N N . ASP B 1 110 ? 8.602 -14.156 -21.781 1 97.31 110 ASP B N 1
ATOM 2919 C CA . ASP B 1 110 ? 8.578 -15.078 -22.906 1 97.31 110 ASP B CA 1
ATOM 2920 C C . ASP B 1 110 ? 9.57 -16.219 -22.703 1 97.31 110 ASP B C 1
ATOM 2922 O O . ASP B 1 110 ? 9.281 -17.375 -23.047 1 97.31 110 ASP B O 1
ATOM 2926 N N . ASP B 1 111 ? 10.664 -15.906 -22.172 1 96.94 111 ASP B N 1
ATOM 2927 C CA . ASP B 1 111 ? 11.664 -16.922 -21.891 1 96.94 111 ASP B CA 1
ATOM 2928 C C . ASP B 1 111 ? 11.18 -17.859 -20.766 1 96.94 111 ASP B C 1
ATOM 2930 O O . ASP B 1 111 ? 11.297 -19.078 -20.891 1 96.94 111 ASP B O 1
ATOM 2934 N N . LEU B 1 112 ? 10.633 -17.344 -19.75 1 98.12 112 LEU B N 1
ATOM 2935 C CA . LEU B 1 112 ? 10.203 -18.094 -18.578 1 98.12 112 LEU B CA 1
ATOM 2936 C C . LEU B 1 112 ? 9.047 -19.031 -18.938 1 98.12 112 LEU B C 1
ATOM 2938 O O . LEU B 1 112 ? 8.945 -20.125 -18.391 1 98.12 112 LEU B O 1
ATOM 2942 N N . ARG B 1 113 ? 8.141 -18.562 -19.812 1 97 113 ARG B N 1
ATOM 2943 C CA . ARG B 1 113 ? 6.914 -19.312 -20.062 1 97 113 ARG B CA 1
ATOM 2944 C C . ARG B 1 113 ? 7.215 -20.609 -20.812 1 97 113 ARG B C 1
ATOM 2946 O O . ARG B 1 113 ? 6.348 -21.484 -20.922 1 97 113 ARG B O 1
ATOM 2953 N N . GLN B 1 114 ? 8.508 -20.781 -21.25 1 96.69 114 GLN B N 1
ATOM 2954 C CA . GLN B 1 114 ? 8.922 -22.031 -21.875 1 96.69 114 GLN B CA 1
ATOM 2955 C C . GLN B 1 114 ? 9.117 -23.141 -20.844 1 96.69 114 GLN B C 1
ATOM 2957 O O . GLN B 1 114 ? 9.016 -24.328 -21.156 1 96.69 114 GLN B O 1
ATOM 2962 N N . ASP B 1 115 ? 9.328 -22.75 -19.641 1 97 115 ASP B N 1
ATOM 2963 C CA . ASP B 1 115 ? 9.758 -23.719 -18.641 1 97 115 ASP B CA 1
ATOM 2964 C C . ASP B 1 115 ? 8.734 -23.828 -17.5 1 97 115 ASP B C 1
ATOM 2966 O O . ASP B 1 115 ? 8.789 -24.766 -16.703 1 97 115 ASP B O 1
ATOM 2970 N N . TYR B 1 116 ? 7.789 -22.984 -17.438 1 98.38 116 TYR B N 1
ATOM 2971 C CA . TYR B 1 116 ? 6.844 -22.938 -16.328 1 98.38 116 TYR B CA 1
ATOM 2972 C C . TYR B 1 116 ? 5.406 -22.922 -16.844 1 98.38 116 TYR B C 1
ATOM 2974 O O . TYR B 1 116 ? 5.117 -22.359 -17.891 1 98.38 116 TYR B O 1
ATOM 2982 N N . ASP B 1 117 ? 4.539 -23.562 -16.047 1 98.5 117 ASP B N 1
ATOM 2983 C CA . ASP B 1 117 ? 3.117 -23.562 -16.375 1 98.5 117 ASP B CA 1
ATOM 2984 C C . ASP B 1 117 ? 2.498 -22.188 -16.094 1 98.5 117 ASP B C 1
ATOM 2986 O O . ASP B 1 117 ? 1.621 -21.734 -16.828 1 98.5 117 ASP B O 1
ATOM 2990 N N . TYR B 1 118 ? 2.926 -21.578 -15.039 1 98.75 118 TYR B N 1
ATOM 2991 C CA . TYR B 1 118 ? 2.428 -20.281 -14.617 1 98.75 118 TYR B CA 1
ATOM 2992 C C . TYR B 1 118 ? 3.574 -19.359 -14.219 1 98.75 118 TYR B C 1
ATOM 2994 O O . TYR B 1 118 ? 4.523 -19.797 -13.555 1 98.75 118 TYR B O 1
ATOM 3002 N N . ILE B 1 119 ? 3.533 -18.141 -14.672 1 98.88 119 ILE B N 1
ATOM 3003 C CA . ILE B 1 119 ? 4.371 -17.047 -14.211 1 98.88 119 ILE B CA 1
ATOM 3004 C C . ILE B 1 119 ? 3.512 -15.992 -13.516 1 98.88 119 ILE B C 1
ATOM 3006 O O . ILE B 1 119 ? 2.631 -15.391 -14.133 1 98.88 119 ILE B O 1
ATOM 3010 N N . LEU B 1 120 ? 3.674 -15.836 -12.219 1 98.94 120 LEU B N 1
ATOM 3011 C CA . LEU B 1 120 ? 2.967 -14.797 -11.477 1 98.94 120 LEU B CA 1
ATOM 3012 C C . LEU B 1 120 ? 3.865 -13.594 -11.234 1 98.94 120 LEU B C 1
ATOM 3014 O O . LEU B 1 120 ? 4.934 -13.719 -10.625 1 98.94 120 LEU B O 1
ATOM 3018 N N . ILE B 1 121 ? 3.463 -12.453 -11.703 1 98.88 121 ILE B N 1
ATOM 3019 C CA . ILE B 1 121 ? 4.25 -11.227 -11.633 1 98.88 121 ILE B CA 1
ATOM 3020 C C . ILE B 1 121 ? 3.711 -10.328 -10.523 1 98.88 121 ILE B C 1
ATOM 3022 O O . ILE B 1 121 ? 2.578 -9.852 -10.602 1 98.88 121 ILE B O 1
ATOM 3026 N N . ASP B 1 122 ? 4.496 -10.109 -9.484 1 98.44 122 ASP B N 1
ATOM 3027 C CA . ASP B 1 122 ? 4.133 -9.219 -8.383 1 98.44 122 ASP B CA 1
ATOM 3028 C C . ASP B 1 122 ? 4.371 -7.758 -8.766 1 98.44 122 ASP B C 1
ATOM 3030 O O . ASP B 1 122 ? 5.516 -7.301 -8.812 1 98.44 122 ASP B O 1
ATOM 3034 N N . CYS B 1 123 ? 3.314 -7.074 -8.945 1 97.62 123 CYS B N 1
ATOM 3035 C CA . CYS B 1 123 ? 3.355 -5.707 -9.453 1 97.62 123 CYS B CA 1
ATOM 3036 C C . CYS B 1 123 ? 3.549 -4.711 -8.312 1 97.62 123 CYS B C 1
ATOM 3038 O O . CYS B 1 123 ? 2.936 -4.844 -7.254 1 97.62 123 CYS B O 1
ATOM 3040 N N . PRO B 1 124 ? 4.473 -3.727 -8.469 1 94.94 124 PRO B N 1
ATOM 3041 C CA . PRO B 1 124 ? 4.582 -2.682 -7.449 1 94.94 124 PRO B CA 1
ATOM 3042 C C . PRO B 1 124 ? 3.332 -1.811 -7.359 1 94.94 124 PRO B C 1
ATOM 3044 O O . PRO B 1 124 ? 2.432 -1.931 -8.195 1 94.94 124 PRO B O 1
ATOM 3047 N N . ALA B 1 125 ? 3.266 -0.996 -6.285 1 91.75 125 ALA B N 1
ATOM 3048 C CA . ALA B 1 125 ? 2.156 -0.059 -6.133 1 91.75 125 ALA B CA 1
ATOM 3049 C C . ALA B 1 125 ? 2.252 1.075 -7.148 1 91.75 125 ALA B C 1
ATOM 3051 O O . ALA B 1 125 ? 3.326 1.336 -7.699 1 91.75 125 ALA B O 1
ATOM 3052 N N . GLY B 1 126 ? 1.113 1.699 -7.426 1 89.94 126 GLY B N 1
ATOM 3053 C CA . GLY B 1 126 ? 1.079 2.85 -8.312 1 89.94 126 GLY B CA 1
ATOM 3054 C C . GLY B 1 126 ? 0.836 2.473 -9.766 1 89.94 126 GLY B C 1
ATOM 3055 O O . GLY B 1 126 ? 0.513 1.322 -10.07 1 89.94 126 GLY B O 1
ATOM 3056 N N . ILE B 1 127 ? 0.9 3.453 -10.617 1 91.94 127 ILE B N 1
ATOM 3057 C CA . ILE B 1 127 ? 0.62 3.273 -12.031 1 91.94 127 ILE B CA 1
ATOM 3058 C C . ILE B 1 127 ? 1.788 3.805 -12.859 1 91.94 127 ILE B C 1
ATOM 3060 O O . ILE B 1 127 ? 1.63 4.113 -14.047 1 91.94 127 ILE B O 1
ATOM 3064 N N . GLU B 1 128 ? 2.959 3.951 -12.219 1 88.56 128 GLU B N 1
ATOM 3065 C CA . GLU B 1 128 ? 4.148 4.496 -12.867 1 88.56 128 GLU B CA 1
ATOM 3066 C C . GLU B 1 128 ? 4.867 3.428 -13.68 1 88.56 128 GLU B C 1
ATOM 3068 O O . GLU B 1 128 ? 4.27 2.422 -14.062 1 88.56 128 GLU B O 1
ATOM 3073 N N . GLN B 1 129 ? 6.129 3.676 -13.961 1 89.69 129 GLN B N 1
ATOM 3074 C CA . GLN B 1 129 ? 6.926 2.828 -14.844 1 89.69 129 GLN B CA 1
ATOM 3075 C C . GLN B 1 129 ? 6.969 1.392 -14.336 1 89.69 129 GLN B C 1
ATOM 3077 O O . GLN B 1 129 ? 6.957 0.446 -15.125 1 89.69 129 GLN B O 1
ATOM 3082 N N . GLY B 1 130 ? 7.102 1.215 -13.047 1 92.06 130 GLY B N 1
ATOM 3083 C CA . GLY B 1 130 ? 7.105 -0.131 -12.5 1 92.06 130 GLY B CA 1
ATOM 3084 C C . GLY B 1 130 ? 5.879 -0.937 -12.875 1 92.06 130 GLY B C 1
ATOM 3085 O O . GLY B 1 130 ? 5.98 -2.119 -13.211 1 92.06 130 GLY B O 1
ATOM 3086 N N . TYR B 1 131 ? 4.754 -0.238 -12.844 1 94.44 131 TYR B N 1
ATOM 3087 C CA . TYR B 1 131 ? 3.49 -0.834 -13.266 1 94.44 131 TYR B CA 1
ATOM 3088 C C . TYR B 1 131 ? 3.539 -1.233 -14.734 1 94.44 131 TYR B C 1
ATOM 3090 O O . TYR B 1 131 ? 3.186 -2.361 -15.086 1 94.44 131 TYR B O 1
ATOM 3098 N N . LYS B 1 132 ? 3.99 -0.375 -15.539 1 94.88 132 LYS B N 1
ATOM 3099 C CA . LYS B 1 132 ? 4.059 -0.629 -16.984 1 94.88 132 LYS B CA 1
ATOM 3100 C C . LYS B 1 132 ? 4.961 -1.823 -17.281 1 94.88 132 LYS B C 1
ATOM 3102 O O . LYS B 1 132 ? 4.629 -2.658 -18.125 1 94.88 132 LYS B O 1
ATOM 3107 N N . ASN B 1 133 ? 6.047 -1.876 -16.594 1 95.56 133 ASN B N 1
ATOM 3108 C CA . ASN B 1 133 ? 6.969 -2.996 -16.766 1 95.56 133 ASN B CA 1
ATOM 3109 C C . ASN B 1 133 ? 6.312 -4.324 -16.391 1 95.56 133 ASN B C 1
ATOM 3111 O O . ASN B 1 133 ? 6.418 -5.301 -17.141 1 95.56 133 ASN B O 1
ATOM 3115 N N . ALA B 1 134 ? 5.609 -4.34 -15.305 1 96.94 134 ALA B N 1
ATOM 3116 C CA . ALA B 1 134 ? 5.027 -5.57 -14.773 1 96.94 134 ALA B CA 1
ATOM 3117 C C . ALA B 1 134 ? 3.926 -6.098 -15.688 1 96.94 134 ALA B C 1
ATOM 3119 O O . ALA B 1 134 ? 3.756 -7.312 -15.828 1 96.94 134 ALA B O 1
ATOM 3120 N N . VAL B 1 135 ? 3.227 -5.207 -16.344 1 97.75 135 VAL B N 1
ATOM 3121 C CA . VAL B 1 135 ? 2.035 -5.57 -17.109 1 97.75 135 VAL B CA 1
ATOM 3122 C C . VAL B 1 135 ? 2.432 -5.973 -18.516 1 97.75 135 VAL B C 1
ATOM 3124 O O . VAL B 1 135 ? 1.696 -6.695 -19.203 1 97.75 135 VAL B O 1
ATOM 3127 N N . ALA B 1 136 ? 3.58 -5.594 -18.969 1 96.56 136 ALA B N 1
ATOM 3128 C CA . ALA B 1 136 ? 3.98 -5.641 -20.359 1 96.56 136 ALA B CA 1
ATOM 3129 C C . ALA B 1 136 ? 3.965 -7.074 -20.891 1 96.56 136 ALA B C 1
ATOM 3131 O O . ALA B 1 136 ? 3.561 -7.32 -22.031 1 96.56 136 ALA B O 1
ATOM 3132 N N . GLY B 1 137 ? 4.316 -8.023 -20.109 1 94.88 137 GLY B N 1
ATOM 3133 C CA . GLY B 1 137 ? 4.434 -9.383 -20.609 1 94.88 137 GLY B CA 1
ATOM 3134 C C . GLY B 1 137 ? 3.338 -10.305 -20.094 1 94.88 137 GLY B C 1
ATOM 3135 O O . GLY B 1 137 ? 3.381 -11.516 -20.312 1 94.88 137 GLY B O 1
ATOM 3136 N N . ALA B 1 138 ? 2.369 -9.797 -19.422 1 98.38 138 ALA B N 1
ATOM 3137 C CA . ALA B 1 138 ? 1.334 -10.617 -18.797 1 98.38 138 ALA B CA 1
ATOM 3138 C C . ALA B 1 138 ? 0.218 -10.938 -19.781 1 98.38 138 ALA B C 1
ATOM 3140 O O . ALA B 1 138 ? -0.124 -10.109 -20.625 1 98.38 138 ALA B O 1
ATOM 3141 N N . ASP B 1 139 ? -0.353 -12.094 -19.656 1 98 139 ASP B N 1
ATOM 3142 C CA . ASP B 1 139 ? -1.5 -12.5 -20.453 1 98 139 ASP B CA 1
ATOM 3143 C C . ASP B 1 139 ? -2.811 -12.062 -19.812 1 98 139 ASP B C 1
ATOM 3145 O O . ASP B 1 139 ? -3.824 -11.906 -20.5 1 98 139 ASP B O 1
ATOM 3149 N N . GLU B 1 140 ? -2.768 -11.984 -18.531 1 97.75 140 GLU B N 1
ATOM 3150 C CA . GLU B 1 140 ? -3.936 -11.633 -17.734 1 97.75 140 GLU B CA 1
ATOM 3151 C C . GLU B 1 140 ? -3.527 -10.906 -16.453 1 97.75 140 GLU B C 1
ATOM 3153 O O . GLU B 1 140 ? -2.367 -10.977 -16.031 1 97.75 140 GLU B O 1
ATOM 3158 N N . ALA B 1 141 ? -4.508 -10.148 -15.969 1 98.75 141 ALA B N 1
ATOM 3159 C CA . ALA B 1 141 ? -4.273 -9.469 -14.695 1 98.75 141 ALA B CA 1
ATOM 3160 C C . ALA B 1 141 ? -5.289 -9.898 -13.648 1 98.75 141 ALA B C 1
ATOM 3162 O O . ALA B 1 141 ? -6.465 -10.102 -13.953 1 98.75 141 ALA B O 1
ATOM 3163 N N . ILE B 1 142 ? -4.832 -10.109 -12.492 1 98.81 142 ILE B N 1
ATOM 3164 C CA . ILE B 1 142 ? -5.676 -10.188 -11.305 1 98.81 142 ILE B CA 1
ATOM 3165 C C . ILE B 1 142 ? -5.555 -8.898 -10.5 1 98.81 142 ILE B C 1
ATOM 3167 O O . ILE B 1 142 ? -4.465 -8.539 -10.047 1 98.81 142 ILE B O 1
ATOM 3171 N N . VAL B 1 143 ? -6.652 -8.219 -10.375 1 98.69 143 VAL B N 1
ATOM 3172 C CA . VAL B 1 143 ? -6.703 -6.988 -9.594 1 98.69 143 VAL B CA 1
ATOM 3173 C C . VAL B 1 143 ? -7.102 -7.305 -8.148 1 98.69 143 VAL B C 1
ATOM 3175 O O . VAL B 1 143 ? -8.148 -7.902 -7.91 1 98.69 143 VAL B O 1
ATOM 3178 N N . VAL B 1 144 ? -6.219 -6.93 -7.203 1 98.69 144 VAL B N 1
ATOM 3179 C CA . VAL B 1 144 ? -6.492 -7.125 -5.785 1 98.69 144 VAL B CA 1
ATOM 3180 C C . VAL B 1 144 ? -6.953 -5.809 -5.16 1 98.69 144 VAL B C 1
ATOM 3182 O O . VAL B 1 144 ? -6.328 -4.766 -5.371 1 98.69 144 VAL B O 1
ATOM 3185 N N . THR B 1 145 ? -8.039 -5.773 -4.457 1 97.88 145 THR B N 1
ATOM 3186 C CA . THR B 1 145 ? -8.523 -4.59 -3.76 1 97.88 145 THR B CA 1
ATOM 3187 C C . THR B 1 145 ? -9.07 -4.953 -2.385 1 97.88 145 THR B C 1
ATOM 3189 O O . THR B 1 145 ? -9.094 -6.129 -2.012 1 97.88 145 THR B O 1
ATOM 3192 N N . THR B 1 146 ? -9.312 -3.988 -1.547 1 96.88 146 THR B N 1
ATOM 3193 C CA . THR B 1 146 ? -10.023 -4.133 -0.28 1 96.88 146 THR B CA 1
ATOM 3194 C C . THR B 1 146 ? -11.359 -3.396 -0.319 1 96.88 146 THR B C 1
ATOM 3196 O O . THR B 1 146 ? -11.586 -2.559 -1.195 1 96.88 146 THR B O 1
ATOM 3199 N N . PRO B 1 147 ? -12.289 -3.758 0.579 1 95.81 147 PRO B N 1
ATOM 3200 C CA . PRO B 1 147 ? -13.617 -3.148 0.524 1 95.81 147 PRO B CA 1
ATOM 3201 C C . PRO B 1 147 ? -13.648 -1.744 1.126 1 95.81 147 PRO B C 1
ATOM 3203 O O . PRO B 1 147 ? -14.539 -1.429 1.92 1 95.81 147 PRO B O 1
ATOM 3206 N N . ASP B 1 148 ? -12.773 -0.916 0.718 1 93.88 148 ASP B N 1
ATOM 3207 C CA . ASP B 1 148 ? -12.719 0.503 1.053 1 93.88 148 ASP B CA 1
ATOM 3208 C C . ASP B 1 148 ? -12.891 1.369 -0.194 1 93.88 148 ASP B C 1
ATOM 3210 O O . ASP B 1 148 ? -12.453 0.989 -1.283 1 93.88 148 ASP B O 1
ATOM 3214 N N . ILE B 1 149 ? -13.43 2.498 0.001 1 94.31 149 ILE B N 1
ATOM 3215 C CA . ILE B 1 149 ? -13.789 3.373 -1.108 1 94.31 149 ILE B CA 1
ATOM 3216 C C . ILE B 1 149 ? -12.539 3.756 -1.894 1 94.31 149 ILE B C 1
ATOM 3218 O O . ILE B 1 149 ? -12.523 3.684 -3.125 1 94.31 149 ILE B O 1
ATOM 3222 N N . SER B 1 150 ? -11.477 4.102 -1.171 1 94.25 150 SER B N 1
ATOM 3223 C CA . SER B 1 150 ? -10.266 4.543 -1.845 1 94.25 150 SER B CA 1
ATOM 3224 C C . SER B 1 150 ? -9.633 3.414 -2.65 1 94.25 150 SER B C 1
ATOM 3226 O O . SER B 1 150 ? -9.203 3.619 -3.787 1 94.25 150 SER B O 1
ATOM 3228 N N . ALA B 1 151 ? -9.602 2.209 -2.092 1 95.62 151 ALA B N 1
ATOM 3229 C CA . ALA B 1 151 ? -9.008 1.061 -2.775 1 95.62 151 ALA B CA 1
ATOM 3230 C C . ALA B 1 151 ? -9.82 0.684 -4.012 1 95.62 151 ALA B C 1
ATOM 3232 O O . ALA B 1 151 ? -9.258 0.332 -5.051 1 95.62 151 ALA B O 1
ATOM 3233 N N . VAL B 1 152 ? -11.125 0.77 -3.922 1 96.81 152 VAL B N 1
ATOM 3234 C CA . VAL B 1 152 ? -12 0.421 -5.035 1 96.81 152 VAL B CA 1
ATOM 3235 C C . VAL B 1 152 ? -11.844 1.45 -6.152 1 96.81 152 VAL B C 1
ATOM 3237 O O . VAL B 1 152 ? -11.805 1.092 -7.332 1 96.81 152 VAL B O 1
ATOM 3240 N N . ARG B 1 153 ? -11.75 2.68 -5.785 1 95.25 153 ARG B N 1
ATOM 3241 C CA . ARG B 1 153 ? -11.5 3.725 -6.773 1 95.25 153 ARG B CA 1
ATOM 3242 C C . ARG B 1 153 ? -10.188 3.48 -7.512 1 95.25 153 ARG B C 1
ATOM 3244 O O . ARG B 1 153 ? -10.125 3.598 -8.734 1 95.25 153 ARG B O 1
ATOM 3251 N N . ASP B 1 154 ? -9.164 3.184 -6.809 1 96.12 154 ASP B N 1
ATOM 3252 C CA . ASP B 1 154 ? -7.863 2.9 -7.414 1 96.12 154 ASP B CA 1
ATOM 3253 C C . ASP B 1 154 ? -7.938 1.675 -8.32 1 96.12 154 ASP B C 1
ATOM 3255 O O . ASP B 1 154 ? -7.309 1.642 -9.383 1 96.12 154 ASP B O 1
ATOM 3259 N N . ALA B 1 155 ? -8.656 0.639 -7.832 1 97.25 155 ALA B N 1
ATOM 3260 C CA . ALA B 1 155 ? -8.844 -0.555 -8.656 1 97.25 155 ALA B CA 1
ATOM 3261 C C . ALA B 1 155 ? -9.531 -0.21 -9.977 1 97.25 155 ALA B C 1
ATOM 3263 O O . ALA B 1 155 ? -9.156 -0.72 -11.031 1 97.25 155 ALA B O 1
ATOM 3264 N N . ASP B 1 156 ? -10.508 0.625 -9.852 1 96.94 156 ASP B N 1
ATOM 3265 C CA . ASP B 1 156 ? -11.219 1.056 -11.055 1 96.94 156 ASP B CA 1
ATOM 3266 C C . ASP B 1 156 ? -10.266 1.737 -12.031 1 96.94 156 ASP B C 1
ATOM 3268 O O . ASP B 1 156 ? -10.328 1.498 -13.242 1 96.94 156 ASP B O 1
ATOM 3272 N N . ARG B 1 157 ? -9.398 2.529 -11.539 1 95.31 157 ARG B N 1
ATOM 3273 C CA . ARG B 1 157 ? -8.391 3.191 -12.367 1 95.31 157 ARG B CA 1
ATOM 3274 C C . ARG B 1 157 ? -7.484 2.172 -13.047 1 95.31 157 ARG B C 1
ATOM 3276 O O . ARG B 1 157 ? -7.191 2.293 -14.234 1 95.31 157 ARG B O 1
ATOM 3283 N N . ILE B 1 158 ? -7.055 1.21 -12.336 1 96.5 158 ILE B N 1
ATOM 3284 C CA . ILE B 1 158 ? -6.156 0.176 -12.836 1 96.5 158 ILE B CA 1
ATOM 3285 C C . ILE B 1 158 ? -6.855 -0.63 -13.93 1 96.5 158 ILE B C 1
ATOM 3287 O O . ILE B 1 158 ? -6.254 -0.945 -14.961 1 96.5 158 ILE B O 1
ATOM 3291 N N . ILE B 1 159 ? -8.094 -0.98 -13.68 1 97.56 159 ILE B N 1
ATOM 3292 C CA . ILE B 1 159 ? -8.867 -1.758 -14.641 1 97.56 159 ILE B CA 1
ATOM 3293 C C . ILE B 1 159 ? -8.984 -0.985 -15.953 1 97.56 159 ILE B C 1
ATOM 3295 O O . ILE B 1 159 ? -8.828 -1.556 -17.031 1 97.56 159 ILE B O 1
ATOM 3299 N N . GLY B 1 160 ? -9.25 0.292 -15.836 1 96 160 GLY B N 1
ATOM 3300 C CA . GLY B 1 160 ? -9.273 1.121 -17.031 1 96 160 GLY B CA 1
ATOM 3301 C C . GLY B 1 160 ? -7.977 1.079 -17.812 1 96 160 GLY B C 1
ATOM 3302 O O . GLY B 1 160 ? -7.988 1.039 -19.047 1 96 160 GLY B O 1
ATOM 3303 N N . LEU B 1 161 ? -6.867 1.147 -17.141 1 95.44 161 LEU B N 1
ATOM 3304 C CA . LEU B 1 161 ? -5.562 1.1 -17.797 1 95.44 161 LEU B CA 1
ATOM 3305 C C . LEU B 1 161 ? -5.316 -0.271 -18.422 1 95.44 161 LEU B C 1
ATOM 3307 O O . LEU B 1 161 ? -4.797 -0.368 -19.531 1 95.44 161 LEU B O 1
ATOM 3311 N N . LEU B 1 162 ? -5.684 -1.339 -17.672 1 97.62 162 LEU B N 1
ATOM 3312 C CA . LEU B 1 162 ? -5.484 -2.703 -18.156 1 97.62 162 LEU B CA 1
ATOM 3313 C C . LEU B 1 162 ? -6.297 -2.961 -19.422 1 97.62 162 LEU B C 1
ATOM 3315 O O . LEU B 1 162 ? -5.844 -3.676 -20.312 1 97.62 162 LEU B O 1
ATOM 3319 N N . GLU B 1 163 ? -7.453 -2.438 -19.469 1 96.06 163 GLU B N 1
ATOM 3320 C CA . GLU B 1 163 ? -8.352 -2.664 -20.609 1 96.06 163 GLU B CA 1
ATOM 3321 C C . GLU B 1 163 ? -7.797 -2.039 -21.875 1 96.06 163 GLU B C 1
ATOM 3323 O O . GLU B 1 163 ? -8.203 -2.404 -22.984 1 96.06 163 GLU B O 1
ATOM 3328 N N . LYS B 1 164 ? -6.863 -1.139 -21.719 1 94.81 164 LYS B N 1
ATOM 3329 C CA . LYS B 1 164 ? -6.219 -0.526 -22.875 1 94.81 164 LYS B CA 1
ATOM 3330 C C . LYS B 1 164 ? -5.109 -1.421 -23.422 1 94.81 164 LYS B C 1
ATOM 3332 O O . LYS B 1 164 ? -4.621 -1.201 -24.531 1 94.81 164 LYS B O 1
ATOM 3337 N N . GLU B 1 165 ? -4.707 -2.365 -22.594 1 95 165 GLU B N 1
ATOM 3338 C CA . GLU B 1 165 ? -3.709 -3.326 -23.047 1 95 165 GLU B CA 1
ATOM 3339 C C . GLU B 1 165 ? -4.324 -4.367 -23.984 1 95 165 GLU B C 1
ATOM 3341 O O . GLU B 1 165 ? -4.91 -5.348 -23.516 1 95 165 GLU B O 1
ATOM 3346 N N . GLU B 1 166 ? -4.062 -4.355 -25.219 1 93 166 GLU B N 1
ATOM 3347 C CA . GLU B 1 166 ? -4.734 -5.168 -26.234 1 93 166 GLU B CA 1
ATOM 3348 C C . GLU B 1 166 ? -4.332 -6.633 -26.125 1 93 166 GLU B C 1
ATOM 3350 O O . GLU B 1 166 ? -5.094 -7.523 -26.5 1 93 166 GLU B O 1
ATOM 3355 N N . HIS B 1 167 ? -3.182 -6.855 -25.672 1 92.62 167 HIS B N 1
ATOM 3356 C CA . HIS B 1 167 ? -2.672 -8.219 -25.656 1 92.62 167 HIS B CA 1
ATOM 3357 C C . HIS B 1 167 ? -3.209 -8.984 -24.438 1 92.62 167 HIS B C 1
ATOM 3359 O O . HIS B 1 167 ? -3.049 -10.203 -24.359 1 92.62 167 HIS B O 1
ATOM 3365 N N . MET B 1 168 ? -3.885 -8.344 -23.562 1 95.62 168 MET B N 1
ATOM 3366 C CA . MET B 1 168 ? -4.266 -8.961 -22.297 1 95.62 168 MET B CA 1
ATOM 3367 C C . MET B 1 168 ? -5.746 -9.336 -22.297 1 95.62 168 MET B C 1
ATOM 3369 O O . MET B 1 168 ? -6.578 -8.586 -22.812 1 95.62 168 MET B O 1
ATOM 3373 N N . ARG B 1 169 ? -6.039 -10.469 -21.672 1 96.94 169 ARG B N 1
ATOM 3374 C CA . ARG B 1 169 ? -7.426 -10.852 -21.406 1 96.94 169 ARG B CA 1
ATOM 3375 C C . ARG B 1 169 ? -8.047 -9.945 -20.344 1 96.94 169 ARG B C 1
ATOM 3377 O O . ARG B 1 169 ? -7.344 -9.195 -19.672 1 96.94 169 ARG B O 1
ATOM 3384 N N . ARG B 1 170 ? -9.359 -10.039 -20.25 1 95.94 170 ARG B N 1
ATOM 3385 C CA . ARG B 1 170 ? -10.078 -9.25 -19.25 1 95.94 170 ARG B CA 1
ATOM 3386 C C . ARG B 1 170 ? -9.586 -9.57 -17.844 1 95.94 170 ARG B C 1
ATOM 3388 O O . ARG B 1 170 ? -9.438 -10.734 -17.484 1 95.94 170 ARG B O 1
ATOM 3395 N N . PRO B 1 171 ? -9.305 -8.547 -17.078 1 98.06 171 PRO B N 1
ATOM 3396 C CA . PRO B 1 171 ? -8.812 -8.797 -15.727 1 98.06 171 PRO B CA 1
ATOM 3397 C C . PRO B 1 171 ? -9.859 -9.453 -14.836 1 98.06 171 PRO B C 1
ATOM 3399 O O . PRO B 1 171 ? -11.062 -9.391 -15.133 1 98.06 171 PRO B O 1
ATOM 3402 N N . ARG B 1 172 ? -9.438 -10.133 -13.828 1 98.31 172 ARG B N 1
ATOM 3403 C CA . ARG B 1 172 ? -10.297 -10.703 -12.789 1 98.31 172 ARG B CA 1
ATOM 3404 C C . ARG B 1 172 ? -9.977 -10.109 -11.422 1 98.31 172 ARG B C 1
ATOM 3406 O O . ARG B 1 172 ? -8.914 -9.5 -11.242 1 98.31 172 ARG B O 1
ATOM 3413 N N . LEU B 1 173 ? -10.914 -10.328 -10.484 1 98.38 173 LEU B N 1
ATOM 3414 C CA . LEU B 1 173 ? -10.875 -9.562 -9.242 1 98.38 173 LEU B CA 1
ATOM 3415 C C . LEU B 1 173 ? -10.703 -10.484 -8.039 1 98.38 173 LEU B C 1
ATOM 3417 O O . LEU B 1 173 ? -11.328 -11.547 -7.973 1 98.38 173 LEU B O 1
ATOM 3421 N N . ILE B 1 174 ? -9.836 -10.117 -7.137 1 98.56 174 ILE B N 1
ATOM 3422 C CA . ILE B 1 174 ? -9.812 -10.648 -5.777 1 98.56 174 ILE B CA 1
ATOM 3423 C C . ILE B 1 174 ? -10.109 -9.539 -4.777 1 98.56 174 ILE B C 1
ATOM 3425 O O . ILE B 1 174 ? -9.484 -8.469 -4.824 1 98.56 174 ILE B O 1
ATOM 3429 N N . ILE B 1 175 ? -11.062 -9.703 -3.906 1 98 175 ILE B N 1
ATOM 3430 C CA . ILE B 1 175 ? -11.328 -8.773 -2.814 1 98 175 ILE B CA 1
ATOM 3431 C C . ILE B 1 175 ? -10.734 -9.32 -1.517 1 98 175 ILE B C 1
ATOM 3433 O O . ILE B 1 175 ? -11.141 -10.375 -1.035 1 98 175 ILE B O 1
ATOM 3437 N N . ASN B 1 176 ? -9.789 -8.562 -1.003 1 97.44 176 ASN B N 1
ATOM 3438 C CA . ASN B 1 176 ? -8.992 -8.977 0.147 1 97.44 176 ASN B CA 1
ATOM 3439 C C . ASN B 1 176 ? -9.414 -8.242 1.416 1 97.44 176 ASN B C 1
ATOM 3441 O O . ASN B 1 176 ? -10.117 -7.23 1.349 1 97.44 176 ASN B O 1
ATOM 3445 N N . ARG B 1 177 ? -9.094 -8.812 2.553 1 95.81 177 ARG B N 1
ATOM 3446 C CA . ARG B 1 177 ? -9.227 -8.227 3.883 1 95.81 177 ARG B CA 1
ATOM 3447 C C . ARG B 1 177 ? -10.68 -7.922 4.211 1 95.81 177 ARG B C 1
ATOM 3449 O O . ARG B 1 177 ? -11 -6.832 4.691 1 95.81 177 ARG B O 1
ATOM 3456 N N . ILE B 1 178 ? -11.484 -8.828 3.912 1 94.94 178 ILE B N 1
ATOM 3457 C CA . ILE B 1 178 ? -12.906 -8.703 4.223 1 94.94 178 ILE B CA 1
ATOM 3458 C C . ILE B 1 178 ? -13.133 -8.93 5.715 1 94.94 178 ILE B C 1
ATOM 3460 O O . ILE B 1 178 ? -12.648 -9.914 6.281 1 94.94 178 ILE B O 1
ATOM 3464 N N . ARG B 1 179 ? -13.773 -8.039 6.32 1 92.75 179 ARG B N 1
ATOM 3465 C CA . ARG B 1 179 ? -14.25 -8.18 7.691 1 92.75 179 ARG B CA 1
ATOM 3466 C C . ARG B 1 179 ? -15.766 -8.312 7.73 1 92.75 179 ARG B C 1
ATOM 3468 O O . ARG B 1 179 ? -16.484 -7.316 7.609 1 92.75 179 ARG B O 1
ATOM 3475 N N . SER B 1 180 ? -16.234 -9.477 8.016 1 89.81 180 SER B N 1
ATOM 3476 C CA . SER B 1 180 ? -17.641 -9.836 7.848 1 89.81 180 SER B CA 1
ATOM 3477 C C . SER B 1 180 ? -18.547 -8.953 8.695 1 89.81 180 SER B C 1
ATOM 3479 O O . SER B 1 180 ? -19.609 -8.523 8.242 1 89.81 180 SER B O 1
ATOM 3481 N N . HIS B 1 181 ? -18.094 -8.688 9.906 1 90 181 HIS B N 1
ATOM 3482 C CA . HIS B 1 181 ? -18.938 -7.898 10.797 1 90 181 HIS B CA 1
ATOM 3483 C C . HIS B 1 181 ? -19.078 -6.461 10.297 1 90 181 HIS B C 1
ATOM 3485 O O . HIS B 1 181 ? -20.125 -5.832 10.477 1 90 181 HIS B O 1
ATOM 3491 N N . MET B 1 182 ? -18.062 -5.996 9.656 1 88.38 182 MET B N 1
ATOM 3492 C CA . MET B 1 182 ? -18.125 -4.637 9.125 1 88.38 182 MET B CA 1
ATOM 3493 C C . MET B 1 182 ? -18.984 -4.578 7.871 1 88.38 182 MET B C 1
ATOM 3495 O O . MET B 1 182 ? -19.609 -3.557 7.59 1 88.38 182 MET B O 1
ATOM 3499 N N . LEU B 1 183 ? -18.984 -5.637 7.156 1 87.19 183 LEU B N 1
ATOM 3500 C CA . LEU B 1 183 ? -19.875 -5.738 6.008 1 87.19 183 LEU B CA 1
ATOM 3501 C C . LEU B 1 183 ? -21.344 -5.691 6.457 1 87.19 183 LEU B C 1
ATOM 3503 O O . LEU B 1 183 ? -22.141 -4.945 5.891 1 87.19 183 LEU B O 1
ATOM 3507 N N . LYS B 1 184 ? -21.656 -6.402 7.484 1 86.25 184 LYS B N 1
ATOM 3508 C CA . LYS B 1 184 ? -23.016 -6.508 8.008 1 86.25 184 LYS B CA 1
ATOM 3509 C C . LYS B 1 184 ? -23.516 -5.164 8.523 1 86.25 184 LYS B C 1
ATOM 3511 O O . LYS B 1 184 ? -24.672 -4.812 8.344 1 86.25 184 LYS B O 1
ATOM 3516 N N . ASN B 1 185 ? -22.578 -4.426 9.109 1 88.88 185 ASN B N 1
ATOM 3517 C CA . ASN B 1 185 ? -22.953 -3.146 9.703 1 88.88 185 ASN B CA 1
ATOM 3518 C C . ASN B 1 185 ? -22.875 -2.012 8.688 1 88.88 185 ASN B C 1
ATOM 3520 O O . ASN B 1 185 ? -23.094 -0.847 9.031 1 88.88 185 ASN B O 1
ATOM 3524 N N . HIS B 1 186 ? -22.484 -2.314 7.492 1 86.88 186 HIS B N 1
ATOM 3525 C CA . HIS B 1 186 ? -22.375 -1.361 6.391 1 86.88 186 HIS B CA 1
ATOM 3526 C C . HIS B 1 186 ? -21.266 -0.34 6.66 1 86.88 186 HIS B C 1
ATOM 3528 O O . HIS B 1 186 ? -21.391 0.823 6.266 1 86.88 186 HIS B O 1
ATOM 3534 N N . ASP B 1 187 ? -20.344 -0.819 7.445 1 89.19 187 ASP B N 1
ATOM 3535 C CA . ASP B 1 187 ? -19.172 0.005 7.727 1 89.19 187 ASP B CA 1
ATOM 3536 C C . ASP B 1 187 ? -18.078 -0.206 6.676 1 89.19 187 ASP B C 1
ATOM 3538 O O . ASP B 1 187 ? -17.047 0.457 6.707 1 89.19 187 ASP B O 1
ATOM 3542 N N . MET B 1 188 ? -18.328 -1.133 5.77 1 89.56 188 MET B N 1
ATOM 3543 C CA . MET B 1 188 ? -17.484 -1.48 4.625 1 89.56 188 MET B CA 1
ATOM 3544 C C . MET B 1 188 ? -18.344 -1.705 3.379 1 89.56 188 MET B C 1
ATOM 3546 O O . MET B 1 188 ? -19.531 -2.012 3.484 1 89.56 188 MET B O 1
ATOM 3550 N N . LEU B 1 189 ? -17.719 -1.45 2.199 1 91.81 189 LEU B N 1
ATOM 3551 C CA . LEU B 1 189 ? -18.469 -1.646 0.963 1 91.81 189 LEU B CA 1
ATOM 3552 C C . LEU B 1 189 ? -18.844 -3.113 0.777 1 91.81 189 LEU B C 1
ATOM 3554 O O . LEU B 1 189 ? -18.016 -4 1.029 1 91.81 189 LEU B O 1
ATOM 3558 N N . ASP B 1 190 ? -20.031 -3.318 0.298 1 93.19 190 ASP B N 1
ATOM 3559 C CA . ASP B 1 190 ? -20.484 -4.68 0.047 1 93.19 190 ASP B CA 1
ATOM 3560 C C . ASP B 1 190 ? -19.797 -5.281 -1.171 1 93.19 190 ASP B C 1
ATOM 3562 O O . ASP B 1 190 ? -19.547 -4.586 -2.162 1 93.19 190 ASP B O 1
ATOM 3566 N N . ILE B 1 191 ? -19.609 -6.535 -1.048 1 94.38 191 ILE B N 1
ATOM 3567 C CA . ILE B 1 191 ? -18.922 -7.262 -2.109 1 94.38 191 ILE B CA 1
ATOM 3568 C C . ILE B 1 191 ? -19.656 -7.082 -3.428 1 94.38 191 ILE B C 1
ATOM 3570 O O . ILE B 1 191 ? -19.047 -6.785 -4.457 1 94.38 191 ILE B O 1
ATOM 3574 N N . ASP B 1 192 ? -20.953 -7.184 -3.4 1 93.62 192 ASP B N 1
ATOM 3575 C CA . ASP B 1 192 ? -21.75 -7.062 -4.613 1 93.62 192 ASP B CA 1
ATOM 3576 C C . ASP B 1 192 ? -21.609 -5.672 -5.23 1 93.62 192 ASP B C 1
ATOM 3578 O O . ASP B 1 192 ? -21.562 -5.531 -6.453 1 93.62 192 ASP B O 1
ATOM 3582 N N . GLU B 1 193 ? -21.609 -4.699 -4.387 1 94.69 193 GLU B N 1
ATOM 3583 C CA . GLU B 1 193 ? -21.438 -3.326 -4.852 1 94.69 193 GLU B CA 1
ATOM 3584 C C . GLU B 1 193 ? -20.078 -3.137 -5.527 1 94.69 193 GLU B C 1
ATOM 3586 O O . GLU B 1 193 ? -19.984 -2.457 -6.555 1 94.69 193 GLU B O 1
ATOM 3591 N N . ILE B 1 194 ? -19.062 -3.756 -4.969 1 97.19 194 ILE B N 1
ATOM 3592 C CA . ILE B 1 194 ? -17.719 -3.652 -5.527 1 97.19 194 ILE B CA 1
ATOM 3593 C C . ILE B 1 194 ? -17.688 -4.328 -6.895 1 97.19 194 ILE B C 1
ATOM 3595 O O . ILE B 1 194 ? -17.172 -3.752 -7.863 1 97.19 194 ILE B O 1
ATOM 3599 N N . VAL B 1 195 ? -18.203 -5.523 -6.988 1 96.88 195 VAL B N 1
ATOM 3600 C CA . VAL B 1 195 ? -18.188 -6.301 -8.219 1 96.88 195 VAL B CA 1
ATOM 3601 C C . VAL B 1 195 ? -18.953 -5.559 -9.312 1 96.88 195 VAL B C 1
ATOM 3603 O O . VAL B 1 195 ? -18.516 -5.48 -10.453 1 96.88 195 VAL B O 1
ATOM 3606 N N . MET B 1 196 ? -20.094 -5.02 -8.93 1 96.5 196 MET B N 1
ATOM 3607 C CA . MET B 1 196 ? -20.906 -4.27 -9.891 1 96.5 196 MET B CA 1
ATOM 3608 C C . MET B 1 196 ? -20.156 -3.027 -10.367 1 96.5 196 MET B C 1
ATOM 3610 O O . MET B 1 196 ? -20.156 -2.723 -11.562 1 96.5 196 MET B O 1
ATOM 3614 N N . HIS B 1 197 ? -19.578 -2.365 -9.438 1 96.75 197 HIS B N 1
ATOM 3615 C CA . HIS B 1 197 ? -18.891 -1.117 -9.75 1 96.75 197 HIS B CA 1
ATOM 3616 C C . HIS B 1 197 ? -17.688 -1.363 -10.656 1 96.75 197 HIS B C 1
ATOM 3618 O O . HIS B 1 197 ? -17.469 -0.617 -11.617 1 96.75 197 HIS B O 1
ATOM 3624 N N . LEU B 1 198 ? -16.922 -2.328 -10.398 1 97.75 198 LEU B N 1
ATOM 3625 C CA . LEU B 1 198 ? -15.688 -2.58 -11.133 1 97.75 198 LEU B CA 1
ATOM 3626 C C . LEU B 1 198 ? -15.969 -3.34 -12.422 1 97.75 198 LEU B C 1
ATOM 3628 O O . LEU B 1 198 ? -15.156 -3.314 -13.352 1 97.75 198 LEU B O 1
ATOM 3632 N N . SER B 1 199 ? -17.047 -4.121 -12.523 1 97.25 199 SER B N 1
ATOM 3633 C CA . SER B 1 199 ? -17.562 -4.77 -13.719 1 97.25 199 SER B CA 1
ATOM 3634 C C . SER B 1 199 ? -16.562 -5.762 -14.297 1 97.25 199 SER B C 1
ATOM 3636 O O . SER B 1 199 ? -16.328 -5.781 -15.508 1 97.25 199 SER B O 1
ATOM 3638 N N . ILE B 1 200 ? -15.836 -6.449 -13.445 1 96.81 200 ILE B N 1
ATOM 3639 C CA . ILE B 1 200 ? -14.992 -7.566 -13.859 1 96.81 200 ILE B CA 1
ATOM 3640 C C . ILE B 1 200 ? -15.312 -8.797 -13.008 1 96.81 200 ILE B C 1
ATOM 3642 O O . ILE B 1 200 ? -15.906 -8.68 -11.93 1 96.81 200 ILE B O 1
ATOM 3646 N N . ASP B 1 201 ? -14.906 -10.016 -13.5 1 96.19 201 ASP B N 1
ATOM 3647 C CA . ASP B 1 201 ? -15.258 -11.266 -12.836 1 96.19 201 ASP B CA 1
ATOM 3648 C C . ASP B 1 201 ? -14.523 -11.414 -11.508 1 96.19 201 ASP B C 1
ATOM 3650 O O . ASP B 1 201 ? -13.328 -11.102 -11.414 1 96.19 201 ASP B O 1
ATOM 3654 N N . LEU B 1 202 ? -15.266 -11.875 -10.539 1 97.25 202 LEU B N 1
ATOM 3655 C CA . LEU B 1 202 ? -14.703 -12.133 -9.219 1 97.25 202 LEU B CA 1
ATOM 3656 C C . LEU B 1 202 ? -14.07 -13.516 -9.156 1 97.25 202 LEU B C 1
ATOM 3658 O O . LEU B 1 202 ? -14.75 -14.523 -9.352 1 97.25 202 LEU B O 1
ATOM 3662 N N . LEU B 1 203 ? -12.797 -13.516 -8.883 1 97.19 203 LEU B N 1
ATOM 3663 C CA . LEU B 1 203 ? -12.055 -14.766 -8.781 1 97.19 203 LEU B CA 1
ATOM 3664 C C . LEU B 1 203 ? -12.18 -15.359 -7.379 1 97.19 203 LEU B C 1
ATOM 3666 O O . LEU B 1 203 ? -12.156 -16.578 -7.211 1 97.19 203 LEU B O 1
ATOM 3670 N N . GLY B 1 204 ? -12.219 -14.469 -6.371 1 97.19 204 GLY B N 1
ATOM 3671 C CA . GLY B 1 204 ? -12.391 -14.922 -5 1 97.19 204 GLY B CA 1
ATOM 3672 C C . GLY B 1 204 ? -12.289 -13.797 -3.984 1 97.19 204 GLY B C 1
ATOM 3673 O O . GLY B 1 204 ? -12.023 -12.648 -4.348 1 97.19 204 GLY B O 1
ATOM 3674 N N . ILE B 1 205 ? -12.57 -14.164 -2.736 1 96.88 205 ILE B N 1
ATOM 3675 C CA . ILE B 1 205 ? -12.484 -13.234 -1.612 1 96.88 205 ILE B CA 1
ATOM 3676 C C . ILE B 1 205 ? -11.609 -13.836 -0.515 1 96.88 205 ILE B C 1
ATOM 3678 O O . ILE B 1 205 ? -11.57 -15.062 -0.344 1 96.88 205 ILE B O 1
ATOM 3682 N N . ILE B 1 206 ? -10.93 -12.969 0.162 1 97.19 206 ILE B N 1
ATOM 3683 C CA . ILE B 1 206 ? -10.086 -13.383 1.277 1 97.19 206 ILE B CA 1
ATOM 3684 C C . ILE B 1 206 ? -10.461 -12.594 2.529 1 97.19 206 ILE B C 1
ATOM 3686 O O . ILE B 1 206 ? -10.5 -11.359 2.504 1 97.19 206 ILE B O 1
ATOM 3690 N N . VAL B 1 207 ? -10.719 -13.242 3.6 1 94.75 207 VAL B N 1
ATOM 3691 C CA . VAL B 1 207 ? -11.078 -12.594 4.855 1 94.75 207 VAL B CA 1
ATOM 3692 C C . VAL B 1 207 ? -9.836 -11.984 5.492 1 94.75 207 VAL B C 1
ATOM 3694 O O . VAL B 1 207 ? -8.711 -12.406 5.211 1 94.75 207 VAL B O 1
ATOM 3697 N N . ASP B 1 208 ? -10.078 -10.945 6.254 1 93.56 208 ASP B N 1
ATOM 3698 C CA . ASP B 1 208 ? -8.992 -10.422 7.082 1 93.56 208 ASP B CA 1
ATOM 3699 C C . ASP B 1 208 ? -8.609 -11.414 8.18 1 93.56 208 ASP B C 1
ATOM 3701 O O . ASP B 1 208 ? -9.336 -11.562 9.164 1 93.56 208 ASP B O 1
ATOM 3705 N N . ASP B 1 209 ? -7.535 -12.109 7.984 1 91.44 209 ASP B N 1
ATOM 3706 C CA . ASP B 1 209 ? -7.082 -13.211 8.828 1 91.44 209 ASP B CA 1
ATOM 3707 C C . ASP B 1 209 ? -5.723 -12.906 9.453 1 91.44 209 ASP B C 1
ATOM 3709 O O . ASP B 1 209 ? -4.727 -12.766 8.742 1 91.44 209 ASP B O 1
ATOM 3713 N N . GLU B 1 210 ? -5.656 -12.859 10.727 1 90.81 210 GLU B N 1
ATOM 3714 C CA . GLU B 1 210 ? -4.426 -12.531 11.445 1 90.81 210 GLU B CA 1
ATOM 3715 C C . GLU B 1 210 ? -3.348 -13.586 11.195 1 90.81 210 GLU B C 1
ATOM 3717 O O . GLU B 1 210 ? -2.154 -13.297 11.305 1 90.81 210 GLU B O 1
ATOM 3722 N N . HIS B 1 211 ? -3.773 -14.75 10.844 1 93.31 211 HIS B N 1
ATOM 3723 C CA . HIS B 1 211 ? -2.818 -15.812 10.555 1 93.31 211 HIS B CA 1
ATOM 3724 C C . HIS B 1 211 ? -1.97 -15.469 9.336 1 93.31 211 HIS B C 1
ATOM 3726 O O . HIS B 1 211 ? -0.841 -15.945 9.203 1 93.31 211 HIS B O 1
ATOM 3732 N N . VAL B 1 212 ? -2.555 -14.664 8.492 1 94.81 212 VAL B N 1
ATOM 3733 C CA . VAL B 1 212 ? -1.791 -14.242 7.324 1 94.81 212 VAL B CA 1
ATOM 3734 C C . VAL B 1 212 ? -0.604 -13.391 7.77 1 94.81 212 VAL B C 1
ATOM 3736 O O . VAL B 1 212 ? 0.506 -13.547 7.254 1 94.81 212 VAL B O 1
ATOM 3739 N N . ILE B 1 213 ? -0.833 -12.469 8.695 1 91.94 213 ILE B N 1
ATOM 3740 C CA . ILE B 1 213 ? 0.211 -11.594 9.219 1 91.94 213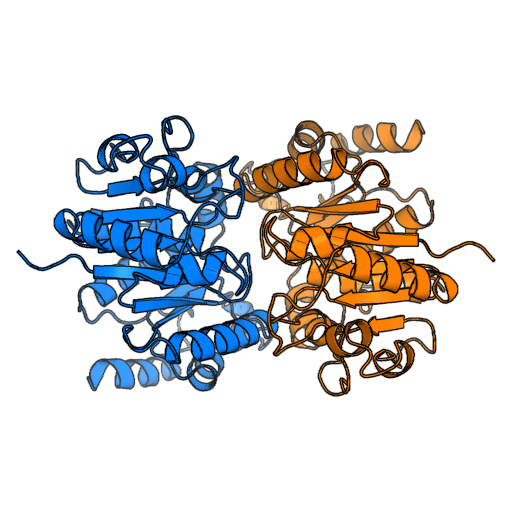 ILE B CA 1
ATOM 3741 C C . ILE B 1 213 ? 1.296 -12.43 9.891 1 91.94 213 ILE B C 1
ATOM 3743 O O . ILE B 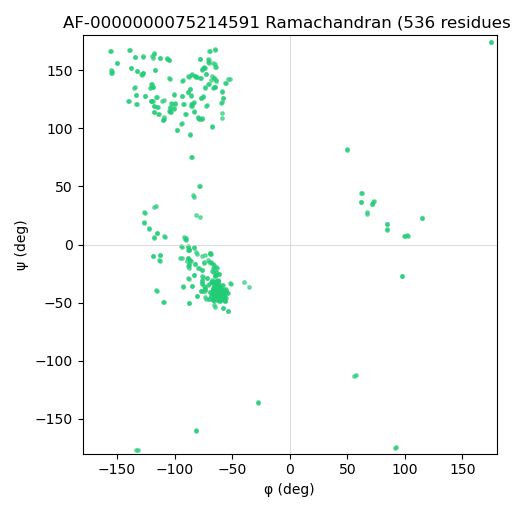1 213 ? 2.486 -12.242 9.625 1 91.94 213 ILE B O 1
ATOM 3747 N N . LYS B 1 214 ? 0.832 -13.367 10.695 1 93.19 214 LYS B N 1
ATOM 3748 C CA . LYS B 1 214 ? 1.758 -14.242 11.414 1 93.19 214 LYS B CA 1
ATOM 3749 C C . LYS B 1 214 ? 2.607 -15.055 10.438 1 93.19 214 LYS B C 1
ATOM 3751 O O . LYS B 1 214 ? 3.826 -15.141 10.594 1 93.19 214 LYS B O 1
ATOM 3756 N N . ALA B 1 215 ? 1.919 -15.656 9.484 1 95.25 215 ALA B N 1
ATOM 3757 C CA . ALA B 1 215 ? 2.604 -16.469 8.484 1 95.25 215 ALA B CA 1
ATOM 3758 C C . ALA B 1 215 ? 3.625 -15.641 7.711 1 95.25 215 ALA B C 1
ATOM 3760 O O . ALA B 1 215 ? 4.746 -16.094 7.473 1 95.25 215 ALA B O 1
ATOM 3761 N N . SER B 1 216 ? 3.211 -14.438 7.324 1 93.31 216 SER B N 1
ATOM 3762 C CA . SER B 1 216 ? 4.105 -13.547 6.59 1 93.31 216 SER B CA 1
ATOM 3763 C C . SER B 1 216 ? 5.34 -13.203 7.414 1 93.31 216 SER B C 1
ATOM 3765 O O . SER B 1 216 ? 6.457 -13.195 6.891 1 93.31 216 SER B O 1
ATOM 3767 N N . ASN B 1 217 ? 5.195 -12.953 8.664 1 92 217 ASN B N 1
ATOM 3768 C CA . ASN B 1 217 ? 6.305 -12.609 9.547 1 92 217 ASN B CA 1
ATOM 3769 C C . ASN B 1 217 ? 7.258 -13.789 9.734 1 92 217 ASN B C 1
ATOM 3771 O O . ASN B 1 217 ? 8.43 -13.594 10.062 1 92 217 ASN B O 1
ATOM 3775 N N . ASN B 1 218 ? 6.723 -14.953 9.516 1 93.94 218 ASN B N 1
ATOM 3776 C CA . ASN B 1 218 ? 7.535 -16.156 9.648 1 93.94 218 ASN B CA 1
ATOM 3777 C C . ASN B 1 218 ? 8.141 -16.578 8.305 1 93.94 218 ASN B C 1
ATOM 3779 O O . ASN B 1 218 ? 8.828 -17.594 8.227 1 93.94 218 ASN B O 1
ATOM 3783 N N . GLY B 1 219 ? 7.824 -15.852 7.262 1 94.94 219 GLY B N 1
ATOM 3784 C CA . GLY B 1 219 ? 8.336 -16.172 5.941 1 94.94 219 GLY B CA 1
ATOM 3785 C C . GLY B 1 219 ? 7.711 -17.422 5.34 1 94.94 219 GLY B C 1
ATOM 3786 O O . GLY B 1 219 ? 8.391 -18.203 4.684 1 94.94 219 GLY B O 1
ATOM 3787 N N . GLU B 1 220 ? 6.438 -17.609 5.637 1 96.12 220 GLU B N 1
ATOM 3788 C CA . GLU B 1 220 ? 5.711 -18.781 5.152 1 96.12 220 GLU B CA 1
ATOM 3789 C C . GLU B 1 220 ? 4.359 -18.391 4.562 1 96.12 220 GLU B C 1
ATOM 3791 O O . GLU B 1 220 ? 3.512 -17.828 5.266 1 96.12 220 GLU B O 1
ATOM 3796 N N . PRO B 1 221 ? 4.137 -18.703 3.293 1 97.38 221 PRO B N 1
ATOM 3797 C CA . PRO B 1 221 ? 2.795 -18.453 2.768 1 97.38 221 PRO B CA 1
ATOM 3798 C C . PRO B 1 221 ? 1.702 -19.141 3.58 1 97.38 221 PRO B C 1
ATOM 3800 O O . PRO B 1 221 ? 1.865 -20.297 3.984 1 97.38 221 PRO B O 1
ATOM 3803 N N . ILE B 1 222 ? 0.622 -18.5 3.803 1 97.62 222 ILE B N 1
ATOM 3804 C CA . ILE B 1 222 ? -0.441 -18.984 4.676 1 97.62 222 ILE B CA 1
ATOM 3805 C C . ILE B 1 222 ? -1.088 -20.219 4.062 1 97.62 222 ILE B C 1
ATOM 3807 O O . ILE B 1 222 ? -1.666 -21.047 4.773 1 97.62 222 ILE B O 1
ATOM 3811 N N . VAL B 1 223 ? -0.946 -20.406 2.812 1 97.56 223 VAL B N 1
ATOM 3812 C CA . VAL B 1 223 ? -1.576 -21.516 2.105 1 97.56 223 VAL B CA 1
ATOM 3813 C C . VAL B 1 223 ? -1.03 -22.844 2.637 1 97.56 223 VAL B C 1
ATOM 3815 O O . VAL B 1 223 ? -1.652 -23.891 2.459 1 97.56 223 VAL B O 1
ATOM 3818 N N . LEU B 1 224 ? 0.098 -22.844 3.273 1 96.81 224 LEU B N 1
ATOM 3819 C CA . LEU B 1 224 ? 0.706 -24.062 3.822 1 96.81 224 LEU B CA 1
ATOM 3820 C C . LEU B 1 224 ? -0.027 -24.516 5.082 1 96.81 224 LEU B C 1
ATOM 3822 O O . LEU B 1 224 ? 0.164 -25.641 5.543 1 96.81 224 LEU B O 1
ATOM 3826 N N . ASP B 1 225 ? -0.833 -23.641 5.648 1 94.62 225 ASP B N 1
ATOM 3827 C CA . ASP B 1 225 ? -1.726 -24 6.746 1 94.62 225 ASP B CA 1
ATOM 3828 C C . ASP B 1 225 ? -3.137 -24.281 6.234 1 94.62 225 ASP B C 1
ATOM 3830 O O . ASP B 1 225 ? -3.957 -23.359 6.129 1 94.62 225 ASP B O 1
ATOM 3834 N N . PRO B 1 226 ? -3.492 -25.453 6.043 1 88.44 226 PRO B N 1
ATOM 3835 C CA . PRO B 1 226 ? -4.762 -25.766 5.383 1 88.44 226 PRO B CA 1
ATOM 3836 C C . PRO B 1 226 ? -5.977 -25.422 6.242 1 88.44 226 PRO B C 1
ATOM 3838 O O . PRO B 1 226 ? -7.105 -25.406 5.746 1 88.44 226 PRO B O 1
ATOM 3841 N N . ASN B 1 227 ? -5.777 -25.031 7.488 1 89.81 227 ASN B N 1
ATOM 3842 C CA . ASN B 1 227 ? -6.898 -24.828 8.391 1 89.81 227 ASN B CA 1
ATOM 3843 C C . ASN B 1 227 ? -7.324 -23.359 8.414 1 89.81 227 ASN B C 1
ATOM 3845 O O . ASN B 1 227 ? -8.391 -23.031 8.938 1 89.81 227 ASN B O 1
ATOM 3849 N N . SER B 1 228 ? -6.527 -22.516 7.859 1 92.25 228 SER B N 1
ATOM 3850 C CA . SER B 1 228 ? -6.887 -21.094 7.867 1 92.25 228 SER B CA 1
ATOM 3851 C C . SER B 1 228 ? -7.898 -20.781 6.773 1 92.25 228 SER B C 1
ATOM 3853 O O . SER B 1 228 ? -7.836 -21.344 5.68 1 92.25 228 SER B O 1
ATOM 3855 N N . LYS B 1 229 ? -8.797 -19.875 7.078 1 93.5 229 LYS B N 1
ATOM 3856 C CA . LYS B 1 229 ? -9.789 -19.438 6.098 1 93.5 229 LYS B CA 1
ATOM 3857 C C . LYS B 1 229 ? -9.117 -18.797 4.883 1 93.5 229 LYS B C 1
ATOM 3859 O O . LYS B 1 229 ? -9.547 -19.016 3.748 1 93.5 229 LYS B O 1
ATOM 3864 N N . ALA B 1 230 ? -8.078 -18.078 5.121 1 95.81 230 ALA B N 1
ATOM 3865 C CA . ALA B 1 230 ? -7.336 -17.453 4.027 1 95.81 230 ALA B CA 1
ATOM 3866 C C . ALA B 1 230 ? -6.695 -18.516 3.129 1 95.81 230 ALA B C 1
ATOM 3868 O O . ALA B 1 230 ? -6.703 -18.391 1.902 1 95.81 230 ALA B O 1
ATOM 3869 N N . SER B 1 231 ? -6.176 -19.578 3.77 1 96.5 231 SER B N 1
ATOM 3870 C CA . SER B 1 231 ? -5.574 -20.672 3.021 1 96.5 231 SER B CA 1
ATOM 3871 C C . SER B 1 231 ? -6.59 -21.328 2.088 1 96.5 231 SER B C 1
ATOM 3873 O O . SER B 1 231 ? -6.309 -21.531 0.903 1 96.5 231 SER B O 1
ATOM 3875 N N . ILE B 1 232 ? -7.707 -21.609 2.641 1 96 232 ILE B N 1
ATOM 3876 C CA . ILE B 1 232 ? -8.773 -22.25 1.863 1 96 232 ILE B CA 1
ATOM 3877 C C . ILE B 1 232 ? -9.172 -21.328 0.702 1 96 232 ILE B C 1
ATOM 3879 O O . ILE B 1 232 ? -9.344 -21.797 -0.427 1 96 232 ILE B O 1
ATOM 3883 N N . ALA B 1 233 ? -9.273 -20.094 0.958 1 96.75 233 ALA B N 1
ATOM 3884 C CA . ALA B 1 233 ? -9.664 -19.125 -0.071 1 96.75 233 ALA B CA 1
ATOM 3885 C C . ALA B 1 233 ? -8.641 -19.109 -1.206 1 96.75 233 ALA B C 1
ATOM 3887 O O . ALA B 1 233 ? -9.008 -19.172 -2.381 1 96.75 233 ALA B O 1
ATOM 3888 N N . TYR B 1 234 ? -7.34 -19.047 -0.906 1 97.94 234 TYR B N 1
ATOM 3889 C CA . TYR B 1 234 ? -6.301 -19.016 -1.928 1 97.94 234 TYR B CA 1
ATOM 3890 C C . TYR B 1 234 ? -6.285 -20.312 -2.729 1 97.94 234 TYR B C 1
ATOM 3892 O O . TYR B 1 234 ? -6.09 -20.297 -3.945 1 97.94 234 TYR B O 1
ATOM 3900 N N . ARG B 1 235 ? -6.449 -21.422 -2.076 1 97.5 235 ARG B N 1
ATOM 3901 C CA . ARG B 1 235 ? -6.492 -22.703 -2.764 1 97.5 235 ARG B CA 1
ATOM 3902 C C . ARG B 1 235 ? -7.676 -22.766 -3.721 1 97.5 235 ARG B C 1
ATOM 3904 O O . ARG B 1 235 ? -7.551 -23.281 -4.836 1 97.5 235 ARG B O 1
ATOM 3911 N N . ASN B 1 236 ? -8.836 -22.266 -3.266 1 97.38 236 ASN B N 1
ATOM 3912 C CA . ASN B 1 236 ? -10.008 -22.234 -4.137 1 97.38 236 ASN B CA 1
ATOM 3913 C C . ASN B 1 236 ? -9.773 -21.328 -5.352 1 97.38 236 ASN B C 1
ATOM 3915 O O . ASN B 1 236 ? -10.195 -21.656 -6.461 1 97.38 236 ASN B O 1
ATOM 3919 N N . ILE B 1 237 ? -9.164 -20.234 -5.156 1 98.19 237 ILE B N 1
ATOM 3920 C CA . ILE B 1 237 ? -8.844 -19.312 -6.25 1 98.19 237 ILE B CA 1
ATOM 3921 C C . ILE B 1 237 ? -7.926 -20.016 -7.254 1 98.19 237 ILE B C 1
ATOM 3923 O O . ILE B 1 237 ? -8.125 -19.891 -8.461 1 98.19 237 ILE B O 1
ATOM 3927 N N . ALA B 1 238 ? -6.875 -20.75 -6.754 1 98.44 238 ALA B N 1
ATOM 3928 C CA . ALA B 1 238 ? -5.973 -21.5 -7.625 1 98.44 238 ALA B CA 1
ATOM 3929 C C . ALA B 1 238 ? -6.742 -22.516 -8.461 1 98.44 238 ALA B C 1
ATOM 3931 O O . ALA B 1 238 ? -6.496 -22.656 -9.664 1 98.44 238 ALA B O 1
ATOM 3932 N N . ARG B 1 239 ? -7.668 -23.156 -7.832 1 97.94 239 ARG B N 1
ATOM 3933 C CA . ARG B 1 239 ? -8.477 -24.141 -8.539 1 97.94 239 ARG B CA 1
ATOM 3934 C C . ARG B 1 239 ? -9.328 -23.469 -9.625 1 97.94 239 ARG B C 1
ATOM 3936 O O . ARG B 1 239 ? -9.461 -24 -10.727 1 97.94 239 ARG B O 1
ATOM 3943 N N . ARG B 1 240 ? -9.891 -22.297 -9.336 1 97.25 240 ARG B N 1
ATOM 3944 C CA . ARG B 1 240 ? -10.656 -21.578 -10.344 1 97.25 240 ARG B CA 1
ATOM 3945 C C . ARG B 1 240 ? -9.773 -21.141 -11.508 1 97.25 240 ARG B C 1
ATOM 3947 O O . ARG B 1 240 ? -10.211 -21.156 -12.664 1 97.25 240 ARG B O 1
ATOM 3954 N N . LEU B 1 241 ? -8.547 -20.781 -11.18 1 96.75 241 LEU B N 1
ATOM 3955 C CA . LEU B 1 241 ? -7.609 -20.406 -12.234 1 96.75 241 LEU B CA 1
ATOM 3956 C C . LEU B 1 241 ? -7.34 -21.578 -13.164 1 96.75 241 LEU B C 1
ATOM 3958 O O . LEU B 1 241 ? -7.074 -21.391 -14.359 1 96.75 241 LEU B O 1
ATOM 3962 N N . LEU B 1 242 ? -7.398 -22.797 -12.609 1 96.5 242 LEU B N 1
ATOM 3963 C CA . LEU B 1 242 ? -7.148 -24 -13.391 1 96.5 242 LEU B CA 1
ATOM 3964 C C . LEU B 1 242 ? -8.406 -24.438 -14.141 1 96.5 242 LEU B C 1
ATOM 3966 O O . LEU B 1 242 ? -8.398 -25.453 -14.828 1 96.5 242 LEU B O 1
ATOM 3970 N N . GLY B 1 243 ? -9.523 -23.703 -13.93 1 94.25 243 GLY B N 1
ATOM 3971 C CA . GLY B 1 243 ? -10.719 -23.953 -14.711 1 94.25 243 GLY B CA 1
ATOM 3972 C C . GLY B 1 243 ? -11.773 -24.75 -13.961 1 94.25 243 GLY B C 1
ATOM 3973 O O . GLY B 1 243 ? -12.805 -25.109 -14.523 1 94.25 243 GLY B O 1
ATOM 3974 N N . GLU B 1 244 ? -11.484 -24.938 -12.648 1 94.56 244 GLU B N 1
ATOM 3975 C CA . GLU B 1 244 ? -12.477 -25.656 -11.852 1 94.56 244 GLU B CA 1
ATOM 3976 C C . GLU B 1 244 ? -13.594 -24.734 -11.391 1 94.56 244 GLU B C 1
ATOM 3978 O O . GLU B 1 244 ? -13.367 -23.547 -11.148 1 94.56 244 GLU B O 1
ATOM 3983 N N . SER B 1 245 ? -14.742 -25.281 -11.336 1 91.44 245 SER B N 1
ATOM 3984 C CA . SER B 1 245 ? -15.859 -24.547 -10.75 1 91.44 245 SER B CA 1
ATOM 3985 C C . SER B 1 245 ? -15.922 -24.734 -9.242 1 91.44 245 SER B C 1
ATOM 3987 O O . SER B 1 245 ? -16.422 -25.75 -8.758 1 91.44 245 SER B O 1
ATOM 3989 N N . VAL B 1 246 ? -15.375 -23.906 -8.531 1 91.94 246 VAL B N 1
ATOM 3990 C CA . VAL B 1 246 ? -15.367 -23.906 -7.07 1 91.94 246 VAL B CA 1
ATOM 3991 C C . VAL B 1 246 ? -16.234 -22.766 -6.547 1 91.94 246 VAL B C 1
ATOM 3993 O O . VAL B 1 246 ? -16.016 -21.609 -6.906 1 91.94 246 VAL B O 1
ATOM 3996 N N . PRO B 1 247 ? -17.203 -23.062 -5.727 1 85.25 247 PRO B N 1
ATOM 3997 C CA . PRO B 1 247 ? -18.031 -21.984 -5.195 1 85.25 247 PRO B CA 1
ATOM 3998 C C . PRO B 1 247 ? -17.25 -21.016 -4.309 1 85.25 247 PRO B C 1
ATOM 4000 O O . PRO B 1 247 ? -16.234 -21.391 -3.73 1 85.25 247 PRO B O 1
ATOM 4003 N N . LEU B 1 248 ? -17.734 -19.781 -4.273 1 84.81 248 LEU B N 1
ATOM 4004 C CA . LEU B 1 248 ? -17.156 -18.828 -3.354 1 84.81 248 LEU B CA 1
ATOM 4005 C C . LEU B 1 248 ? -17.406 -19.234 -1.905 1 84.81 248 LEU B C 1
ATOM 4007 O O . LEU B 1 248 ? -18.453 -19.797 -1.589 1 84.81 248 LEU B O 1
ATOM 4011 N N . MET B 1 249 ? -16.453 -18.984 -1.1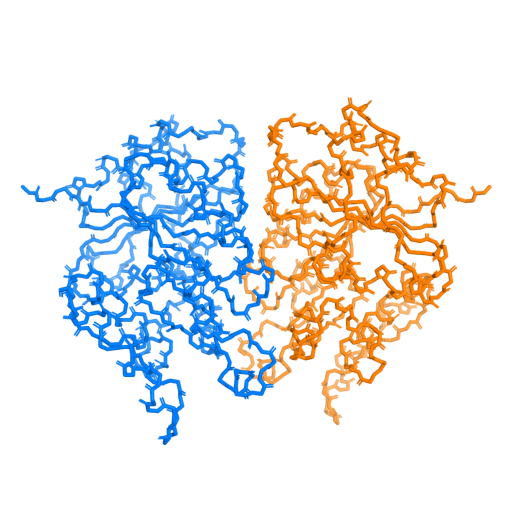 1 78.12 249 MET B N 1
ATOM 4012 C CA . MET B 1 249 ? -16.594 -19.297 0.318 1 78.12 249 MET B CA 1
ATOM 4013 C C . MET B 1 249 ? -17.656 -18.422 0.967 1 78.12 249 MET B C 1
ATOM 4015 O O . MET B 1 249 ? -17.781 -17.234 0.64 1 78.12 249 MET B O 1
ATOM 4019 N N . SER B 1 250 ? -18.531 -18.969 1.772 1 70.69 250 SER B N 1
ATOM 4020 C CA . SER B 1 250 ? -19.5 -18.203 2.547 1 70.69 250 SER B CA 1
ATOM 4021 C C . SER B 1 250 ? -18.828 -17.453 3.695 1 70.69 250 SER B C 1
ATOM 4023 O O . SER B 1 250 ? -17.969 -18.016 4.383 1 70.69 250 SER B O 1
ATOM 4025 N N . LEU B 1 251 ? -18.938 -16.125 3.697 1 64.88 251 LEU B N 1
ATOM 4026 C CA . LEU B 1 251 ? -18.391 -15.352 4.812 1 64.88 251 LEU B CA 1
ATOM 4027 C C . LEU B 1 251 ? -19.156 -15.656 6.102 1 64.88 251 LEU B C 1
ATOM 4029 O O . LEU B 1 251 ? -18.609 -15.492 7.195 1 64.88 251 LEU B O 1
ATOM 4033 N N . ASP B 1 252 ? -20.625 -15.523 6.004 1 54.03 252 ASP B N 1
ATOM 4034 C CA . ASP B 1 252 ? -21.469 -15.727 7.172 1 54.03 252 ASP B CA 1
ATOM 4035 C C . ASP B 1 252 ? -21.453 -17.188 7.617 1 54.03 252 ASP B C 1
ATOM 4037 O O . ASP B 1 252 ? -21.312 -18.094 6.793 1 54.03 252 ASP B O 1
ATOM 4041 N N . ASP B 1 253 ? -21.453 -17.578 8.875 1 43.19 253 ASP B N 1
ATOM 4042 C CA . ASP B 1 253 ? -22.25 -18.625 9.508 1 43.19 253 ASP B CA 1
ATOM 4043 C C . ASP B 1 253 ? -23.578 -18.828 8.766 1 43.19 253 ASP B C 1
ATOM 4045 O O . ASP B 1 253 ? -23.969 -18 7.953 1 43.19 253 ASP B O 1
ATOM 4049 N N . GLU B 1 254 ? -24.953 -19 9.398 1 36.78 254 GLU B N 1
ATOM 4050 C CA . GLU B 1 254 ? -26.312 -19.344 9.031 1 36.78 254 GLU B CA 1
ATOM 4051 C C . GLU B 1 254 ? -26.812 -18.453 7.898 1 36.78 254 GLU B C 1
ATOM 4053 O O . GLU B 1 254 ? -27.594 -18.891 7.051 1 36.78 254 GLU B O 1
ATOM 4058 N N . GLU B 1 255 ? -26.859 -17.016 7.945 1 35.94 255 GLU B N 1
ATOM 4059 C CA . GLU B 1 255 ? -27.906 -16.188 7.355 1 35.94 255 GLU B CA 1
ATOM 4060 C C . GLU B 1 255 ? -27.531 -15.766 5.938 1 35.94 255 GLU B C 1
ATOM 4062 O O . GLU B 1 255 ? -28.344 -15.18 5.227 1 35.94 255 GLU B O 1
ATOM 4067 N N . GLN B 1 256 ? -26.359 -15.469 5.434 1 40.22 256 GLN B N 1
ATOM 4068 C CA . GLN B 1 256 ? -26.328 -14.734 4.176 1 40.22 256 GLN B CA 1
ATOM 4069 C C . GLN B 1 256 ? -26.453 -15.672 2.98 1 40.22 256 GLN B C 1
ATOM 4071 O O . GLN B 1 256 ? -25.547 -15.773 2.158 1 40.22 256 GLN B O 1
ATOM 4076 N N . LYS B 1 257 ? -27.25 -16.656 2.898 1 42.81 257 LYS B N 1
ATOM 4077 C CA . LYS B 1 257 ? -27.656 -17.641 1.901 1 42.81 257 LYS B CA 1
ATOM 4078 C C . LYS B 1 257 ? -28.047 -16.953 0.587 1 42.81 257 LYS B C 1
ATOM 4080 O O . LYS B 1 257 ? -27.984 -17.578 -0.475 1 42.81 257 LYS B O 1
ATOM 4085 N N . GLY B 1 258 ? -28.625 -15.75 0.708 1 41.94 258 GLY B N 1
ATOM 4086 C CA . GLY B 1 258 ? -29.297 -15.227 -0.473 1 41.94 258 GLY B CA 1
ATOM 4087 C C . GLY B 1 258 ? -28.344 -14.758 -1.548 1 41.94 258 GLY B C 1
ATOM 4088 O O . GLY B 1 258 ? -28.578 -14.969 -2.738 1 41.94 258 GLY B O 1
ATOM 4089 N N . PHE B 1 259 ? -27.25 -13.984 -1.177 1 43.38 259 PHE B N 1
ATOM 4090 C CA . PHE B 1 259 ? -26.438 -13.234 -2.137 1 43.38 259 PHE B CA 1
ATOM 4091 C C . PHE B 1 259 ? -25.547 -14.164 -2.936 1 43.38 259 PHE B C 1
ATOM 4093 O O . PHE B 1 259 ? -25.328 -13.953 -4.129 1 43.38 259 PHE B O 1
ATOM 4100 N N . PHE B 1 260 ? -25.031 -15.18 -2.377 1 47.91 260 PHE B N 1
ATOM 4101 C CA . PHE B 1 260 ? -24.203 -16.156 -3.078 1 47.91 260 PHE B CA 1
ATOM 4102 C C . PHE B 1 260 ? -25 -16.844 -4.18 1 47.91 260 PHE B C 1
ATOM 4104 O O . PHE B 1 260 ? -24.422 -17.344 -5.148 1 47.91 260 PHE B O 1
ATOM 4111 N N . SER B 1 261 ? -26.203 -16.938 -3.883 1 46.34 261 SER B N 1
ATOM 4112 C CA . SER B 1 261 ? -27.031 -17.562 -4.914 1 46.34 261 SER B CA 1
ATOM 4113 C C . SER B 1 261 ? -26.938 -16.797 -6.227 1 46.34 261 SER B C 1
ATOM 4115 O O . SER B 1 261 ? -26.891 -17.391 -7.301 1 46.34 261 SER B O 1
ATOM 4117 N N . LYS B 1 262 ? -26.812 -15.531 -6.109 1 43.81 262 LYS B N 1
ATOM 4118 C CA . LYS B 1 262 ? -26.844 -14.75 -7.344 1 43.81 262 LYS B CA 1
ATOM 4119 C C . LYS B 1 262 ? -25.484 -14.781 -8.039 1 43.81 262 LYS B C 1
ATOM 4121 O O . LYS B 1 262 ? -25.406 -14.875 -9.266 1 43.81 262 LYS B O 1
ATOM 4126 N N . ILE B 1 263 ? -24.391 -14.625 -7.352 1 48.16 263 ILE B N 1
ATOM 4127 C CA . ILE B 1 263 ? -23.062 -14.641 -7.953 1 48.16 263 ILE B CA 1
ATOM 4128 C C . ILE B 1 263 ? -22.797 -16.016 -8.547 1 48.16 263 ILE B C 1
ATOM 4130 O O . ILE B 1 263 ? -22.062 -16.141 -9.539 1 48.16 263 ILE B O 1
ATOM 4134 N N . ARG B 1 264 ? -23.281 -17.109 -7.914 1 48.09 264 ARG B N 1
ATOM 4135 C CA . ARG B 1 264 ? -23.219 -18.469 -8.469 1 48.09 264 ARG B CA 1
ATOM 4136 C C . ARG B 1 264 ? -23.828 -18.5 -9.875 1 48.09 264 ARG B C 1
ATOM 4138 O O . ARG B 1 264 ? -23.328 -19.219 -10.75 1 48.09 264 ARG B O 1
ATOM 4145 N N . LYS B 1 265 ? -24.922 -17.797 -10.016 1 44.97 265 LYS B N 1
ATOM 4146 C CA . LYS B 1 265 ? -25.578 -17.828 -11.312 1 44.97 265 LYS B CA 1
ATOM 4147 C C . LYS B 1 265 ? -24.688 -17.266 -12.406 1 44.97 265 LYS B C 1
ATOM 4149 O O . LYS B 1 265 ? -24.734 -17.703 -13.555 1 44.97 265 LYS B O 1
ATOM 4154 N N . LEU B 1 266 ? -23.844 -16.297 -11.977 1 44.31 266 LEU B N 1
ATOM 4155 C CA . LEU B 1 266 ? -22.984 -15.719 -13 1 44.31 266 LEU B CA 1
ATOM 4156 C C . LEU B 1 266 ? -21.844 -16.672 -13.352 1 44.31 266 LEU B C 1
ATOM 4158 O O . LEU B 1 266 ? -21.391 -16.719 -14.492 1 44.31 266 LEU B O 1
ATOM 4162 N N . PHE B 1 267 ? -21.328 -17.438 -12.398 1 44.03 267 PHE B N 1
ATOM 4163 C CA . PHE B 1 267 ? -20.312 -18.438 -12.727 1 44.03 267 PHE B CA 1
ATOM 4164 C C . PHE B 1 267 ? -20.938 -19.625 -13.438 1 44.03 267 PHE B C 1
ATOM 4166 O O . PHE B 1 267 ? -20.25 -20.359 -14.148 1 44.03 267 PHE B O 1
ATOM 4173 N N . SER B 1 268 ? -22.109 -20.078 -13.023 1 41.81 268 SER B N 1
ATOM 4174 C CA . SER B 1 268 ? -22.734 -21.219 -13.672 1 41.81 268 SER B CA 1
ATOM 4175 C C . SER B 1 268 ? -23.141 -20.891 -15.109 1 41.81 268 SER B C 1
ATOM 4177 O O . SER B 1 268 ? -23.391 -21.797 -15.906 1 41.81 268 SER B O 1
ATOM 4179 N N . ALA B 1 269 ? -23.516 -19.75 -15.445 1 40.19 269 ALA B N 1
ATOM 4180 C CA . ALA B 1 269 ? -24.016 -19.516 -16.797 1 40.19 269 ALA B CA 1
ATOM 4181 C C . ALA B 1 269 ? -22.875 -19.516 -17.812 1 40.19 269 ALA B C 1
ATOM 4183 O O . ALA B 1 269 ? -23.109 -19.328 -19.016 1 40.19 269 ALA B O 1
ATOM 4184 N N . ARG B 1 270 ? -21.562 -19.531 -17.422 1 36.38 270 ARG B N 1
ATOM 4185 C CA . ARG B 1 270 ? -20.672 -19.766 -18.547 1 36.38 270 ARG B CA 1
ATOM 4186 C C . ARG B 1 270 ? -20.266 -21.234 -18.641 1 36.38 270 ARG B C 1
ATOM 4188 O O . ARG B 1 270 ? -20.078 -21.891 -17.625 1 36.38 270 ARG B O 1
#

InterPro domains:
  IPR002586 CobQ/CobB/MinD/ParA nucleotide binding domain [PF01656] (7-222)
  IPR010223 ATP binding protein MinD [TIGR01968] (5-267)
  IPR025501 ATP binding protein MinD/FleN [PIRSF003092] (5-269)
  IPR027417 P-loop containing nucleoside triphosphate hydrolase [G3DSA:3.40.50.300] (5-255)
  IPR027417 P-loop containing nucleoside triphosphate hydrolase [SSF52540] (7-251)
  IPR050625 ParA/MinD ATPase [PTHR43384] (5-255)

Foldseek 3Di:
DDFAAEEEEDFQAPPLCLLLLLLLLLVLLLVVPWAEEEEELQAQPWQNCLLQVNVVPADDAPLCCLVVVDPPVVRWDDDPVRPRRYIYHIHHNDDDVVRAQLVSLLVVSNVCSVPTNYYYYRQDHHCDRSNSNRLSNHQEYEYGFEQDPVRLVSSLVVQVVSVVVPNHDRYEYEYEADDPVCLVVVVTHHPVVSCVVSVHHYLAYAHNDVVCVVSSNVNHNSLVPVPDRRVVGSSSSSCVVVVDDDQYDDPDDPPPVPPSVVSSVVVVVD/DDFAAEEEEDFQAPPLCLLLLLLLLLVLLLVVPWAEEEEELQAQPWQNCLLQVNVVPADDAPLCCLVVVDPQVVRWDDDPVRPRRYIYHIHHNDDDVVRAQLVSLLVVSNVCSVPTNYYYYRQDHHCDRSNSNRLSNHQEYEYGFEQDPVRLVSSLVVQVVSVVVPNHDRYEYEYEADDPVCLVVVVTHHPVNSCVVSVHHYLAYAHNDVVCVVSSNVNHNCLVPVPDRRVVGSSSSSCVVVVDDDQYDDPDDPPPVPPSVVSSVVVVVD

Nearest PDB structures (foldseek):
  3r9j-assembly1_B-1  TM=9.679E-01  e=5.964E-28  Escherichia coli K-12
  3r9j-assembly1_A-1  TM=9.658E-01  e=6.327E-28  Escherichia coli K-12
  4v03-assembly1_A  TM=9.480E-01  e=7.113E-27  Aquifex aeolicus
  4v03-assembly1_B  TM=9.612E-01  e=5.290E-26  Aquifex aeolicus
  8p53-assembly1_A  TM=7.779E-01  e=1.522E-19  Pseudomonas aeruginosa PAO1

Solvent-accessible surface area (backbone atoms only — not comparable to full-atom values): 27716 Å² total; per-residue (Å²): 130,86,72,23,48,29,35,20,28,32,30,29,47,30,60,43,42,38,53,60,46,44,49,23,36,45,49,32,34,27,75,73,70,35,30,27,36,38,35,37,46,28,61,56,60,46,51,52,40,46,35,57,53,45,63,90,68,67,84,43,23,45,55,37,34,74,71,62,75,42,54,63,75,70,23,43,38,70,41,72,90,48,64,88,16,35,33,35,33,37,26,28,61,76,68,71,81,86,68,69,48,37,68,57,37,27,51,51,44,59,59,48,23,74,78,20,53,32,34,41,29,28,34,27,50,42,82,50,70,50,28,50,28,40,52,53,44,26,43,31,37,38,40,38,23,33,54,41,61,63,34,45,51,19,34,44,53,42,51,59,58,52,70,68,38,82,79,36,51,82,47,31,30,34,44,25,58,43,51,64,72,37,42,74,69,63,53,32,56,47,67,66,57,51,41,63,71,60,68,47,53,75,59,42,61,28,54,61,48,69,60,47,54,35,24,37,63,68,18,34,44,43,46,79,41,74,84,40,72,47,16,48,34,35,42,46,33,33,40,38,73,73,69,44,92,62,80,77,81,75,80,61,77,93,75,69,66,66,64,56,54,55,59,47,51,62,61,64,72,102,130,85,72,23,47,29,35,20,29,32,31,29,46,30,60,43,42,38,53,61,45,44,49,22,35,45,49,32,35,27,75,71,70,36,28,26,35,37,35,35,48,27,61,55,59,45,52,54,38,45,34,56,52,47,64,91,67,67,85,42,24,46,54,36,35,74,71,62,75,42,53,64,76,70,21,44,36,70,41,73,91,47,65,88,18,35,32,35,33,39,25,28,60,75,70,70,81,86,69,68,47,37,68,57,37,26,52,51,43,60,60,49,22,75,77,21,53,32,34,41,29,28,35,28,48,43,81,49,70,50,27,49,27,42,51,53,41,26,43,31,36,39,40,36,23,33,51,41,60,64,35,44,52,20,34,44,53,42,51,59,56,52,71,67,38,80,82,38,51,81,50,31,30,33,43,25,60,43,51,64,69,37,42,76,68,63,51,32,58,47,68,66,58,51,42,62,71,59,69,46,52,76,60,42,60,29,53,61,49,71,61,47,53,35,23,37,64,69,18,33,44,40,47,80,41,73,83,40,70,46,15,47,33,34,42,45,32,34,41,38,73,74,68,44,92,62,80,77,80,75,80,60,76,92,76,68,65,67,64,58,54,54,60,47,51,64,62,64,73,104

pLDDT: mean 90.65, std 15.02, range [35.41, 98.94]

Secondary structure (DSSP, 8-state):
-PPPEEEEEE-SSTTSSHHHHHHHHHHHHHHTT--EEEEE--TTT--HHHHHT-GGG--S-HHHHHTTSS-HHHH-EE-GGGTTSEEEEPPPSS--GGG--HHHHHHHHHHHTTT-SEEEEEPPSSSSHHHHHHHHT-SEEEEEE-SSHHHHHHHHHHHHHHTT-TTSPPPEEEEEEE-HHHHHTTSS--HHHHHHHHTSEEEEEEE--HHHHHHHHTT--GGG-TTSHHHHHHHHHHHHHTT---PPPP-SSTTTHHHHHHHHHHHHT-/-PPPEEEEEE-SSTTSSHHHHHHHHHHHHHHTT--EEEEE--TTT--HHHHHT-GGG--S-HHHHHTTSS-HHHH-EE-GGGTTSEEEEPPPSS--GGG--HHHHHHHHHHHTTT-SEEEEEPPSSSSHHHHHHHHT-SEEEEEE-SSHHHHHHHHHHHHHHTT-TTSPPPEEEEEEE-HHHHHTTSS--HHHHHHHHTSEEEEEEE--HHHHHHHHTT--GGG-TTSHHHHHHHHHHHHHTT---PPPP-SSTTTHHHHHHHHHHHHT-

Organism: NCBI:txid1325335

Radius of gyration: 22.68 Å; Cα contacts (8 Å, |Δi|>4): 1185; chains: 2; bounding box: 54×66×60 Å

Sequence (540 aa):
MTVGEAIVITSGKGGVGKTTTTANLGTALALLGKRVCLVDTDIGLRNLDVIMGLENRIIYDLVDVIEGRCTVQKALVKDKRFEDRLYLLPAAQTSDKSAVTPEQMKQLIDDLRQDYDYILIDCPAGIEQGYKNAVAGADEAIVVTTPDISAVRDADRIIGLLEKEEHMRRPRLIINRIRSHMLKNHDMLDIDEIVMHLSIDLLGIIVDDEHVIKASNNGEPIVLDPNSKASIAYRNIARRLLGESVPLMSLDDEEQKGFFSKIRKLFSARMTVGEAIVITSGKGGVGKTTTTANLGTALALLGKRVCLVDTDIGLRNLDVIMGLENRIIYDLVDVIEGRCTVQKALVKDKRFEDRLYLLPAAQTSDKSAVTPEQMKQLIDDLRQDYDYILIDCPAGIEQGYKNAVAGADEAIVVTTPDISAVRDADRIIGLLEKEEHMRRPRLIINRIRSHMLKNHDMLDIDEIVMHLSIDLLGIIVDDEHVIKASNNGEPIVLDPNSKASIAYRNIARRLLGESVPLMSLDDEEQKGFFSKIRKLFSAR